Protein AF-A0A7V0JF19-F1 (afdb_monomer_lite)

pLDDT: mean 82.64, std 14.46, range [36.34, 97.88]

Foldseek 3Di:
DFALVLQVVLLVQFQDQQSCVQSQVCPGLNQQADNPDRHLVRFWDWDACVLLVNPDDPVQWFVGTKTWGDPSDPPQDQATEIETETADCCCVVVVPDPLVNVVSSLSSQADDPDDDDDDDHHDLQRYWYWYDYSRFWTKIWHWDDDDPRPAIAIFMEIDGPLWFCLCVSPFASNLSRDDPDSNPVVSNSVSNVRSRDLPVVLVLQLVLLLVLLVLQLVQLLPQPPCVVPSSVVSLLVLVLVVVVLVCLSVCQQQNHNCQLVVLLVVVCVVPQFFQCSQLPPVLQLLVVQADPPRHDVVRHGHHHDHQDSSPDPQDPDPVSVVSNSPRGDGSNSVVSCCVRHSSNFTEDADDDDPRYHYSGHYVVSVVVSVVVSVVCVVVVDDDD

Sequence (384 aa):
MISPHKIESAINSTHDQTSFIKKLLVETLQWPLNEDAEKIEDISYEWSGEELNFFELDKHILEGQVWQIQPMLSGQQVWGIFILEFMNPDVFIKGKGITGLLRKVLKGLVPGRRKSSNLPSWRSDNILFICTHNWEHYRFAHFRSVDNGQSSRMSTFGWGPGTSSRTACEFNLPELEWPDNPSDKESWIKKWSKAFDKEELTKQFYKAFADLYYQIAAEIGETPGFRTNAQEQAQLLLDRLLFLSFLQKKRWLNNETDFLYSRFQECYVKDPEGYSYYAYVLYPLFEALSSRGKRPEQVGIVPFLNGGLFNLELGTDQKSALTQVRLKVKNSTFKKLFDELLNKYNFTVMEDTPLNREVAVDPEMLGKVFETVVLVSDTGGDFQ

Secondary structure (DSSP, 8-state):
---HHHHHHHHTT--SHHHIIIIIIIIIT-----TT--SGGGGEEEE-TTTTT-TT--TTTEEEEEEEEP-SSTTT---EEEEEEES-THHHHS--SHHHHHHHHHHHHSPPTT--TTSPPPPGGGEEEEEEETTTEEEEEEEEEETTTTEEEEEEEEE-TTS--HHIIIIIGGGGSPPS-TT-HHHHHHHHHHTT--HHHHHHHHHHHHHHHHHHHHHHHTSTT-TTTHHHHHHHHHHHHHHHHHHHHTTTTTT-SSHHHHHHHHHHHH-TTS-HHIIIIIHHHHHHHHSTT---GGG-S----TTSTT-----SSHHHHHHHHT----HHHHHHHIIIIITTS-B-SSPPBTTEEESSB-HHHHHHHHHHHHHHHHHT----

Structure (mmCIF, N/CA/C/O backbone):
data_AF-A0A7V0JF19-F1
#
_entry.id   AF-A0A7V0JF19-F1
#
loop_
_atom_site.group_PDB
_atom_site.id
_atom_site.type_symbol
_atom_site.label_atom_id
_atom_site.label_alt_id
_atom_site.label_comp_id
_atom_site.label_asym_id
_atom_site.label_entity_id
_atom_site.label_seq_id
_atom_site.pdbx_PDB_ins_code
_atom_site.Cartn_x
_atom_site.Cartn_y
_atom_site.Cartn_z
_atom_site.occupancy
_atom_site.B_iso_or_equiv
_atom_site.auth_seq_id
_atom_site.auth_comp_id
_atom_site.auth_asym_id
_atom_site.auth_atom_id
_atom_site.pdbx_PDB_model_num
ATOM 1 N N . MET A 1 1 ? -2.753 -17.694 10.689 1.00 72.81 1 MET A N 1
ATOM 2 C CA . MET A 1 1 ? -2.362 -16.634 9.737 1.00 72.81 1 MET A CA 1
ATOM 3 C C . MET A 1 1 ? -3.211 -16.755 8.496 1.00 72.81 1 MET A C 1
ATOM 5 O O . MET A 1 1 ? -3.095 -17.719 7.743 1.00 72.81 1 MET A O 1
ATOM 9 N N . ILE A 1 2 ? -4.096 -15.781 8.338 1.00 88.00 2 ILE A N 1
ATOM 10 C CA . ILE A 1 2 ? -5.011 -15.641 7.208 1.00 88.00 2 ILE A CA 1
ATOM 11 C C . ILE A 1 2 ? -4.211 -15.429 5.918 1.00 88.00 2 ILE A C 1
ATOM 13 O O . ILE A 1 2 ? -3.206 -14.720 5.915 1.00 88.00 2 ILE A O 1
ATOM 17 N N . SER A 1 3 ? -4.653 -16.029 4.810 1.00 91.06 3 SER A N 1
ATOM 18 C CA . SER A 1 3 ? -4.017 -15.795 3.513 1.00 91.06 3 SER A CA 1
ATOM 19 C C . SER A 1 3 ? -4.336 -14.386 2.979 1.00 91.06 3 SER A C 1
ATOM 21 O O . SER A 1 3 ? -5.490 -13.952 3.072 1.00 91.06 3 SER A O 1
ATOM 23 N N . PRO A 1 4 ? -3.374 -13.690 2.341 1.00 90.69 4 PRO A N 1
ATOM 24 C CA . PRO A 1 4 ? -3.616 -12.368 1.755 1.00 90.69 4 PRO A CA 1
ATOM 25 C C . PRO A 1 4 ? -4.784 -12.341 0.760 1.00 90.69 4 PRO A C 1
ATOM 27 O O . PRO A 1 4 ? -5.571 -11.404 0.769 1.00 90.69 4 PRO A O 1
ATOM 30 N N . HIS A 1 5 ? -4.970 -13.409 -0.025 1.00 91.00 5 HIS A N 1
ATOM 31 C CA . HIS A 1 5 ? -6.089 -13.532 -0.968 1.00 91.00 5 HIS A CA 1
ATOM 32 C C . HIS A 1 5 ? -7.461 -13.551 -0.272 1.00 91.00 5 HIS A C 1
ATOM 34 O O . HIS A 1 5 ? -8.433 -13.005 -0.793 1.00 91.00 5 HIS A O 1
ATOM 40 N N . LYS A 1 6 ? -7.576 -14.173 0.914 1.00 94.12 6 LYS A N 1
ATOM 41 C CA . LYS A 1 6 ? -8.833 -14.142 1.680 1.00 94.12 6 LYS A CA 1
ATOM 42 C C . LYS A 1 6 ? -9.135 -12.715 2.151 1.00 94.12 6 LYS A C 1
ATOM 44 O O . LYS A 1 6 ? -10.282 -12.289 2.073 1.00 94.12 6 LYS A O 1
ATOM 49 N N . ILE A 1 7 ? -8.112 -11.975 2.579 1.00 95.50 7 ILE A N 1
ATOM 50 C CA . ILE A 1 7 ? -8.250 -10.575 3.003 1.00 95.50 7 ILE A CA 1
ATOM 51 C C . ILE A 1 7 ? -8.620 -9.677 1.823 1.00 95.50 7 ILE A C 1
ATOM 53 O O . ILE A 1 7 ? -9.536 -8.871 1.941 1.00 95.50 7 ILE A O 1
ATOM 57 N N . GLU A 1 8 ? -7.963 -9.844 0.678 1.00 93.69 8 GLU A N 1
ATOM 58 C CA . GLU A 1 8 ? -8.270 -9.088 -0.536 1.00 93.69 8 GLU A CA 1
ATOM 59 C C . GLU A 1 8 ? -9.722 -9.312 -0.979 1.00 93.69 8 GLU A C 1
ATOM 61 O O . GLU A 1 8 ? -10.445 -8.353 -1.245 1.00 93.69 8 GLU A O 1
ATOM 66 N N . SER A 1 9 ? -10.190 -10.565 -0.965 1.00 93.81 9 SER A N 1
ATOM 67 C CA . SER A 1 9 ? -11.595 -10.884 -1.232 1.00 93.81 9 SER A CA 1
ATOM 68 C C . SER A 1 9 ? -12.543 -10.221 -0.231 1.00 93.81 9 SER A C 1
ATOM 70 O O . SER A 1 9 ? -13.609 -9.762 -0.632 1.00 93.81 9 SER A O 1
ATOM 72 N N . ALA A 1 10 ? -12.176 -10.164 1.053 1.00 95.19 10 ALA A N 1
ATOM 73 C CA . ALA A 1 10 ? -12.986 -9.518 2.080 1.00 95.19 10 ALA A CA 1
ATOM 74 C C . ALA A 1 10 ? -13.074 -8.003 1.853 1.00 95.19 10 ALA A C 1
ATOM 76 O O . ALA A 1 10 ? -14.179 -7.459 1.847 1.00 95.19 10 ALA A O 1
ATOM 77 N N . ILE A 1 11 ? -11.942 -7.341 1.580 1.00 94.00 11 ILE A N 1
ATOM 78 C CA . ILE A 1 11 ? -11.881 -5.915 1.225 1.00 94.00 11 ILE A CA 1
ATOM 79 C C . ILE A 1 11 ? -12.774 -5.625 0.017 1.00 94.00 11 ILE A C 1
ATOM 81 O O . ILE A 1 11 ? -13.613 -4.732 0.080 1.00 94.00 11 ILE A O 1
ATOM 85 N N . ASN A 1 12 ? -12.652 -6.419 -1.049 1.00 91.75 12 ASN A N 1
ATOM 86 C CA . ASN A 1 12 ? -13.436 -6.244 -2.273 1.00 91.75 12 ASN A CA 1
ATOM 87 C C . ASN A 1 12 ? -14.937 -6.515 -2.089 1.00 91.75 12 ASN A C 1
ATOM 89 O O . ASN A 1 12 ? -15.710 -6.200 -2.983 1.00 91.75 12 ASN A O 1
ATOM 93 N N . SER A 1 13 ? -15.348 -7.104 -0.964 1.00 92.62 13 SER A N 1
ATOM 94 C CA . SER A 1 13 ? -16.754 -7.344 -0.609 1.00 92.62 13 SER A CA 1
ATOM 95 C C . SER A 1 13 ? -17.284 -6.411 0.485 1.00 92.62 13 SER A C 1
ATOM 97 O O . SER A 1 13 ? -18.432 -6.549 0.900 1.00 92.62 13 SER A O 1
ATOM 99 N N . THR A 1 14 ? -16.446 -5.499 0.987 1.00 93.38 14 THR A N 1
ATOM 100 C CA . THR A 1 14 ? -16.768 -4.599 2.097 1.00 93.38 14 THR A CA 1
ATOM 101 C C . THR A 1 14 ? -17.137 -3.223 1.558 1.00 93.38 14 THR A C 1
ATOM 103 O O . THR A 1 14 ? -16.261 -2.504 1.075 1.00 93.38 14 THR A O 1
ATOM 106 N N . HIS A 1 15 ? -18.424 -2.877 1.595 1.00 92.44 15 HIS A N 1
ATOM 107 C CA . HIS A 1 15 ? -18.978 -1.661 0.971 1.00 92.44 15 HIS A CA 1
ATOM 108 C C . HIS A 1 15 ? -19.958 -0.902 1.878 1.00 92.44 15 HIS A C 1
ATOM 110 O O . HIS A 1 15 ? -20.499 0.128 1.488 1.00 92.44 15 HIS A O 1
ATOM 116 N N . ASP A 1 16 ? -20.222 -1.423 3.073 1.00 94.75 16 ASP A N 1
ATOM 117 C CA . ASP A 1 16 ? -21.139 -0.855 4.058 1.00 94.75 16 ASP A CA 1
ATOM 118 C C . ASP A 1 16 ? -20.751 -1.318 5.476 1.00 94.75 16 ASP A C 1
ATOM 120 O O . ASP A 1 16 ? -19.803 -2.089 5.667 1.00 94.75 16 ASP A O 1
ATOM 124 N N . GLN A 1 17 ? -21.486 -0.847 6.488 1.00 95.06 17 GLN A N 1
ATOM 125 C CA . GLN A 1 17 ? -21.269 -1.233 7.887 1.00 95.06 17 GLN A CA 1
ATOM 126 C C . GLN A 1 17 ? -21.389 -2.744 8.101 1.00 95.06 17 GLN A C 1
ATOM 128 O O . GLN A 1 17 ? -20.543 -3.351 8.759 1.00 95.06 17 GLN A O 1
ATOM 133 N N . THR A 1 18 ? -22.421 -3.362 7.527 1.00 96.44 18 THR A N 1
ATOM 134 C CA . THR A 1 18 ? -22.734 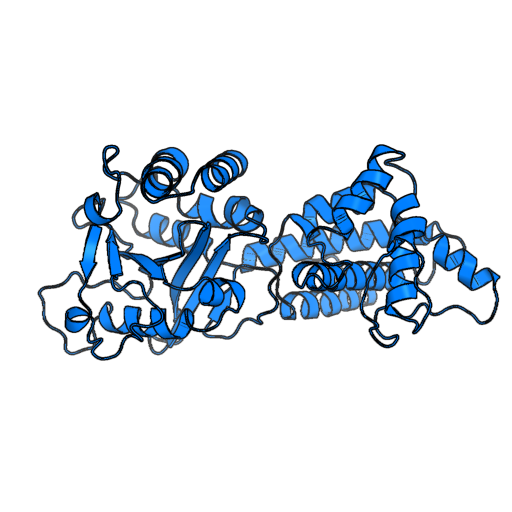-4.776 7.743 1.00 96.44 18 THR A CA 1
ATOM 135 C C . THR A 1 18 ? -21.640 -5.678 7.181 1.00 96.44 18 THR A C 1
ATOM 137 O O . THR A 1 18 ? -21.149 -6.571 7.869 1.00 96.44 18 THR A O 1
ATOM 140 N N . SER A 1 19 ? -21.217 -5.434 5.943 1.00 96.19 19 SER A N 1
ATOM 141 C CA . SER A 1 19 ? -20.126 -6.157 5.293 1.00 96.19 19 SER A CA 1
ATOM 142 C C . SER A 1 19 ? -18.789 -5.900 5.988 1.00 96.19 19 SER A C 1
ATOM 144 O O . SER A 1 19 ? -18.023 -6.844 6.177 1.00 96.19 19 SER A O 1
ATOM 146 N N . PHE A 1 20 ? -18.532 -4.684 6.476 1.00 96.25 20 PHE A N 1
ATOM 147 C CA . PHE A 1 20 ? -17.333 -4.394 7.264 1.00 96.25 20 PHE A CA 1
ATOM 148 C C . PHE A 1 20 ? -17.275 -5.227 8.550 1.00 96.25 20 PHE A C 1
ATOM 150 O O . PHE A 1 20 ? -16.257 -5.864 8.828 1.00 96.25 20 PHE A O 1
ATOM 157 N N . ILE A 1 21 ? -18.372 -5.290 9.307 1.00 96.44 21 ILE A N 1
ATOM 158 C CA . ILE A 1 21 ? -18.440 -6.102 10.527 1.00 96.44 21 ILE A CA 1
ATOM 159 C C . ILE A 1 21 ? -18.327 -7.589 10.175 1.00 96.44 21 ILE A C 1
ATOM 161 O O . ILE A 1 21 ? -17.418 -8.272 10.648 1.00 96.44 21 ILE A O 1
ATOM 165 N N . LYS A 1 22 ? -19.226 -8.099 9.328 1.00 96.12 22 LYS A N 1
ATOM 166 C CA . LYS A 1 22 ? -19.374 -9.542 9.101 1.00 96.12 22 LYS A CA 1
ATOM 167 C C . LYS A 1 22 ? -18.243 -10.114 8.251 1.00 96.12 22 LYS A C 1
ATOM 169 O O . LYS A 1 22 ? -17.634 -11.104 8.639 1.00 96.12 22 LYS A O 1
ATOM 174 N N . LYS A 1 23 ? -17.918 -9.497 7.110 1.00 95.94 23 LYS A N 1
ATOM 175 C CA . LYS A 1 23 ? -16.919 -10.032 6.167 1.00 95.94 23 LYS A CA 1
ATOM 176 C C . LYS A 1 23 ? -15.496 -9.764 6.615 1.00 95.94 23 LYS A C 1
ATOM 178 O O . LYS A 1 23 ? -14.671 -10.682 6.600 1.00 95.94 23 LYS A O 1
ATOM 183 N N . LEU A 1 24 ? -15.193 -8.528 7.006 1.00 96.38 24 LEU A N 1
ATOM 184 C CA . LEU A 1 24 ? -13.825 -8.154 7.349 1.00 96.38 24 LEU A CA 1
ATOM 185 C C . LEU A 1 24 ? -13.484 -8.501 8.802 1.00 96.38 24 LEU A C 1
ATOM 187 O O . LEU A 1 24 ? -12.546 -9.265 9.026 1.00 96.38 24 LEU A O 1
ATOM 191 N N . LEU A 1 25 ? -14.224 -7.981 9.786 1.00 96.69 25 LEU A N 1
ATOM 192 C CA . LEU A 1 25 ? -13.857 -8.171 11.195 1.00 96.69 25 LEU A CA 1
ATOM 193 C C . LEU A 1 25 ? -14.126 -9.602 11.689 1.00 96.69 25 LEU A C 1
ATOM 195 O O . LEU A 1 25 ? -13.227 -10.227 12.246 1.00 96.69 25 LEU A O 1
ATOM 199 N N . VAL A 1 26 ? -15.327 -10.138 11.458 1.00 96.56 26 VAL A N 1
ATOM 200 C CA . VAL A 1 26 ? -15.743 -11.453 11.979 1.00 96.56 26 VAL A CA 1
ATOM 201 C C . VAL A 1 26 ? -15.208 -12.606 11.121 1.00 96.56 26 VAL A C 1
ATOM 203 O O . VAL A 1 26 ? -14.366 -13.372 11.574 1.00 96.56 26 VAL A O 1
ATOM 206 N N . GLU A 1 27 ? -15.638 -12.744 9.864 1.00 96.00 27 GLU A N 1
ATOM 207 C CA . GLU A 1 27 ? -15.306 -13.918 9.033 1.00 96.00 27 GLU A CA 1
ATOM 208 C C . GLU A 1 27 ? -13.815 -14.001 8.661 1.00 96.00 27 GLU A C 1
ATOM 210 O O . GLU A 1 27 ? -13.249 -15.095 8.502 1.00 96.00 27 GLU A O 1
ATOM 215 N N . THR A 1 28 ? -13.178 -12.845 8.461 1.00 96.88 28 THR A N 1
ATOM 216 C CA . THR A 1 28 ? -11.796 -12.770 7.982 1.00 96.88 28 THR A CA 1
ATOM 217 C C . THR A 1 28 ? -10.821 -12.612 9.129 1.00 96.88 28 THR A C 1
ATOM 219 O O . THR A 1 28 ? -10.004 -13.510 9.308 1.00 96.88 28 THR A O 1
ATOM 222 N N . LEU A 1 29 ? -10.918 -11.530 9.909 1.00 96.94 29 LEU A N 1
ATOM 223 C CA . LEU A 1 29 ? -10.013 -11.260 11.031 1.00 96.94 29 LEU A CA 1
ATOM 224 C C . LEU A 1 29 ? -10.359 -12.041 12.308 1.00 96.94 29 LEU A C 1
ATOM 226 O O . LEU A 1 29 ? -9.572 -12.000 13.251 1.00 96.94 29 LEU A O 1
ATOM 230 N N . GLN A 1 30 ? -11.474 -12.779 12.334 1.00 96.75 30 GLN A N 1
ATOM 231 C CA . GLN A 1 30 ? -11.885 -13.642 13.450 1.00 96.75 30 GLN A CA 1
ATOM 232 C C . GLN A 1 30 ? -12.140 -12.892 14.761 1.00 96.75 30 GLN A C 1
ATOM 234 O O . GLN A 1 30 ? -11.995 -13.458 15.843 1.00 96.75 30 GLN A O 1
ATOM 239 N N . TRP A 1 31 ? -12.513 -11.612 14.691 1.00 96.25 31 TRP A N 1
ATOM 240 C CA . TRP A 1 31 ? -12.862 -10.846 15.885 1.00 96.25 31 TRP A CA 1
ATOM 241 C C . TRP A 1 31 ? -14.175 -11.388 16.470 1.00 96.25 31 TRP A C 1
ATOM 243 O O . TRP A 1 31 ? -15.156 -11.483 15.730 1.00 96.25 31 TRP A O 1
ATOM 253 N N . PRO A 1 32 ? -14.232 -11.727 17.774 1.00 95.12 32 PRO A N 1
ATOM 254 C CA . PRO A 1 32 ? -15.404 -12.323 18.415 1.00 95.12 32 PRO A CA 1
ATOM 255 C C . PRO A 1 32 ? -16.450 -11.245 18.736 1.00 95.12 32 PRO A C 1
ATOM 257 O O . PRO A 1 32 ? -16.739 -10.938 19.893 1.00 95.12 32 PRO A O 1
ATOM 260 N N . LEU A 1 33 ? -16.966 -10.618 17.682 1.00 93.88 33 LEU A N 1
ATOM 261 C CA . LEU A 1 33 ? -18.059 -9.656 17.723 1.00 93.88 33 LEU A CA 1
ATOM 262 C C . LEU A 1 33 ? -19.399 -10.378 17.540 1.00 93.88 33 LEU A C 1
ATOM 264 O O . LEU A 1 33 ? -19.445 -11.541 17.147 1.00 93.88 33 LEU A O 1
ATOM 268 N N . ASN A 1 34 ? -20.496 -9.674 17.815 1.00 89.88 34 ASN A N 1
ATOM 269 C CA . ASN A 1 34 ? -21.835 -10.192 17.561 1.00 89.88 34 ASN A CA 1
ATOM 270 C C . ASN A 1 34 ? -22.041 -10.439 16.051 1.00 89.88 34 ASN A C 1
ATOM 272 O O . ASN A 1 34 ? -22.007 -9.493 15.268 1.00 89.88 34 ASN A O 1
ATOM 276 N N . GLU A 1 35 ? -22.273 -11.691 15.648 1.00 84.38 35 GLU A N 1
ATOM 277 C CA . GLU A 1 35 ? -22.470 -12.079 14.239 1.00 84.38 35 GLU A CA 1
ATOM 278 C C . GLU A 1 35 ? -23.781 -11.532 13.646 1.00 84.38 35 GLU A C 1
ATOM 280 O O . GLU A 1 35 ? -23.896 -11.345 12.429 1.00 84.38 35 GLU A O 1
ATOM 285 N N . ASP A 1 36 ? -24.753 -11.222 14.506 1.00 90.00 36 ASP A N 1
ATOM 286 C CA . ASP A 1 36 ? -26.040 -10.653 14.108 1.00 90.00 36 ASP A CA 1
ATOM 287 C C . ASP A 1 36 ? -25.980 -9.132 13.913 1.00 90.00 36 ASP A C 1
ATOM 289 O O . ASP A 1 36 ? -26.912 -8.563 13.352 1.00 90.00 36 ASP A O 1
ATOM 293 N N . ALA A 1 37 ? -24.889 -8.471 14.316 1.00 92.50 37 ALA A N 1
ATOM 294 C CA . ALA A 1 37 ? -24.743 -7.024 14.188 1.00 92.50 37 ALA A CA 1
ATOM 295 C C . ALA A 1 37 ? -24.778 -6.570 12.723 1.00 92.50 37 ALA A C 1
ATOM 297 O O . ALA A 1 37 ? -24.055 -7.096 11.870 1.00 92.50 37 ALA A O 1
ATOM 298 N N . GLU A 1 38 ? -25.592 -5.559 12.435 1.00 92.94 38 GLU A N 1
ATOM 299 C CA . GLU A 1 38 ? -25.717 -4.978 11.096 1.00 92.94 38 GLU A CA 1
ATOM 300 C C . GLU A 1 38 ? -25.088 -3.589 11.022 1.00 92.94 38 GLU A C 1
ATOM 302 O O . GLU A 1 38 ? -24.658 -3.163 9.947 1.00 92.94 38 GLU A O 1
ATOM 307 N N . LYS A 1 39 ? -24.977 -2.908 12.163 1.00 93.56 39 LYS A N 1
ATOM 308 C CA . LYS A 1 39 ? -24.451 -1.554 12.277 1.00 93.56 39 LYS A CA 1
ATOM 309 C C . LYS A 1 39 ? -23.371 -1.450 13.342 1.00 93.56 39 LYS A C 1
ATOM 311 O O . LYS A 1 39 ? -23.285 -2.255 14.266 1.00 93.56 39 LYS A O 1
ATOM 316 N N . ILE A 1 40 ? -22.562 -0.397 13.247 1.00 92.88 40 ILE A N 1
ATOM 317 C CA . ILE A 1 40 ? -21.511 -0.115 14.232 1.00 92.88 40 ILE A CA 1
ATOM 318 C C . ILE A 1 40 ? -22.098 0.088 15.637 1.00 92.88 40 ILE A C 1
ATOM 320 O O . ILE A 1 40 ? -21.503 -0.379 16.610 1.00 92.88 40 ILE A O 1
ATOM 324 N N . GLU A 1 41 ? -23.271 0.718 15.751 1.00 91.56 41 GLU A N 1
ATOM 325 C CA . GLU A 1 41 ? -23.972 0.947 17.027 1.00 91.56 41 GLU A CA 1
ATOM 326 C C . GLU A 1 41 ? -24.291 -0.358 17.785 1.00 91.56 41 GLU A C 1
ATOM 328 O O . GLU A 1 41 ? -24.278 -0.367 19.014 1.00 91.56 41 GLU A O 1
ATOM 333 N N . ASP A 1 42 ? -24.462 -1.482 17.078 1.00 93.19 42 ASP A N 1
ATOM 334 C CA . ASP A 1 42 ? -24.783 -2.785 17.679 1.00 93.19 42 ASP A CA 1
ATOM 335 C C . ASP A 1 42 ? -23.604 -3.395 18.461 1.00 93.19 42 ASP A C 1
ATOM 337 O O . ASP A 1 42 ? -23.792 -4.265 19.313 1.00 93.19 42 ASP A O 1
ATOM 341 N N . ILE A 1 43 ? -22.373 -2.962 18.161 1.00 92.88 43 ILE A N 1
ATOM 342 C CA . ILE A 1 43 ? -21.125 -3.524 18.710 1.00 92.88 43 ILE A CA 1
ATOM 343 C C . ILE A 1 43 ? -20.259 -2.484 19.421 1.00 92.88 43 ILE A C 1
ATOM 345 O O . ILE A 1 43 ? -19.098 -2.763 19.738 1.00 92.88 43 ILE A O 1
ATOM 349 N N . SER A 1 44 ? -20.768 -1.273 19.647 1.00 90.81 44 SER A N 1
ATOM 350 C CA . SER A 1 44 ? -19.963 -0.165 20.161 1.00 90.81 44 SER A CA 1
ATOM 351 C C . SER A 1 44 ? -20.694 0.705 21.182 1.00 90.81 44 SER A C 1
ATOM 353 O O . SER A 1 44 ? -21.893 0.576 21.409 1.00 90.81 44 SER A O 1
ATOM 355 N N . TYR A 1 45 ? -19.924 1.555 21.859 1.00 87.12 45 TYR A N 1
ATOM 356 C CA . TYR A 1 45 ? -20.410 2.646 22.692 1.00 87.12 45 TYR A CA 1
ATOM 357 C C . TYR A 1 45 ? -20.101 3.971 21.998 1.00 87.12 45 TYR A C 1
ATOM 359 O O . TYR A 1 45 ? -18.981 4.174 21.517 1.00 87.12 45 TYR A O 1
ATOM 367 N N . GLU A 1 46 ? -21.075 4.874 21.967 1.00 82.62 46 GLU A N 1
ATOM 368 C CA . GLU A 1 46 ? -20.880 6.229 21.460 1.00 82.62 46 GLU A CA 1
ATOM 369 C C . GLU A 1 46 ? -20.100 7.065 22.476 1.00 82.62 46 GLU A C 1
ATOM 371 O O . GLU A 1 46 ? -20.386 7.019 23.672 1.00 82.62 46 GLU A O 1
ATOM 376 N N . TRP A 1 47 ? -19.139 7.853 21.998 1.00 76.38 47 TRP A N 1
ATOM 377 C CA . TRP A 1 47 ? -18.526 8.917 22.782 1.00 76.38 47 TRP A CA 1
ATOM 378 C C . TRP A 1 47 ? -18.992 10.278 22.283 1.00 76.38 47 TRP A C 1
ATOM 380 O O . TRP A 1 47 ? -18.777 10.644 21.122 1.00 76.38 47 TRP A O 1
ATOM 390 N N . SER A 1 48 ? -19.561 11.061 23.192 1.00 68.38 48 SER A N 1
ATOM 391 C CA . SER A 1 48 ? -19.978 12.427 22.901 1.00 68.38 48 SER A CA 1
ATOM 392 C C . SER A 1 48 ? -18.781 13.383 22.816 1.00 68.38 48 SER A C 1
ATOM 394 O O . SER A 1 48 ? -17.723 13.191 23.430 1.00 68.38 48 SER A O 1
ATOM 396 N N . GLY A 1 49 ? -18.959 14.487 22.082 1.00 64.25 49 GLY A N 1
ATOM 397 C CA . GLY A 1 49 ? -17.965 15.562 22.034 1.00 64.25 49 GLY A CA 1
ATOM 398 C C . GLY A 1 49 ? -17.661 16.157 23.417 1.00 64.25 49 GLY A C 1
ATOM 399 O O . GLY A 1 49 ? -16.526 16.540 23.688 1.00 64.25 49 GLY A O 1
ATOM 400 N N . GLU A 1 50 ? -18.631 16.186 24.330 1.00 63.78 50 GLU A N 1
ATOM 401 C CA . GLU A 1 50 ? -18.437 16.708 25.689 1.00 63.78 50 GLU A CA 1
ATOM 402 C C . GLU A 1 50 ? -17.512 15.811 26.527 1.00 63.78 50 GLU A C 1
ATOM 404 O O . GLU A 1 50 ? -16.568 16.307 27.150 1.00 63.78 50 GLU A O 1
ATOM 409 N N . GLU A 1 51 ? -17.702 14.488 26.481 1.00 64.44 51 GLU A N 1
ATOM 410 C CA . GLU A 1 51 ? -16.882 13.510 27.221 1.00 64.44 51 GLU A CA 1
ATOM 411 C C . GLU A 1 51 ? -15.412 13.546 26.802 1.00 64.44 51 GLU A C 1
ATOM 413 O O . GLU A 1 51 ? -14.490 13.458 27.625 1.00 64.44 51 GLU A O 1
ATOM 418 N N . LEU A 1 52 ? -15.180 13.751 25.511 1.00 65.19 52 LEU A N 1
ATOM 419 C CA . LEU A 1 52 ? -13.843 13.819 24.952 1.00 65.19 52 LEU A CA 1
ATOM 420 C C . LEU A 1 52 ? -13.209 15.226 25.053 1.00 65.19 52 LEU A C 1
ATOM 422 O O . LEU A 1 52 ? -12.054 15.410 24.660 1.00 65.19 52 LEU A O 1
ATOM 426 N N . ASN A 1 53 ? -13.897 16.195 25.678 1.00 60.03 53 ASN A N 1
ATOM 427 C CA . ASN A 1 53 ? -13.460 17.590 25.846 1.00 60.03 53 ASN A CA 1
ATOM 428 C C . ASN A 1 53 ? -13.320 18.346 24.502 1.00 60.03 53 ASN A C 1
ATOM 430 O O . ASN A 1 53 ? -12.390 19.132 24.296 1.00 60.03 53 ASN A O 1
ATOM 434 N N . PHE A 1 54 ? -14.249 18.082 23.582 1.00 61.06 54 PHE A N 1
ATOM 435 C CA . PHE A 1 54 ? -14.310 18.551 22.197 1.00 61.06 54 PHE A CA 1
ATOM 436 C C . PHE A 1 54 ? -15.410 19.583 21.943 1.00 61.06 54 PHE A C 1
ATOM 438 O O . PHE A 1 54 ? -16.276 19.388 21.092 1.00 61.06 54 PHE A O 1
ATOM 445 N N . PHE A 1 55 ? -15.347 20.738 22.602 1.00 49.69 55 PHE A N 1
ATOM 446 C CA . PHE A 1 55 ? -16.268 21.833 22.264 1.00 49.69 55 PHE A CA 1
ATOM 447 C C . PHE A 1 55 ? -16.122 22.325 20.803 1.00 49.69 55 PHE A C 1
ATOM 449 O O . PHE A 1 55 ? -17.066 22.885 20.256 1.00 49.69 55 PHE A O 1
ATOM 456 N N . GLU A 1 56 ? -14.991 22.044 20.140 1.00 51.97 56 GLU A N 1
ATOM 457 C CA . GLU A 1 56 ? -14.715 22.411 18.741 1.00 51.97 56 GLU A CA 1
ATOM 458 C C . GLU A 1 56 ? -14.002 21.277 17.970 1.00 51.97 56 GLU A C 1
ATOM 460 O O . GLU A 1 56 ? -12.880 21.422 17.467 1.00 51.97 56 GLU A O 1
ATOM 465 N N . LEU A 1 57 ? -14.614 20.093 17.880 1.00 53.94 57 LEU A N 1
ATOM 466 C CA . LEU A 1 57 ? -14.356 19.275 16.690 1.00 53.94 57 LEU A CA 1
ATOM 467 C C . LEU A 1 57 ? -14.976 20.023 15.511 1.00 53.94 57 LEU A C 1
ATOM 469 O O . LEU A 1 57 ? -16.125 20.449 15.606 1.00 53.94 57 LEU A O 1
ATOM 473 N N . ASP A 1 58 ? -14.221 20.211 14.428 1.00 55.88 58 ASP A N 1
ATOM 474 C CA . ASP A 1 58 ? -14.751 20.789 13.196 1.00 55.88 58 ASP A CA 1
ATOM 475 C C . ASP A 1 58 ? -15.943 19.933 12.749 1.00 55.88 58 ASP A C 1
ATOM 477 O O . ASP A 1 58 ? -15.765 18.893 12.114 1.00 55.88 58 ASP A O 1
ATOM 481 N N . LYS A 1 59 ? -17.167 20.371 13.074 1.00 54.12 59 LYS A N 1
ATOM 482 C CA . LYS A 1 59 ? -18.440 19.731 12.682 1.00 54.12 59 LYS A CA 1
ATOM 483 C C . LYS A 1 59 ? -18.595 19.600 11.159 1.00 54.12 59 LYS A C 1
ATOM 485 O O . LYS A 1 59 ? -19.561 19.032 10.680 1.00 54.12 59 LYS A O 1
ATOM 490 N N . HIS A 1 60 ? -17.648 20.158 10.410 1.00 56.09 60 HIS A N 1
ATOM 491 C CA . HIS A 1 60 ? -17.526 20.090 8.963 1.00 56.09 60 HIS A CA 1
ATOM 492 C C . HIS A 1 60 ? -16.659 18.915 8.465 1.00 56.09 60 HIS A C 1
ATOM 494 O O . HIS A 1 60 ? -16.555 18.731 7.255 1.00 56.09 60 HIS A O 1
ATOM 500 N N . ILE A 1 61 ? -15.991 18.159 9.351 1.00 57.03 61 ILE A N 1
ATOM 501 C CA . ILE A 1 61 ? -15.026 17.103 8.979 1.00 57.03 61 ILE A CA 1
ATOM 502 C C . ILE A 1 61 ? -15.488 15.699 9.405 1.00 57.03 61 ILE A C 1
ATOM 504 O O . ILE A 1 61 ? -15.305 14.747 8.646 1.00 57.03 61 ILE A O 1
ATOM 508 N N . LEU A 1 62 ? -16.085 15.554 10.590 1.00 61.78 62 LEU A N 1
ATOM 509 C CA . LEU A 1 62 ? -16.629 14.285 11.100 1.00 61.78 62 LEU A CA 1
ATOM 510 C C . LEU A 1 62 ? -18.149 14.253 10.955 1.00 61.78 62 LEU A C 1
ATOM 512 O O . LEU A 1 62 ? -18.791 15.256 11.256 1.00 61.78 62 LEU A O 1
ATOM 516 N N . GLU A 1 63 ? -18.719 13.092 10.614 1.00 56.41 63 GLU A N 1
ATOM 517 C CA . GLU A 1 63 ? -20.183 12.890 10.633 1.00 56.41 63 GLU A CA 1
ATOM 518 C C . GLU A 1 63 ? -20.775 12.874 12.052 1.00 56.41 63 GLU A C 1
ATOM 520 O O . GLU A 1 63 ? -21.988 12.873 12.224 1.00 56.41 63 GLU A O 1
ATOM 525 N N . GLY A 1 64 ? -19.927 12.992 13.078 1.00 58.56 64 GLY A N 1
ATOM 526 C CA . GLY A 1 64 ? -20.329 13.492 14.391 1.00 58.56 64 GLY A CA 1
ATOM 527 C C . GLY A 1 64 ? -20.035 12.569 15.565 1.00 58.56 64 GLY A C 1
ATOM 528 O O . GLY A 1 64 ? -20.126 13.038 16.694 1.00 58.56 64 GLY A O 1
ATOM 529 N N . GLN A 1 65 ? -19.638 11.311 15.345 1.00 71.31 65 GLN A N 1
ATOM 530 C CA . GLN A 1 65 ? -19.528 10.328 16.431 1.00 71.31 65 GLN A CA 1
ATOM 531 C C . GLN A 1 65 ? -18.207 9.550 16.401 1.00 71.31 65 GLN A C 1
ATOM 533 O O . GLN A 1 65 ? -17.693 9.178 15.344 1.00 71.31 65 GLN A O 1
ATOM 538 N N . VAL A 1 66 ? -17.646 9.331 17.592 1.00 82.19 66 VAL A N 1
ATOM 539 C CA . VAL A 1 66 ? -16.516 8.427 17.826 1.00 82.19 66 VA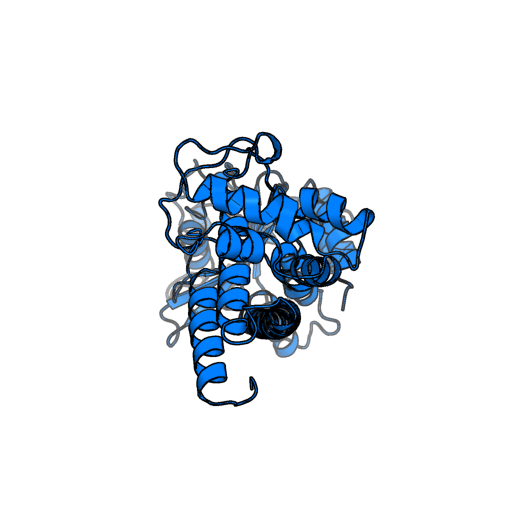L A CA 1
ATOM 540 C C . VAL A 1 66 ? -17.082 7.188 18.503 1.00 82.19 66 VAL A C 1
ATOM 542 O O . VAL A 1 66 ? -17.583 7.265 19.621 1.00 82.19 66 VAL A O 1
ATOM 545 N N . TRP A 1 67 ? -16.994 6.047 17.833 1.00 88.62 67 TRP A N 1
ATOM 546 C CA . TRP A 1 67 ? -17.543 4.789 18.325 1.00 88.62 67 TRP A CA 1
ATOM 547 C C . TRP A 1 67 ? -16.440 3.938 18.924 1.00 88.62 67 TRP A C 1
ATOM 549 O O . TRP A 1 67 ? -15.460 3.650 18.248 1.00 88.62 67 TRP A O 1
ATOM 559 N N . GLN A 1 68 ? -16.574 3.503 20.170 1.00 90.56 68 GLN A N 1
ATOM 560 C CA . GLN A 1 68 ? -15.650 2.544 20.766 1.00 90.56 68 GLN A CA 1
ATOM 561 C C . GLN A 1 68 ? -16.240 1.142 20.675 1.00 90.56 68 GLN A C 1
ATOM 563 O O . GLN A 1 68 ? -17.255 0.878 21.313 1.00 90.56 68 GLN A O 1
ATOM 568 N N . ILE A 1 69 ? -15.587 0.222 19.963 1.00 92.00 69 ILE A N 1
ATOM 569 C CA . ILE A 1 69 ? -16.013 -1.184 19.950 1.00 92.00 69 ILE A CA 1
ATOM 570 C C . ILE A 1 69 ? -15.990 -1.725 21.383 1.00 92.00 69 ILE A C 1
ATOM 572 O O . ILE A 1 69 ? -15.024 -1.520 22.132 1.00 92.00 69 ILE A O 1
ATOM 576 N N . GLN A 1 70 ? -17.068 -2.406 21.768 1.00 89.62 70 GLN A N 1
ATOM 577 C CA . GLN A 1 70 ? -17.206 -2.984 23.097 1.00 89.62 70 GLN A CA 1
ATOM 578 C C . GLN A 1 70 ? -16.065 -3.977 23.368 1.00 89.62 70 GLN A C 1
ATOM 580 O O . GLN A 1 70 ? -15.630 -4.685 22.455 1.00 89.62 70 GLN A O 1
ATOM 585 N N . PRO A 1 71 ? -15.552 -4.061 24.611 1.00 88.31 71 PRO A N 1
ATOM 586 C CA . PRO A 1 71 ? -14.523 -5.033 24.923 1.00 88.31 71 PRO A CA 1
ATOM 587 C C . PRO A 1 71 ? -14.995 -6.467 24.650 1.00 88.31 71 PRO A C 1
ATOM 589 O O . PRO A 1 71 ? -15.871 -6.984 25.335 1.00 88.31 71 PRO A O 1
ATOM 592 N N . MET A 1 72 ? -14.350 -7.112 23.686 1.00 90.25 72 MET A N 1
ATOM 593 C CA . MET A 1 72 ? -14.536 -8.506 23.286 1.00 90.25 72 MET A CA 1
ATOM 594 C C . MET A 1 72 ? -14.051 -9.492 24.358 1.00 90.25 72 MET A C 1
ATOM 596 O O . MET A 1 72 ? -14.451 -10.652 24.373 1.00 90.25 72 MET A O 1
ATOM 600 N N . LEU A 1 73 ? -13.182 -9.038 25.270 1.00 85.62 73 LEU A N 1
ATOM 601 C CA . LEU A 1 73 ? -12.715 -9.827 26.407 1.00 85.62 73 LEU A CA 1
ATOM 602 C C . LEU A 1 73 ? -12.766 -9.003 27.699 1.00 85.62 73 LEU A C 1
ATOM 604 O O . LEU A 1 73 ? -11.921 -8.132 27.946 1.00 85.62 73 LEU A O 1
ATOM 608 N N . SER A 1 74 ? -13.761 -9.284 28.542 1.00 79.56 74 SER A N 1
ATOM 609 C CA . SER A 1 74 ? -14.026 -8.525 29.768 1.00 79.56 74 SER A CA 1
ATOM 610 C C . SER A 1 74 ? -12.811 -8.492 30.704 1.00 79.56 74 SER A C 1
ATOM 612 O O . SER A 1 74 ? -12.297 -9.524 31.130 1.00 79.56 74 SER A O 1
ATOM 614 N N . GLY A 1 75 ? -12.329 -7.286 31.023 1.00 75.12 75 GLY A N 1
ATOM 615 C CA . GLY A 1 75 ? -11.220 -7.055 31.963 1.00 75.12 75 GLY A CA 1
ATOM 616 C C . GLY A 1 75 ? -9.828 -7.495 31.484 1.00 75.12 75 GLY A C 1
ATOM 617 O O . GLY A 1 75 ? -8.835 -7.252 32.175 1.00 75.12 75 GLY A O 1
ATOM 618 N N . GLN A 1 76 ? -9.720 -8.123 30.312 1.00 80.44 76 GLN A N 1
ATOM 619 C CA . GLN A 1 76 ? -8.450 -8.623 29.778 1.00 80.44 76 GLN A CA 1
ATOM 620 C C . GLN A 1 76 ? -8.045 -7.977 28.453 1.00 80.44 76 GLN A C 1
ATOM 622 O O . GLN A 1 76 ? -6.861 -8.033 28.122 1.00 80.44 76 GLN A O 1
ATOM 627 N N . GLN A 1 77 ? -8.971 -7.327 27.743 1.00 85.75 77 GLN A N 1
ATOM 628 C CA . GLN A 1 77 ? -8.664 -6.631 26.498 1.00 85.75 77 GLN A CA 1
ATOM 629 C C . GLN A 1 77 ? -7.567 -5.580 26.684 1.00 85.75 77 GLN A C 1
ATOM 631 O O . GLN A 1 77 ? -7.611 -4.748 27.590 1.00 85.75 77 GLN A O 1
ATOM 636 N N . VAL A 1 78 ? -6.574 -5.634 25.798 1.00 88.62 78 VAL A N 1
ATOM 637 C CA . VAL A 1 78 ? -5.397 -4.759 25.846 1.00 88.62 78 VAL A CA 1
ATOM 638 C C . VAL A 1 78 ? -5.466 -3.597 24.868 1.00 88.62 78 VAL A C 1
ATOM 640 O O . VAL A 1 78 ? -4.770 -2.612 25.100 1.00 88.62 78 VAL A O 1
ATOM 643 N N . TRP A 1 79 ? -6.311 -3.701 23.836 1.00 90.69 79 TRP A N 1
ATOM 644 C CA . TRP A 1 79 ? -6.487 -2.718 22.766 1.00 90.69 79 TRP A CA 1
ATOM 645 C C . TRP A 1 79 ? -7.810 -1.962 22.881 1.00 90.69 79 TRP A C 1
ATOM 647 O O . TRP A 1 79 ? -8.870 -2.583 22.925 1.00 90.69 79 TRP A O 1
ATOM 657 N N . GLY A 1 80 ? -7.763 -0.632 22.863 1.00 90.19 80 GLY A N 1
ATOM 658 C CA . GLY A 1 80 ? -8.946 0.205 22.673 1.00 90.19 80 GLY A CA 1
ATOM 659 C C . GLY A 1 80 ? -9.181 0.414 21.185 1.00 90.19 80 GLY A C 1
ATOM 660 O O . GLY A 1 80 ? -8.288 0.919 20.507 1.00 90.19 80 GLY A O 1
ATOM 661 N N . ILE A 1 81 ? -10.345 0.019 20.670 1.00 93.44 81 ILE A N 1
ATOM 662 C CA . ILE A 1 81 ? -10.645 0.083 19.235 1.00 93.44 81 ILE A CA 1
ATOM 663 C C . ILE A 1 81 ? -11.748 1.104 19.009 1.00 93.44 81 ILE A C 1
ATOM 665 O O . ILE A 1 81 ? -12.820 1.001 19.604 1.00 93.44 81 ILE A O 1
ATOM 669 N N . PHE A 1 82 ? -11.468 2.083 18.158 1.00 92.62 82 PHE A N 1
ATOM 670 C CA . PHE A 1 82 ? -12.347 3.213 17.903 1.00 92.62 82 PHE A CA 1
ATOM 671 C C . PHE A 1 82 ? -12.602 3.362 16.409 1.00 92.62 82 PHE A C 1
ATOM 673 O O . PHE A 1 82 ? -11.662 3.310 15.619 1.00 92.62 82 PHE A O 1
ATOM 680 N N . ILE A 1 83 ? -13.851 3.587 16.025 1.00 93.25 83 ILE A N 1
ATOM 681 C CA . ILE A 1 83 ? -14.283 3.819 14.651 1.00 93.25 83 ILE A CA 1
ATOM 682 C C . ILE A 1 83 ? -14.703 5.282 14.509 1.00 93.25 83 ILE A C 1
ATOM 684 O O . ILE A 1 83 ? -15.409 5.823 15.362 1.00 93.25 83 ILE A O 1
ATOM 688 N N . LEU A 1 84 ? -14.224 5.929 13.447 1.00 91.25 84 LEU A N 1
ATOM 689 C CA . LEU A 1 84 ? -14.541 7.314 13.112 1.00 91.25 84 LEU A CA 1
ATOM 690 C C . LEU A 1 84 ? -14.993 7.401 11.657 1.00 91.25 84 LEU A C 1
ATOM 692 O O . LEU A 1 84 ? -14.233 7.047 10.753 1.00 91.25 84 LEU A O 1
ATOM 696 N N . GLU A 1 85 ? -16.194 7.929 11.442 1.00 89.12 85 GLU A N 1
ATOM 697 C CA . GLU A 1 85 ? -16.752 8.177 10.112 1.00 89.12 85 GLU A CA 1
ATOM 698 C C . GLU A 1 85 ? -16.640 9.667 9.751 1.00 89.12 85 GLU A C 1
ATOM 700 O O . GLU A 1 85 ? -17.012 10.566 10.514 1.00 89.12 85 GLU A O 1
ATOM 705 N N . PHE A 1 86 ? -16.031 9.938 8.600 1.00 87.00 86 PHE A N 1
ATOM 706 C CA . PHE A 1 86 ? -15.722 11.283 8.118 1.00 87.00 86 PHE A CA 1
ATOM 707 C C . PHE A 1 86 ? -16.699 11.702 7.027 1.00 87.00 86 PHE A C 1
ATOM 709 O O . PHE A 1 86 ? -17.090 10.878 6.211 1.00 87.00 86 PHE A O 1
ATOM 716 N N . MET A 1 87 ? -17.008 12.999 6.937 1.00 82.94 87 MET A N 1
ATOM 717 C CA . MET A 1 87 ? -17.964 13.515 5.941 1.00 82.94 87 MET A CA 1
ATOM 718 C C . MET A 1 87 ? -17.373 13.648 4.532 1.00 82.94 87 MET A C 1
ATOM 720 O O . MET A 1 87 ? -18.108 13.777 3.557 1.00 82.94 87 MET A O 1
ATOM 724 N N . ASN A 1 88 ? -16.043 13.730 4.415 1.00 82.56 88 ASN A N 1
ATOM 725 C CA . ASN A 1 88 ? -15.374 14.111 3.171 1.00 82.56 88 ASN A CA 1
ATOM 726 C C . ASN A 1 88 ? -14.195 13.171 2.862 1.00 82.56 88 ASN A C 1
ATOM 728 O O . ASN A 1 88 ? -13.311 13.021 3.714 1.00 82.56 88 ASN A O 1
ATOM 732 N N . PRO A 1 89 ? -14.104 12.611 1.638 1.00 83.81 89 PRO A N 1
ATOM 733 C CA . PRO A 1 89 ? -13.012 11.718 1.246 1.00 83.81 89 PRO A CA 1
ATOM 734 C C . PRO A 1 89 ? -11.641 12.418 1.180 1.00 83.81 89 PRO A C 1
ATOM 736 O O . PRO A 1 89 ? -10.599 11.760 1.231 1.00 83.81 89 PRO A O 1
ATOM 739 N N . ASP A 1 90 ? -11.599 13.755 1.115 1.00 81.56 90 ASP A N 1
ATOM 740 C CA . ASP A 1 90 ? -10.369 14.551 1.035 1.00 81.56 90 ASP A CA 1
ATOM 741 C C . ASP A 1 90 ? -9.382 14.259 2.173 1.00 81.56 90 ASP A C 1
ATOM 743 O O . ASP A 1 90 ? -8.169 14.336 1.963 1.00 81.56 90 ASP A O 1
ATOM 747 N N . VAL A 1 91 ? -9.865 13.892 3.366 1.00 80.94 91 VAL A N 1
ATOM 748 C CA . VAL A 1 91 ? -8.994 13.541 4.505 1.00 80.94 91 VAL A CA 1
ATOM 749 C C . VAL A 1 91 ? -8.174 12.271 4.240 1.00 80.94 91 VAL A C 1
ATOM 751 O O . VAL A 1 91 ? -7.062 12.112 4.756 1.00 80.94 91 VAL A O 1
ATOM 754 N N . PHE A 1 92 ? -8.687 11.381 3.388 1.00 82.06 92 PHE A N 1
ATOM 755 C CA . PHE A 1 92 ? -8.015 10.161 2.953 1.00 82.06 92 PHE A CA 1
ATOM 756 C C . PHE A 1 92 ? -7.105 10.432 1.755 1.00 82.06 92 PHE A C 1
ATOM 758 O O . PHE A 1 92 ? -5.954 10.000 1.771 1.00 82.06 92 PHE A O 1
ATOM 765 N N . ILE A 1 93 ? -7.575 11.214 0.779 1.00 75.31 93 ILE A N 1
ATOM 766 C CA . ILE A 1 93 ? -6.871 11.465 -0.490 1.00 75.31 93 ILE A CA 1
ATOM 767 C C . ILE A 1 93 ? -5.718 12.466 -0.328 1.00 75.31 93 ILE A C 1
ATOM 769 O O . ILE A 1 93 ? -4.618 12.245 -0.827 1.00 75.31 93 ILE A O 1
ATOM 773 N N . LYS A 1 94 ? -5.956 13.588 0.361 1.00 68.94 94 LYS A N 1
ATOM 774 C CA . LYS A 1 94 ? -4.982 14.687 0.498 1.00 68.94 94 LYS A CA 1
ATOM 775 C C . LYS A 1 94 ? -4.085 14.535 1.728 1.00 68.94 94 LYS A C 1
ATOM 777 O O . LYS A 1 94 ? -3.185 15.350 1.913 1.00 68.94 94 LYS A O 1
ATOM 782 N N . GLY A 1 95 ? -4.367 13.559 2.598 1.00 63.09 95 GLY A N 1
ATOM 783 C CA . GLY A 1 95 ? -3.614 13.298 3.833 1.00 63.09 95 GLY A CA 1
ATOM 784 C C . GLY A 1 95 ? -3.691 14.414 4.886 1.00 63.09 95 GLY A C 1
ATOM 785 O O . GLY A 1 95 ? -2.985 14.369 5.892 1.00 63.09 95 GLY A O 1
ATOM 786 N N . LYS A 1 96 ? -4.540 15.430 4.682 1.00 65.56 96 LYS A N 1
ATOM 787 C CA . LYS A 1 96 ? -4.690 16.583 5.580 1.00 65.56 96 LYS A CA 1
ATOM 788 C C . LYS A 1 96 ? -5.909 16.403 6.484 1.00 65.56 96 LYS A C 1
ATOM 790 O O . LYS A 1 96 ? -6.956 15.950 6.042 1.00 65.56 96 LYS A O 1
ATOM 795 N N . GLY A 1 97 ? -5.772 16.781 7.755 1.00 71.31 97 GLY A N 1
ATOM 796 C CA . GLY A 1 97 ? -6.868 16.803 8.735 1.00 71.31 97 GLY A CA 1
ATOM 797 C C . GLY A 1 97 ? -6.911 15.595 9.673 1.00 71.31 97 GLY A C 1
ATOM 798 O O . GLY A 1 97 ? -7.066 15.788 10.879 1.00 71.31 97 GLY A O 1
ATOM 799 N N . ILE A 1 98 ? -6.668 14.375 9.173 1.00 82.25 98 ILE A N 1
ATOM 800 C CA . ILE A 1 98 ? -6.821 13.152 9.983 1.00 82.25 98 ILE A CA 1
ATOM 801 C C . ILE A 1 98 ? -5.883 13.122 11.200 1.00 82.25 98 ILE A C 1
ATOM 803 O O . ILE A 1 98 ? -6.316 12.847 12.314 1.00 82.25 98 ILE A O 1
ATOM 807 N N . THR A 1 99 ? -4.613 13.501 11.026 1.00 83.62 99 THR A N 1
ATOM 808 C CA . THR A 1 99 ? -3.607 13.466 12.099 1.00 83.62 99 THR A CA 1
ATOM 809 C C . THR A 1 99 ? -3.958 14.403 13.249 1.00 83.62 99 THR A C 1
ATOM 811 O O . THR A 1 99 ? -3.862 14.026 14.416 1.00 83.62 99 THR A O 1
ATOM 814 N N . GLY A 1 100 ? -4.351 15.641 12.934 1.00 82.31 100 GLY A N 1
ATOM 815 C CA . GLY A 1 100 ? -4.707 16.635 13.947 1.00 82.31 100 GLY A CA 1
ATOM 816 C C . GLY A 1 100 ? -5.939 16.203 14.736 1.00 82.31 100 GLY A C 1
ATOM 817 O O . GLY A 1 100 ? -5.956 16.306 15.961 1.00 82.31 100 GLY A O 1
ATOM 818 N N . LEU A 1 101 ? -6.926 15.653 14.032 1.00 82.12 101 LEU A N 1
ATOM 819 C CA . LEU A 1 101 ? -8.156 15.141 14.610 1.00 82.12 101 LEU A CA 1
ATOM 820 C C . LEU A 1 101 ? -7.912 13.938 15.526 1.00 82.12 101 LEU A C 1
ATOM 822 O O . LEU A 1 101 ? -8.283 13.980 16.694 1.00 82.12 101 LEU A O 1
ATOM 826 N N . LEU A 1 102 ? -7.218 12.905 15.045 1.00 87.12 102 LEU A N 1
ATOM 827 C CA . LEU A 1 102 ? -6.928 11.712 15.841 1.00 87.12 102 LEU A CA 1
ATOM 828 C C . LEU A 1 102 ? -6.088 12.033 17.078 1.00 87.12 102 LEU A C 1
ATOM 830 O O . LEU A 1 102 ? -6.308 11.460 18.138 1.00 87.12 102 LEU A O 1
ATOM 834 N N . ARG A 1 103 ? -5.171 13.006 16.995 1.00 85.69 103 ARG A N 1
ATOM 835 C CA . ARG A 1 103 ? -4.431 13.497 18.169 1.00 85.69 103 ARG A CA 1
ATOM 836 C C . ARG A 1 103 ? -5.321 14.223 19.171 1.00 85.69 103 ARG A C 1
ATOM 838 O O . ARG A 1 103 ? -5.068 14.116 20.369 1.00 85.69 103 ARG A O 1
ATOM 845 N N . LYS A 1 104 ? -6.329 14.972 18.710 1.00 81.00 104 LYS A N 1
ATOM 846 C CA . LYS A 1 104 ? -7.352 15.552 19.592 1.00 81.00 104 LYS A CA 1
ATOM 847 C C . LYS A 1 104 ? -8.121 14.419 20.284 1.00 81.00 104 LYS A C 1
ATOM 849 O O . LYS A 1 104 ? -8.122 14.396 21.510 1.00 81.00 104 LYS A O 1
ATOM 854 N N . VAL A 1 105 ? -8.641 13.446 19.522 1.00 81.62 105 VAL A N 1
ATOM 855 C CA . VAL A 1 105 ? -9.352 12.243 20.018 1.00 81.62 105 VAL A CA 1
ATOM 856 C C . VAL A 1 105 ? -8.530 11.493 21.067 1.00 81.62 105 VAL A C 1
ATOM 858 O O . VAL A 1 105 ? -8.986 11.295 22.191 1.00 81.62 105 VAL A O 1
ATOM 861 N N . LEU A 1 106 ? -7.266 11.201 20.765 1.00 82.38 106 LEU A N 1
ATOM 862 C CA . LEU A 1 106 ? -6.336 10.537 21.676 1.00 82.38 106 LEU A CA 1
ATOM 863 C C . LEU A 1 106 ? -6.167 11.279 23.014 1.00 82.38 106 LEU A C 1
ATOM 865 O O . LEU A 1 106 ? -6.149 10.641 24.062 1.00 82.38 106 LEU A O 1
ATOM 869 N N . LYS A 1 107 ? -6.071 12.617 23.008 1.00 78.69 107 LYS A N 1
ATOM 870 C CA . LYS A 1 107 ? -5.959 13.420 24.245 1.00 78.69 107 LYS A CA 1
ATOM 871 C C . LYS A 1 107 ? -7.213 13.348 25.121 1.00 78.69 107 LYS A C 1
ATOM 873 O O . LYS A 1 107 ? -7.105 13.546 26.329 1.00 78.69 107 LYS A O 1
ATOM 878 N N . GLY A 1 108 ? -8.383 13.119 24.524 1.00 74.19 108 GLY A N 1
ATOM 879 C CA . GLY A 1 108 ? -9.635 12.906 25.249 1.00 74.19 108 GLY A CA 1
ATOM 880 C C . GLY A 1 108 ? -9.692 11.532 25.922 1.00 74.19 108 GLY A C 1
ATOM 881 O O . GLY A 1 108 ? -10.147 11.436 27.060 1.00 74.19 108 GLY A O 1
ATOM 882 N N . LEU A 1 109 ? -9.178 10.504 25.235 1.00 73.62 109 LEU A N 1
ATOM 883 C CA . LEU A 1 109 ? -9.226 9.093 25.641 1.00 73.62 109 LEU A CA 1
ATOM 884 C C . LEU A 1 109 ? -8.127 8.678 26.631 1.00 73.62 109 LEU A C 1
ATOM 886 O O . LEU A 1 109 ? -8.330 7.785 27.453 1.00 73.62 109 LEU A O 1
ATOM 890 N N . VAL A 1 110 ? -6.949 9.298 26.553 1.00 65.31 110 VAL A N 1
ATOM 891 C CA . VAL A 1 110 ? -5.827 9.008 27.455 1.00 65.31 110 VAL A CA 1
ATOM 892 C C . VAL A 1 110 ? -5.938 9.907 28.691 1.00 65.31 110 VAL A C 1
ATOM 894 O O . VAL A 1 110 ? -6.034 11.129 28.541 1.00 65.31 110 VAL A O 1
ATOM 897 N N . PRO A 1 111 ? -5.895 9.367 29.924 1.00 56.62 111 PRO A N 1
ATOM 898 C CA . PRO A 1 111 ? -5.993 10.191 31.120 1.00 56.62 111 PRO A CA 1
ATOM 899 C C . PRO A 1 111 ? -4.879 11.241 31.159 1.00 56.62 111 PRO A C 1
ATOM 901 O O . PRO A 1 111 ? -3.691 10.919 31.212 1.00 56.62 111 PRO A O 1
ATOM 904 N N . GLY A 1 112 ? -5.250 12.520 31.218 1.00 52.59 112 GLY A N 1
ATOM 905 C CA . GLY A 1 112 ? -4.360 13.518 31.801 1.00 52.59 112 GLY A CA 1
ATOM 906 C C . GLY A 1 112 ? -4.150 13.191 33.283 1.00 52.59 112 GLY A C 1
ATOM 907 O O . GLY A 1 112 ? -5.023 12.590 33.906 1.00 52.59 112 GLY A O 1
ATOM 908 N N . ARG A 1 113 ? -3.046 13.649 33.894 1.00 43.19 113 ARG A N 1
ATOM 909 C CA . ARG A 1 113 ? -2.741 13.508 35.344 1.00 43.19 113 ARG A CA 1
ATOM 910 C C . ARG A 1 113 ? -3.868 13.970 36.310 1.00 43.19 113 ARG A C 1
ATOM 912 O O . ARG A 1 113 ? -3.671 13.925 37.518 1.00 43.19 113 ARG A O 1
ATOM 919 N N . ARG A 1 114 ? -5.013 14.457 35.809 1.00 39.78 114 ARG A N 1
ATOM 920 C CA . ARG A 1 114 ? -6.179 14.966 36.547 1.00 39.78 114 ARG A CA 1
ATOM 921 C C . ARG A 1 114 ? -7.513 14.721 35.800 1.00 39.78 114 ARG A C 1
ATOM 923 O O . ARG A 1 114 ? -8.198 15.687 35.476 1.00 39.78 114 ARG A O 1
ATOM 930 N N . LYS A 1 115 ? -7.901 13.478 35.490 1.00 44.62 115 LYS A N 1
ATOM 931 C CA . LYS A 1 115 ? -9.282 13.165 35.049 1.00 44.62 115 LYS A CA 1
ATOM 932 C C . LYS A 1 115 ? -9.877 11.981 35.827 1.00 44.62 115 LYS A C 1
ATOM 934 O O . LYS A 1 115 ? -9.142 11.119 36.296 1.00 44.62 115 LYS A O 1
ATOM 939 N N . SER A 1 116 ? -11.195 12.045 36.023 1.00 40.66 116 SER A N 1
ATOM 940 C CA . SER A 1 116 ? -12.046 11.244 36.917 1.00 40.66 116 SER A CA 1
ATOM 941 C C . SER A 1 116 ? -12.183 9.763 36.528 1.00 40.66 116 SER A C 1
ATOM 943 O O . SER A 1 116 ? -11.978 9.370 35.386 1.00 40.66 116 SER A O 1
ATOM 945 N N . SER A 1 117 ? -12.549 8.948 37.522 1.00 47.09 117 SER A N 1
ATOM 946 C CA . SER A 1 117 ? -12.399 7.487 37.626 1.00 47.09 117 SER A CA 1
ATOM 947 C C . SER A 1 117 ? -13.402 6.602 36.870 1.00 47.09 117 SER A C 1
ATOM 949 O O . SER A 1 117 ? -13.356 5.389 37.050 1.00 47.09 117 SER A O 1
ATOM 951 N N . ASN A 1 118 ? -14.325 7.158 36.079 1.00 47.22 118 ASN A N 1
ATOM 952 C CA . ASN A 1 118 ? -15.512 6.406 35.633 1.00 47.22 118 ASN A CA 1
ATOM 953 C C . ASN A 1 118 ? -15.480 5.931 34.168 1.00 47.22 118 ASN A C 1
ATOM 955 O O . ASN A 1 118 ? -16.421 5.272 33.741 1.00 47.22 118 ASN A O 1
ATOM 959 N N . LEU A 1 119 ? -14.417 6.222 33.410 1.00 48.72 119 LEU A N 1
ATOM 960 C CA . LEU A 1 119 ? -14.241 5.740 32.033 1.00 48.72 119 LEU A CA 1
ATOM 961 C C . LEU A 1 119 ? -13.063 4.752 31.947 1.00 48.72 119 LEU A C 1
ATOM 963 O O . LEU A 1 119 ? -12.067 4.942 32.656 1.00 48.72 119 LEU A O 1
ATOM 967 N N . PRO A 1 120 ? -13.128 3.715 31.085 1.00 50.84 120 PRO A N 1
ATOM 968 C CA . PRO A 1 120 ? -11.995 2.831 30.833 1.00 50.84 120 PRO A CA 1
ATOM 969 C C . PRO A 1 120 ? -10.791 3.649 30.356 1.00 50.84 120 PRO A C 1
ATOM 971 O O . PRO A 1 120 ? -10.861 4.348 29.348 1.00 50.84 120 PRO A O 1
ATOM 974 N N . SER A 1 121 ? -9.681 3.579 31.088 1.00 54.97 121 SER A N 1
ATOM 975 C CA . SER A 1 121 ? -8.448 4.264 30.705 1.00 54.97 121 SER A CA 1
ATOM 976 C C . SER A 1 121 ? -7.610 3.362 29.807 1.00 54.97 121 SER A C 1
ATOM 978 O O . SER A 1 121 ? -7.185 2.278 30.208 1.00 54.97 121 SER A O 1
ATOM 980 N N . TRP A 1 122 ? -7.357 3.815 28.582 1.00 66.38 122 TRP A N 1
ATOM 981 C CA . TRP A 1 122 ? -6.475 3.122 27.649 1.00 66.38 122 TRP A CA 1
ATOM 982 C C . TRP A 1 122 ? -5.061 3.693 27.737 1.00 66.38 122 TRP A C 1
ATOM 984 O O . TRP A 1 122 ? -4.859 4.897 27.919 1.00 66.38 122 TRP A O 1
ATOM 994 N N . ARG A 1 123 ? -4.054 2.830 27.582 1.00 65.19 123 ARG A N 1
ATOM 995 C CA . ARG A 1 123 ? -2.688 3.294 27.318 1.00 65.19 123 ARG A CA 1
ATOM 996 C C . ARG A 1 123 ? -2.651 3.830 25.890 1.00 65.19 123 ARG A C 1
ATOM 998 O O . ARG A 1 123 ? -3.167 3.166 24.996 1.00 65.19 123 ARG A O 1
ATOM 1005 N N . SER A 1 124 ? -2.015 4.985 25.675 1.00 65.25 124 SER A N 1
ATOM 1006 C CA . SER A 1 124 ? -1.831 5.575 24.335 1.00 65.25 124 SER A CA 1
ATOM 1007 C C . SER A 1 124 ? -1.298 4.570 23.318 1.00 65.25 124 SER A C 1
ATOM 1009 O O . SER A 1 124 ? -1.666 4.621 22.152 1.00 65.25 124 SER A O 1
ATOM 1011 N N . ASP A 1 125 ? -0.467 3.654 23.811 1.00 75.88 125 ASP A N 1
ATOM 1012 C CA . ASP A 1 125 ? 0.311 2.687 23.046 1.00 75.88 125 ASP A CA 1
ATOM 1013 C C . ASP A 1 125 ? -0.483 1.455 22.629 1.00 75.88 125 ASP A C 1
ATOM 1015 O O . ASP A 1 125 ? 0.076 0.588 21.975 1.00 75.88 125 ASP A O 1
ATOM 1019 N N . ASN A 1 126 ? -1.762 1.364 23.004 1.00 85.56 126 ASN A N 1
ATOM 1020 C CA . ASN A 1 126 ? -2.639 0.257 22.639 1.00 85.56 126 ASN A CA 1
ATOM 1021 C C . ASN A 1 126 ? -4.006 0.777 22.163 1.00 85.56 126 ASN A C 1
ATOM 1023 O O . ASN A 1 126 ? -5.055 0.256 22.547 1.00 85.56 126 ASN A O 1
ATOM 1027 N N . ILE A 1 127 ? -4.015 1.849 21.375 1.00 89.06 127 ILE A N 1
ATOM 1028 C CA . ILE A 1 127 ? -5.234 2.362 20.745 1.00 89.06 127 ILE A CA 1
ATOM 1029 C C . ILE A 1 127 ? -5.148 2.131 19.240 1.00 89.06 127 ILE A C 1
ATOM 1031 O O . ILE A 1 127 ? -4.133 2.447 18.610 1.00 89.06 127 ILE A O 1
ATOM 1035 N N . LEU A 1 128 ? -6.225 1.581 18.690 1.00 94.19 128 LEU A N 1
ATOM 1036 C CA . LEU A 1 128 ? -6.447 1.379 17.271 1.00 94.19 128 LEU A CA 1
ATOM 1037 C C . LEU A 1 128 ? -7.618 2.254 16.825 1.00 94.19 128 LEU A C 1
ATOM 1039 O O . LEU A 1 128 ? -8.744 2.075 17.281 1.00 94.19 128 LEU A O 1
ATOM 1043 N N . PHE A 1 129 ? -7.356 3.179 15.912 1.00 95.00 129 PHE A N 1
ATOM 1044 C CA . PHE A 1 129 ? -8.392 3.933 15.220 1.00 95.00 129 PHE A CA 1
ATOM 1045 C C . PHE A 1 129 ? -8.644 3.324 13.846 1.00 95.00 129 PHE A C 1
ATOM 1047 O O . PHE A 1 129 ? -7.698 3.069 13.103 1.00 95.00 129 PHE A O 1
ATOM 1054 N N . ILE A 1 130 ? -9.911 3.155 13.492 1.00 95.75 130 ILE A N 1
ATOM 1055 C CA . ILE A 1 130 ? -10.380 2.765 12.169 1.00 95.75 130 ILE A CA 1
ATOM 1056 C C . ILE A 1 130 ? -11.182 3.943 11.627 1.00 95.75 130 ILE A C 1
ATOM 1058 O O . ILE A 1 130 ? -12.268 4.257 12.100 1.00 95.75 130 ILE A O 1
ATOM 1062 N N . CYS A 1 131 ? -10.608 4.641 10.663 1.00 94.19 131 CYS A N 1
ATOM 1063 C CA . CYS A 1 131 ? -11.222 5.797 10.031 1.00 94.19 131 CYS A CA 1
ATOM 1064 C C . CYS A 1 131 ? -11.833 5.373 8.703 1.00 94.19 131 CYS A C 1
ATOM 1066 O O . CYS A 1 131 ? -11.155 4.704 7.920 1.00 94.19 131 CYS A O 1
ATOM 1068 N N . THR A 1 132 ? -13.060 5.806 8.436 1.00 93.31 132 THR A N 1
ATOM 1069 C CA . THR A 1 132 ? -13.762 5.504 7.188 1.00 93.31 132 THR A CA 1
ATOM 1070 C C . THR A 1 132 ? -14.520 6.707 6.632 1.00 93.31 132 THR A C 1
ATOM 1072 O O . THR A 1 132 ? -14.793 7.669 7.351 1.00 93.31 132 THR A O 1
ATOM 1075 N N . HIS A 1 133 ? -14.817 6.670 5.336 1.00 91.31 133 HIS A N 1
ATOM 1076 C CA . HIS A 1 133 ? -15.792 7.537 4.677 1.00 91.31 133 HIS A CA 1
ATOM 1077 C C . HIS A 1 133 ? -16.579 6.699 3.675 1.00 91.31 133 HIS A C 1
ATOM 1079 O O . HIS A 1 133 ? -15.964 6.054 2.817 1.00 91.31 133 HIS A O 1
ATOM 1085 N N . ASN A 1 134 ? -17.910 6.705 3.802 1.00 90.62 134 ASN A N 1
ATOM 1086 C CA . ASN A 1 134 ? -18.845 5.945 2.967 1.00 90.62 134 ASN A CA 1
ATOM 1087 C C . ASN A 1 134 ? -18.503 4.453 2.817 1.00 90.62 134 ASN A C 1
ATOM 1089 O O . ASN A 1 134 ? -18.975 3.822 1.880 1.00 90.62 134 ASN A O 1
ATOM 1093 N N . TRP A 1 135 ? -17.681 3.882 3.706 1.00 92.12 135 TRP A N 1
ATOM 1094 C CA . TRP A 1 135 ? -17.241 2.481 3.621 1.00 92.12 135 TRP A CA 1
ATOM 1095 C C . TRP A 1 135 ? -16.482 2.151 2.323 1.00 92.12 135 TRP A C 1
ATOM 1097 O O . TRP A 1 135 ? -16.381 0.998 1.917 1.00 92.12 135 TRP A O 1
ATOM 1107 N N . GLU A 1 136 ? -15.887 3.172 1.699 1.00 90.56 136 GLU A N 1
ATOM 1108 C CA . GLU A 1 136 ? -15.025 3.038 0.520 1.00 90.56 136 GLU A CA 1
ATOM 1109 C C . GLU A 1 136 ? -13.560 3.321 0.863 1.00 90.56 136 GLU A C 1
ATOM 1111 O O . GLU A 1 136 ? -12.646 2.675 0.351 1.00 90.56 136 GLU A O 1
ATOM 1116 N N . HIS A 1 137 ? -13.321 4.290 1.748 1.00 91.94 137 HIS A N 1
ATOM 1117 C CA . HIS A 1 137 ? -11.990 4.634 2.229 1.00 91.94 137 HIS A CA 1
ATOM 1118 C C . HIS A 1 137 ? -11.766 4.070 3.622 1.00 91.94 137 HIS A C 1
ATOM 1120 O O . HIS A 1 137 ? -12.598 4.260 4.497 1.00 91.94 137 HIS A O 1
ATOM 1126 N N . TYR A 1 138 ? -10.599 3.477 3.855 1.00 93.94 138 TYR A N 1
ATOM 1127 C CA . TYR A 1 138 ? -10.206 2.956 5.157 1.00 93.94 138 TYR A CA 1
ATOM 1128 C C . TYR A 1 138 ? -8.818 3.448 5.526 1.00 93.94 138 TYR A C 1
ATOM 1130 O O . TYR A 1 138 ? -7.877 3.358 4.736 1.00 93.94 138 TYR A O 1
ATOM 1138 N N . ARG A 1 139 ? -8.665 3.931 6.758 1.00 93.88 139 ARG A N 1
ATOM 1139 C CA . ARG A 1 139 ? -7.355 4.202 7.348 1.00 93.88 139 ARG A CA 1
ATOM 1140 C C . ARG A 1 139 ? -7.310 3.717 8.783 1.00 93.88 139 ARG A C 1
ATOM 1142 O O . ARG A 1 139 ? -8.044 4.198 9.640 1.00 93.88 139 ARG A O 1
ATOM 1149 N N . PHE A 1 140 ? -6.400 2.795 9.032 1.00 95.94 140 PHE A N 1
ATOM 1150 C CA . PHE A 1 140 ? -6.080 2.290 10.350 1.00 95.94 140 PHE A CA 1
ATOM 1151 C C . PHE A 1 140 ? -4.950 3.145 10.907 1.00 95.94 140 PHE A C 1
ATOM 1153 O O . PHE A 1 140 ? -3.974 3.430 10.207 1.00 95.94 140 PHE A O 1
ATOM 1160 N N . ALA A 1 141 ? -5.081 3.585 12.153 1.00 94.62 141 ALA A N 1
ATOM 1161 C CA . ALA A 1 141 ? -4.091 4.419 12.808 1.00 94.62 141 ALA A CA 1
ATOM 1162 C C . ALA A 1 141 ? -3.806 3.924 14.219 1.00 94.62 141 ALA A C 1
ATOM 1164 O O . ALA A 1 141 ? -4.711 3.635 15.001 1.00 94.62 141 ALA A O 1
ATOM 1165 N N . HIS A 1 142 ? -2.523 3.882 14.543 1.00 93.44 142 HIS A N 1
ATOM 1166 C CA . HIS A 1 142 ? -2.025 3.442 15.826 1.00 93.44 142 HIS A CA 1
ATOM 1167 C C . HIS A 1 142 ? -1.046 4.466 16.388 1.00 93.44 142 HIS A C 1
ATOM 1169 O O . HIS A 1 142 ? -0.182 4.975 15.671 1.00 93.44 142 HIS A O 1
ATOM 1175 N N . PHE A 1 143 ? -1.177 4.770 17.677 1.00 87.44 143 PHE A N 1
ATOM 1176 C CA . PHE A 1 143 ? -0.256 5.649 18.380 1.00 87.44 143 PHE A CA 1
ATOM 1177 C C . PHE A 1 143 ? 0.683 4.838 19.253 1.00 87.44 143 PHE A C 1
ATOM 1179 O O . PHE A 1 143 ? 0.251 3.954 19.978 1.00 87.44 143 PHE A O 1
ATOM 1186 N N . ARG A 1 144 ? 1.963 5.200 19.229 1.00 83.38 144 ARG A N 1
ATOM 1187 C CA . ARG A 1 144 ? 2.975 4.662 20.133 1.00 83.38 144 ARG A CA 1
ATOM 1188 C C . ARG A 1 144 ? 3.762 5.802 20.748 1.00 83.38 144 ARG A C 1
ATOM 1190 O O . ARG A 1 144 ? 4.168 6.729 20.042 1.00 83.38 144 ARG A O 1
ATOM 1197 N N . SER A 1 145 ? 3.965 5.760 22.056 1.00 76.38 145 SER A N 1
ATOM 1198 C CA . SER A 1 145 ? 4.766 6.749 22.754 1.00 76.38 145 SER A CA 1
ATOM 1199 C C . SER A 1 145 ? 6.215 6.743 22.263 1.00 76.38 145 SER A C 1
ATOM 1201 O O . SER A 1 145 ? 6.802 5.698 21.981 1.00 76.38 145 SER A O 1
ATOM 1203 N N . VAL A 1 146 ? 6.774 7.943 22.149 1.00 67.25 146 VAL A N 1
ATOM 1204 C CA . VAL A 1 146 ? 8.170 8.224 21.824 1.00 67.25 146 VAL A CA 1
ATOM 1205 C C . VAL A 1 146 ? 8.703 9.172 22.905 1.00 67.25 146 VAL A C 1
ATOM 1207 O O . VAL A 1 146 ? 7.946 9.980 23.451 1.00 67.25 146 VAL A O 1
ATOM 1210 N N . ASP A 1 147 ? 9.987 9.047 23.245 1.00 58.34 147 ASP A N 1
ATOM 1211 C CA . ASP A 1 147 ? 10.707 9.912 24.192 1.00 58.34 147 ASP A CA 1
ATOM 1212 C C . ASP A 1 147 ? 10.073 10.008 25.593 1.00 58.34 147 ASP A C 1
ATOM 1214 O O . ASP A 1 147 ? 9.490 11.023 25.982 1.00 58.34 147 ASP A O 1
ATOM 1218 N N . ASN A 1 148 ? 10.200 8.939 26.389 1.00 56.28 148 ASN A N 1
ATOM 1219 C CA . ASN A 1 148 ? 9.789 8.898 27.803 1.00 56.28 148 ASN A CA 1
ATOM 1220 C C . ASN A 1 148 ? 8.331 9.339 28.079 1.00 56.28 148 ASN A C 1
ATOM 1222 O O . ASN A 1 148 ? 8.032 9.820 29.174 1.00 56.28 148 ASN A O 1
ATOM 1226 N N . GLY A 1 149 ? 7.410 9.193 27.117 1.00 59.91 149 GLY A N 1
ATOM 1227 C CA . GLY A 1 149 ? 5.999 9.546 27.314 1.00 59.91 149 GLY A CA 1
ATOM 1228 C C . GLY A 1 149 ? 5.583 10.934 26.824 1.00 59.91 149 GLY A C 1
ATOM 1229 O O . GLY A 1 149 ? 4.403 11.263 26.932 1.00 59.91 149 GLY A O 1
ATOM 1230 N N . GLN A 1 150 ? 6.503 11.771 26.326 1.00 57.72 150 GLN A N 1
ATOM 1231 C CA . GLN A 1 150 ? 6.184 13.174 26.015 1.00 57.72 150 GLN A CA 1
ATOM 1232 C C . GLN A 1 150 ? 5.507 13.371 24.658 1.00 57.72 150 GLN A C 1
ATOM 1234 O O . GLN A 1 150 ? 4.702 14.290 24.502 1.00 57.72 150 GLN A O 1
ATOM 1239 N N . SER A 1 151 ? 5.812 12.511 23.687 1.00 68.62 151 SER A N 1
ATOM 1240 C CA . SER A 1 151 ? 5.221 12.553 22.352 1.00 68.62 151 SER A CA 1
ATOM 1241 C C . SER A 1 151 ? 4.684 11.183 21.950 1.00 68.62 151 SER A C 1
ATOM 1243 O O . SER A 1 151 ? 5.065 10.154 22.502 1.00 68.62 151 SER A O 1
ATOM 1245 N N . SER A 1 152 ? 3.780 11.157 20.971 1.00 80.94 152 SER A N 1
ATOM 1246 C CA . SER A 1 152 ? 3.285 9.908 20.383 1.00 80.94 152 SER A CA 1
ATOM 1247 C C . SER A 1 152 ? 3.444 9.958 18.873 1.00 80.94 152 SER A C 1
ATOM 1249 O O . SER A 1 152 ? 2.936 10.882 18.220 1.00 80.94 152 SER A O 1
ATOM 1251 N N . ARG A 1 153 ? 4.125 8.957 18.319 1.00 88.12 153 ARG A N 1
ATOM 1252 C CA . ARG A 1 153 ? 4.189 8.719 16.881 1.00 88.12 153 ARG A CA 1
ATOM 1253 C C . ARG A 1 153 ? 2.914 8.020 16.449 1.00 88.12 153 ARG A C 1
ATOM 1255 O O . ARG A 1 153 ? 2.497 7.051 17.073 1.00 88.12 153 ARG A O 1
ATOM 1262 N N . MET A 1 154 ? 2.298 8.550 15.406 1.00 90.50 154 MET A N 1
ATOM 1263 C CA . MET A 1 154 ? 1.161 7.946 14.735 1.00 90.50 154 MET A CA 1
ATOM 1264 C C . MET A 1 154 ? 1.694 7.161 13.544 1.00 90.50 154 MET A C 1
ATOM 1266 O O . MET A 1 154 ? 2.372 7.741 12.702 1.00 90.50 154 MET A O 1
ATOM 1270 N N . SER A 1 155 ? 1.399 5.871 13.488 1.00 92.12 155 SER A N 1
ATOM 1271 C CA . SER A 1 155 ? 1.633 5.034 12.317 1.00 92.12 155 SER A CA 1
ATOM 1272 C C . SER A 1 155 ? 0.292 4.701 11.679 1.00 92.12 155 SER A C 1
ATOM 1274 O O . SER A 1 155 ? -0.666 4.395 12.391 1.00 92.12 155 SER A O 1
ATOM 1276 N N . THR A 1 156 ? 0.210 4.757 10.354 1.00 93.44 156 THR A N 1
ATOM 1277 C CA . THR A 1 156 ? -1.039 4.505 9.626 1.00 93.44 156 THR A CA 1
ATOM 1278 C C . THR A 1 156 ? -0.843 3.585 8.435 1.00 93.44 156 THR A C 1
ATOM 1280 O O . THR A 1 156 ? 0.233 3.547 7.849 1.00 93.44 156 THR A O 1
ATOM 1283 N N . PHE A 1 157 ? -1.893 2.862 8.068 1.00 93.75 157 PHE A N 1
ATOM 1284 C CA . PHE A 1 157 ? -2.019 2.181 6.781 1.00 93.75 157 PHE A CA 1
ATOM 1285 C C . PHE A 1 157 ? -3.479 2.255 6.334 1.00 93.75 157 PHE A C 1
ATOM 1287 O O . PHE A 1 157 ? -4.363 2.577 7.131 1.00 93.75 157 PHE A O 1
ATOM 1294 N N . GLY A 1 158 ? -3.764 1.985 5.066 1.00 92.00 158 GLY A N 1
ATOM 1295 C CA . GLY A 1 158 ? -5.127 2.086 4.565 1.00 92.00 158 GLY A CA 1
ATOM 1296 C C . GLY A 1 158 ? -5.263 1.747 3.093 1.00 92.00 158 GLY A C 1
ATOM 1297 O O . GLY A 1 158 ? -4.276 1.468 2.415 1.00 92.00 158 GLY A O 1
ATOM 1298 N N . TRP A 1 159 ? -6.501 1.790 2.617 1.00 91.69 159 TRP A N 1
ATOM 1299 C CA . TRP A 1 159 ? -6.869 1.561 1.224 1.00 91.69 159 TRP A CA 1
ATOM 1300 C C . TRP A 1 159 ? -8.119 2.372 0.865 1.00 91.69 159 TRP A C 1
ATOM 1302 O O . TRP A 1 159 ? -8.775 2.960 1.726 1.00 91.69 159 TRP A O 1
ATOM 1312 N N . GLY A 1 160 ? -8.430 2.438 -0.423 1.00 88.75 160 GLY A N 1
ATOM 1313 C CA . GLY A 1 160 ? -9.653 3.031 -0.945 1.00 88.75 160 GLY A CA 1
ATOM 1314 C C . GLY A 1 160 ? -9.620 3.132 -2.469 1.00 88.75 160 GLY A C 1
ATOM 1315 O O . GLY A 1 160 ? -8.687 2.625 -3.098 1.00 88.75 160 GLY A O 1
ATOM 1316 N N . PRO A 1 161 ? -10.606 3.804 -3.083 1.00 82.88 161 PRO A N 1
ATOM 1317 C CA . PRO A 1 161 ? -10.657 3.983 -4.526 1.00 82.88 161 PRO A CA 1
ATOM 1318 C C . PRO A 1 161 ? -9.342 4.531 -5.102 1.00 82.88 161 PRO A C 1
ATOM 1320 O O . PRO A 1 161 ? -8.868 5.603 -4.721 1.00 82.88 161 PRO A O 1
ATOM 1323 N N . GLY A 1 162 ? -8.744 3.786 -6.036 1.00 73.50 162 GLY A N 1
ATOM 1324 C CA . GLY A 1 162 ? -7.510 4.177 -6.725 1.00 73.50 162 GLY A CA 1
ATOM 1325 C C . GLY A 1 162 ? -6.207 3.953 -5.946 1.00 73.50 162 GLY A C 1
ATOM 1326 O O . GLY A 1 162 ? -5.147 4.356 -6.431 1.00 73.50 162 GLY A O 1
ATOM 1327 N N . THR A 1 163 ? -6.241 3.313 -4.772 1.00 76.00 163 THR A N 1
ATOM 1328 C CA . THR A 1 163 ? -5.036 2.875 -4.047 1.00 76.00 163 THR A CA 1
ATOM 1329 C C . THR A 1 163 ? -4.965 1.351 -3.965 1.00 76.00 163 THR A C 1
ATOM 1331 O O . THR A 1 163 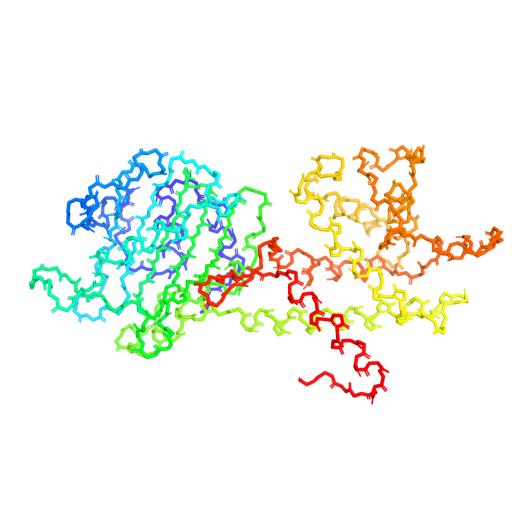? -5.983 0.665 -3.941 1.00 76.00 163 THR A O 1
ATOM 1334 N N . SER A 1 164 ? -3.747 0.802 -3.959 1.00 81.06 164 SER A N 1
ATOM 1335 C CA . SER A 1 164 ? -3.552 -0.646 -3.829 1.00 81.06 164 SER A CA 1
ATOM 1336 C C . SER A 1 164 ? -3.845 -1.083 -2.394 1.00 81.06 164 SER A C 1
ATOM 1338 O O . SER A 1 164 ? -3.254 -0.552 -1.453 1.00 81.06 164 SER A O 1
ATOM 1340 N N . SER A 1 165 ? -4.713 -2.081 -2.229 1.00 87.69 165 SER A N 1
ATOM 1341 C CA . SER A 1 165 ? -4.972 -2.747 -0.947 1.00 87.69 165 SER A CA 1
ATOM 1342 C C . SER A 1 165 ? -3.942 -3.838 -0.632 1.00 87.69 165 SER A C 1
ATOM 1344 O O . SER A 1 165 ? -3.946 -4.388 0.469 1.00 87.69 165 SER A O 1
ATOM 1346 N N . ARG A 1 166 ? -3.030 -4.155 -1.562 1.00 88.25 166 ARG A N 1
ATOM 1347 C CA . ARG A 1 166 ? -2.123 -5.308 -1.460 1.00 88.25 166 ARG A CA 1
ATOM 1348 C C . ARG A 1 166 ? -1.178 -5.221 -0.267 1.00 88.25 166 ARG A C 1
ATOM 1350 O O . ARG A 1 166 ? -0.996 -6.207 0.437 1.00 88.25 166 ARG A O 1
ATOM 1357 N N . THR A 1 167 ? -0.660 -4.028 0.030 1.00 89.12 167 THR A N 1
ATOM 1358 C CA . THR A 1 167 ? 0.141 -3.800 1.243 1.00 89.12 167 THR A CA 1
ATOM 1359 C C . THR A 1 167 ? -0.659 -4.110 2.510 1.00 89.12 167 THR A C 1
ATOM 1361 O O . THR A 1 167 ? -0.177 -4.844 3.370 1.00 89.12 167 THR A O 1
ATOM 1364 N N . ALA A 1 168 ? -1.915 -3.652 2.576 1.00 92.44 168 ALA A N 1
ATOM 1365 C CA . ALA A 1 168 ? -2.803 -3.957 3.693 1.00 92.44 168 ALA A CA 1
ATOM 1366 C C . ALA A 1 168 ? -3.076 -5.464 3.818 1.00 92.44 168 ALA A C 1
ATOM 1368 O O . ALA A 1 168 ? -3.053 -5.990 4.928 1.00 92.44 168 ALA A O 1
ATOM 1369 N N . CYS A 1 169 ? -3.279 -6.161 2.697 1.00 93.31 169 CYS A N 1
ATOM 1370 C CA . CYS A 1 169 ? -3.562 -7.598 2.667 1.00 93.31 169 CYS A CA 1
ATOM 1371 C C . CYS A 1 169 ? -2.358 -8.468 3.045 1.00 93.31 169 CYS A C 1
ATOM 1373 O O . CYS A 1 169 ? -2.535 -9.490 3.700 1.00 93.31 169 CYS A O 1
ATOM 1375 N N . GLU A 1 170 ? -1.152 -8.098 2.613 1.00 90.31 170 GLU A N 1
ATOM 1376 C CA . GLU A 1 170 ? 0.055 -8.908 2.817 1.00 90.31 170 GLU A CA 1
ATOM 1377 C C . GLU A 1 170 ? 0.762 -8.604 4.145 1.00 90.31 170 GLU A C 1
ATOM 1379 O O . GLU A 1 170 ? 1.295 -9.524 4.762 1.00 90.31 170 GLU A O 1
ATOM 1384 N N . PHE A 1 171 ? 0.757 -7.345 4.602 1.00 90.62 171 PHE A N 1
ATOM 1385 C CA . PHE A 1 171 ? 1.597 -6.902 5.725 1.00 90.62 171 PHE A CA 1
ATOM 1386 C C . PHE A 1 171 ? 0.813 -6.451 6.956 1.00 90.62 171 PHE A C 1
ATOM 1388 O O . PHE A 1 171 ? 1.273 -6.655 8.077 1.00 90.62 171 PHE A O 1
ATOM 1395 N N . ASN A 1 172 ? -0.342 -5.802 6.776 1.00 94.88 172 ASN A N 1
ATOM 1396 C CA . ASN A 1 172 ? -0.991 -5.097 7.881 1.00 94.88 172 ASN A CA 1
ATOM 1397 C C . ASN A 1 172 ? -2.133 -5.903 8.517 1.00 94.88 172 ASN A C 1
ATOM 1399 O O . ASN A 1 172 ? -2.088 -6.239 9.696 1.00 94.88 172 ASN A O 1
ATOM 1403 N N . LEU A 1 173 ? -3.167 -6.230 7.742 1.00 96.44 173 LEU A N 1
ATOM 1404 C CA . LEU A 1 173 ? -4.379 -6.886 8.233 1.00 96.44 173 LEU A CA 1
ATOM 1405 C C . LEU A 1 173 ? -4.164 -8.311 8.776 1.00 96.44 173 LEU A C 1
ATOM 1407 O O . LEU A 1 173 ? -4.814 -8.623 9.772 1.00 96.44 173 LEU A O 1
ATOM 1411 N N . PRO A 1 174 ? -3.257 -9.161 8.240 1.00 95.81 174 PRO A N 1
ATOM 1412 C CA . PRO A 1 174 ? -2.984 -10.467 8.850 1.00 95.81 174 PRO A CA 1
ATOM 1413 C C . PRO A 1 174 ? -2.545 -10.366 10.317 1.00 95.81 174 PRO A C 1
ATOM 1415 O O . PRO A 1 174 ? -2.872 -11.224 11.136 1.00 95.81 174 PRO A O 1
ATOM 1418 N N . GLU A 1 175 ? -1.826 -9.299 10.666 1.00 96.06 175 GLU A N 1
ATOM 1419 C CA . GLU A 1 175 ? -1.351 -9.059 12.028 1.00 96.06 175 GLU A CA 1
ATOM 1420 C C . GLU A 1 175 ? -2.479 -8.603 12.967 1.00 96.06 175 GLU A C 1
ATOM 1422 O O . GLU A 1 175 ? -2.349 -8.753 14.179 1.00 96.06 175 GLU A O 1
ATOM 1427 N N . LEU A 1 176 ? -3.602 -8.110 12.428 1.00 96.69 176 LEU A N 1
ATOM 1428 C CA . LEU A 1 176 ? -4.810 -7.750 13.182 1.00 96.69 176 LEU A CA 1
ATOM 1429 C C . LEU A 1 176 ? -5.810 -8.911 13.335 1.00 96.69 176 LEU A C 1
ATOM 1431 O O . LEU A 1 176 ? -6.888 -8.712 13.892 1.00 96.69 176 LEU A O 1
ATOM 1435 N N . GLU A 1 177 ? -5.468 -10.123 12.885 1.00 97.00 177 GLU A N 1
ATOM 1436 C CA . GLU A 1 177 ? -6.208 -11.352 13.207 1.00 97.00 177 GLU A CA 1
ATOM 1437 C C . GLU A 1 177 ? -6.330 -11.507 14.730 1.00 97.00 177 GLU A C 1
ATOM 1439 O O . GLU A 1 177 ? -5.365 -11.263 15.475 1.00 97.00 177 GLU A O 1
ATOM 1444 N N . TRP A 1 178 ? -7.511 -11.915 15.193 1.00 95.75 178 TRP A N 1
ATOM 1445 C CA . TRP A 1 178 ? -7.751 -12.190 16.602 1.00 95.75 178 TRP A CA 1
ATOM 1446 C C . TRP A 1 178 ? -6.738 -13.222 17.125 1.00 95.75 178 TRP A C 1
ATOM 1448 O O . TRP A 1 178 ? -6.426 -14.190 16.429 1.00 95.75 178 TRP A O 1
ATOM 1458 N N . PRO A 1 179 ? -6.136 -13.014 18.308 1.00 93.94 179 PRO A N 1
ATOM 1459 C CA . PRO A 1 179 ? -5.111 -13.922 18.808 1.00 93.94 179 PRO A CA 1
ATOM 1460 C C . PRO A 1 179 ? -5.703 -15.275 19.225 1.00 93.94 179 PRO A C 1
ATOM 1462 O O . PRO A 1 179 ? -6.722 -15.328 19.911 1.00 93.94 179 PRO A O 1
ATOM 1465 N N . ASP A 1 180 ? -4.985 -16.361 18.922 1.00 91.38 180 ASP A N 1
ATOM 1466 C CA . ASP A 1 180 ? -5.346 -17.722 19.355 1.00 91.38 180 ASP A CA 1
ATOM 1467 C C . ASP A 1 180 ? -5.409 -17.848 20.890 1.00 91.38 180 ASP A C 1
ATOM 1469 O O . ASP A 1 180 ? -6.224 -18.584 21.441 1.00 91.38 180 ASP A O 1
ATOM 1473 N N . ASN A 1 181 ? -4.543 -17.107 21.593 1.00 92.25 181 ASN A N 1
ATOM 1474 C CA . ASN A 1 181 ? -4.520 -17.010 23.050 1.00 92.25 181 ASN A CA 1
ATOM 1475 C C . ASN A 1 181 ? -4.623 -15.537 23.491 1.00 92.25 181 ASN A C 1
ATOM 1477 O O . ASN A 1 181 ? -3.596 -14.890 23.714 1.00 92.25 181 ASN A O 1
ATOM 1481 N N . PRO A 1 182 ? -5.839 -14.984 23.647 1.00 90.38 182 PRO A N 1
ATOM 1482 C CA . PRO A 1 182 ? -6.028 -13.580 24.013 1.00 90.38 182 PRO A CA 1
ATOM 1483 C C . PRO A 1 182 ? -5.641 -13.271 25.472 1.00 90.38 182 PRO A C 1
ATOM 1485 O O . PRO A 1 182 ? -5.562 -12.102 25.854 1.00 90.38 182 PRO A O 1
ATOM 1488 N N . SER A 1 183 ? -5.371 -14.291 26.298 1.00 89.50 183 SER A N 1
ATOM 1489 C CA . SER A 1 183 ? -4.829 -14.103 27.648 1.00 89.50 183 SER A CA 1
ATOM 1490 C C . SER A 1 183 ? -3.333 -13.759 27.642 1.00 89.50 183 SER A C 1
ATOM 1492 O O . SER A 1 183 ? -2.854 -13.144 28.599 1.00 89.50 183 SER A O 1
ATOM 1494 N N . ASP A 1 184 ? -2.598 -14.089 26.571 1.00 93.12 184 ASP A N 1
ATOM 1495 C CA . ASP A 1 184 ? -1.218 -13.638 26.365 1.00 93.12 184 ASP A CA 1
ATOM 1496 C C . ASP A 1 184 ? -1.195 -12.209 25.802 1.00 93.12 184 ASP A C 1
ATOM 1498 O O . ASP A 1 184 ? -1.120 -11.944 24.598 1.00 93.12 184 ASP A O 1
ATOM 1502 N N . LYS A 1 185 ? -1.274 -11.262 26.735 1.00 90.75 185 LYS A N 1
ATOM 1503 C CA . LYS A 1 185 ? -1.325 -9.824 26.465 1.00 90.75 185 LYS A CA 1
ATOM 1504 C C . LYS A 1 185 ? -0.101 -9.310 25.709 1.00 90.75 185 LYS A C 1
ATOM 1506 O O . LYS A 1 185 ? -0.242 -8.434 24.860 1.00 90.75 185 LYS A O 1
ATOM 1511 N N . GLU A 1 186 ? 1.089 -9.810 26.031 1.00 91.19 186 GLU A N 1
ATOM 1512 C CA . GLU A 1 186 ? 2.334 -9.333 25.427 1.00 91.19 186 GLU A CA 1
ATOM 1513 C C . GLU A 1 186 ? 2.430 -9.779 23.969 1.00 91.19 186 GLU A C 1
ATOM 1515 O O . GLU A 1 186 ? 2.700 -8.957 23.089 1.00 91.19 186 GLU A O 1
ATOM 1520 N N . SER A 1 187 ? 2.125 -11.052 23.702 1.00 93.75 187 SER A N 1
ATOM 1521 C CA . SER A 1 187 ? 2.075 -11.583 22.341 1.00 93.75 187 SER A CA 1
ATOM 1522 C C . SER A 1 187 ? 1.023 -10.864 21.494 1.00 93.75 187 SER A C 1
ATOM 1524 O O . SER A 1 187 ? 1.317 -10.457 20.368 1.00 93.75 187 SER A O 1
ATOM 1526 N N . TRP A 1 188 ? -0.167 -10.603 22.049 1.00 93.94 188 TRP A N 1
ATOM 1527 C CA . TRP A 1 188 ? -1.223 -9.868 21.346 1.00 93.94 188 TRP A CA 1
ATOM 1528 C C . TRP A 1 188 ? -0.807 -8.431 20.999 1.00 93.94 188 TRP A C 1
ATOM 1530 O O . TRP A 1 188 ? -0.916 -8.023 19.841 1.00 93.94 188 TRP A O 1
ATOM 1540 N N . ILE A 1 189 ? -0.275 -7.668 21.964 1.00 91.94 189 ILE A N 1
ATOM 1541 C CA . ILE A 1 189 ? 0.227 -6.306 21.708 1.00 91.94 189 ILE A CA 1
ATOM 1542 C C . ILE A 1 189 ? 1.315 -6.342 20.633 1.00 91.94 189 ILE A C 1
ATOM 1544 O O . ILE A 1 189 ? 1.277 -5.547 19.693 1.00 91.94 189 ILE A O 1
ATOM 1548 N N . LYS A 1 190 ? 2.262 -7.282 20.733 1.00 92.38 190 LYS A N 1
ATOM 1549 C CA . LYS A 1 190 ? 3.360 -7.424 19.774 1.00 92.38 190 LYS A CA 1
ATOM 1550 C C . LYS A 1 190 ? 2.858 -7.747 18.368 1.00 92.38 190 LYS A C 1
ATOM 1552 O O . LYS A 1 190 ? 3.346 -7.126 17.429 1.00 92.38 190 LYS A O 1
ATOM 1557 N N . LYS A 1 191 ? 1.908 -8.678 18.220 1.00 94.38 191 LYS A N 1
ATOM 1558 C CA . LYS A 1 191 ? 1.318 -9.064 16.927 1.00 94.38 191 LYS A CA 1
ATOM 1559 C C . LYS A 1 191 ? 0.640 -7.859 16.275 1.00 94.38 191 LYS A C 1
ATOM 1561 O O . LYS A 1 191 ? 1.098 -7.387 15.246 1.00 94.38 191 LYS A O 1
ATOM 1566 N N . TRP A 1 192 ? -0.342 -7.255 16.941 1.00 95.19 192 TRP A N 1
ATOM 1567 C CA . TRP A 1 192 ? -1.094 -6.133 16.363 1.00 95.19 192 TRP A CA 1
ATOM 1568 C C . TRP A 1 192 ? -0.229 -4.889 16.110 1.00 95.19 192 TRP A C 1
ATOM 1570 O O . TRP A 1 192 ? -0.452 -4.174 15.136 1.00 95.19 192 TRP A O 1
ATOM 1580 N N . SER A 1 193 ? 0.809 -4.649 16.920 1.00 92.75 193 SER A N 1
ATOM 1581 C CA . SER A 1 193 ? 1.761 -3.553 16.675 1.00 92.75 193 SER A CA 1
ATOM 1582 C C . SER A 1 193 ? 2.545 -3.723 15.369 1.00 92.75 193 SER A C 1
ATOM 1584 O O . SER A 1 193 ? 2.891 -2.720 14.742 1.00 92.75 193 SER A O 1
ATOM 1586 N N . LYS A 1 194 ? 2.817 -4.964 14.931 1.00 93.06 194 LYS A N 1
ATOM 1587 C CA . LYS A 1 194 ? 3.509 -5.229 13.657 1.00 93.06 194 LYS A CA 1
ATOM 1588 C C . LYS A 1 194 ? 2.709 -4.763 12.449 1.00 93.06 194 LYS A C 1
ATOM 1590 O O . LYS A 1 194 ? 3.319 -4.355 11.469 1.00 93.06 194 LYS A O 1
ATOM 1595 N N . ALA A 1 195 ? 1.378 -4.712 12.547 1.00 94.25 195 ALA A N 1
ATOM 1596 C CA . ALA A 1 195 ? 0.529 -4.146 11.499 1.00 94.25 195 ALA A CA 1
ATOM 1597 C C . ALA A 1 195 ? 0.887 -2.685 11.169 1.00 94.25 195 ALA A C 1
ATOM 1599 O O . ALA A 1 195 ? 0.492 -2.170 10.131 1.00 94.25 195 ALA A O 1
ATOM 1600 N N . PHE A 1 196 ? 1.617 -1.997 12.048 1.00 93.31 196 PHE A N 1
ATOM 1601 C CA . PHE A 1 196 ? 2.012 -0.597 11.908 1.00 93.31 196 PHE A CA 1
ATOM 1602 C C . PHE A 1 196 ? 3.528 -0.408 11.791 1.00 93.31 196 PHE A C 1
ATOM 1604 O O . PHE A 1 196 ? 4.020 0.729 11.827 1.00 93.31 196 PHE A O 1
ATOM 1611 N N . ASP A 1 197 ? 4.270 -1.510 11.682 1.00 89.38 197 ASP A N 1
ATOM 1612 C CA . ASP A 1 197 ? 5.709 -1.499 11.506 1.00 89.38 197 ASP A CA 1
ATOM 1613 C C . ASP A 1 197 ? 6.064 -1.488 10.018 1.00 89.38 197 ASP A C 1
ATOM 1615 O O . ASP A 1 197 ? 5.780 -2.415 9.264 1.00 89.38 197 ASP A O 1
ATOM 1619 N N . LYS A 1 198 ? 6.703 -0.403 9.591 1.00 88.44 198 LYS A N 1
ATOM 1620 C CA . LYS A 1 198 ? 7.147 -0.221 8.209 1.00 88.44 198 LYS A CA 1
ATOM 1621 C C . LYS A 1 198 ? 8.550 -0.773 7.968 1.00 88.44 198 LYS A C 1
ATOM 1623 O O . LYS A 1 198 ? 8.926 -0.928 6.816 1.00 88.44 198 LYS A O 1
ATOM 1628 N N . GLU A 1 199 ? 9.323 -1.100 9.005 1.00 86.38 199 GLU A N 1
ATOM 1629 C CA . GLU A 1 199 ? 10.704 -1.571 8.830 1.00 86.38 199 GLU A CA 1
ATOM 1630 C C . GLU A 1 199 ? 10.790 -2.851 7.994 1.00 86.38 199 GLU A C 1
ATOM 1632 O O . GLU A 1 199 ? 11.633 -2.949 7.104 1.00 86.38 199 GLU A O 1
ATOM 1637 N N . GLU A 1 200 ? 9.896 -3.810 8.233 1.00 83.56 200 GLU A N 1
ATOM 1638 C CA . GLU A 1 200 ? 9.869 -5.061 7.472 1.00 83.56 200 GLU A CA 1
ATOM 1639 C C . GLU A 1 200 ? 9.469 -4.828 6.008 1.00 83.56 200 GLU A C 1
ATOM 1641 O O . GLU A 1 200 ? 10.113 -5.340 5.091 1.00 83.56 200 GLU A O 1
ATOM 1646 N N . LEU A 1 201 ? 8.468 -3.972 5.777 1.00 87.62 201 LEU A N 1
ATOM 1647 C CA . LEU A 1 201 ? 8.072 -3.546 4.435 1.00 87.62 201 LEU A CA 1
ATOM 1648 C C . LEU A 1 201 ? 9.248 -2.897 3.696 1.00 87.62 201 LEU A C 1
ATOM 1650 O O . LEU A 1 201 ? 9.503 -3.225 2.538 1.00 87.62 201 LEU A O 1
ATOM 1654 N N . THR A 1 202 ? 9.987 -2.016 4.373 1.00 86.94 202 THR A N 1
ATOM 1655 C CA . THR A 1 202 ? 11.176 -1.350 3.837 1.00 86.94 202 THR A CA 1
ATOM 1656 C C . THR A 1 202 ? 12.258 -2.344 3.433 1.00 86.94 202 THR A C 1
ATOM 1658 O O . THR A 1 202 ? 12.755 -2.269 2.311 1.00 86.94 202 THR A O 1
ATOM 1661 N N . LYS A 1 203 ? 12.597 -3.303 4.299 1.00 86.56 203 LYS A N 1
ATOM 1662 C CA . LYS A 1 203 ? 13.616 -4.320 3.997 1.00 86.56 203 LYS A CA 1
ATOM 1663 C C . LYS A 1 203 ? 13.233 -5.167 2.789 1.00 86.56 203 LYS A C 1
ATOM 1665 O O . LYS A 1 203 ? 14.055 -5.377 1.900 1.00 86.56 203 LYS A O 1
ATOM 1670 N N . GLN A 1 204 ? 11.981 -5.621 2.729 1.00 87.56 204 GLN A N 1
ATOM 1671 C CA . GLN A 1 204 ? 11.506 -6.420 1.600 1.00 87.56 204 GLN A CA 1
ATOM 1672 C C . GLN A 1 204 ? 11.484 -5.619 0.297 1.00 87.56 204 GLN A C 1
ATOM 1674 O O . GLN A 1 204 ? 11.870 -6.152 -0.741 1.00 87.56 204 GLN A O 1
ATOM 1679 N N . PHE A 1 205 ? 11.089 -4.344 0.357 1.00 88.69 205 PHE A N 1
ATOM 1680 C CA . PHE A 1 205 ? 11.130 -3.450 -0.796 1.00 88.69 205 PHE A CA 1
ATOM 1681 C C . PHE A 1 205 ? 12.560 -3.278 -1.322 1.00 88.69 205 PHE A C 1
ATOM 1683 O O . PHE A 1 205 ? 12.787 -3.435 -2.518 1.00 88.69 205 PHE A O 1
ATOM 1690 N N . TYR A 1 206 ? 13.535 -3.019 -0.444 1.00 86.69 206 TYR A N 1
ATOM 1691 C CA . TYR A 1 206 ? 14.940 -2.862 -0.841 1.00 86.69 206 TYR A CA 1
ATOM 1692 C C . TYR A 1 206 ? 15.517 -4.124 -1.459 1.00 86.69 206 TYR A C 1
ATOM 1694 O O . TYR A 1 206 ? 16.191 -4.044 -2.482 1.00 86.69 206 TYR A O 1
ATOM 1702 N N . LYS A 1 207 ? 15.208 -5.288 -0.885 1.00 89.06 207 LYS A N 1
ATOM 1703 C CA . LYS A 1 207 ? 15.636 -6.563 -1.451 1.00 89.06 207 LYS A CA 1
ATOM 1704 C C . LYS A 1 207 ? 15.065 -6.778 -2.855 1.00 89.06 207 LYS A C 1
ATOM 1706 O O . LYS A 1 207 ? 15.826 -7.028 -3.782 1.00 89.06 207 LYS A O 1
ATOM 1711 N N . ALA A 1 208 ? 13.751 -6.610 -3.024 1.00 90.50 208 ALA A N 1
ATOM 1712 C CA . ALA A 1 208 ? 13.104 -6.747 -4.329 1.00 90.50 208 ALA A CA 1
ATOM 1713 C C . ALA A 1 208 ? 13.661 -5.743 -5.353 1.00 90.50 208 ALA A C 1
ATOM 1715 O O . ALA A 1 208 ? 13.890 -6.094 -6.510 1.00 90.50 208 ALA A O 1
ATOM 1716 N N . PHE A 1 209 ? 13.923 -4.504 -4.927 1.00 91.06 209 PHE A N 1
ATOM 1717 C CA . PHE A 1 209 ? 14.549 -3.492 -5.771 1.00 91.06 209 PHE A CA 1
ATOM 1718 C C . PHE A 1 209 ? 15.954 -3.913 -6.216 1.00 91.06 209 PHE A C 1
ATOM 1720 O O . PHE A 1 209 ? 16.252 -3.838 -7.404 1.00 91.06 209 PHE A O 1
ATOM 1727 N N . ALA A 1 210 ? 16.804 -4.367 -5.290 1.00 90.19 210 ALA A N 1
ATOM 1728 C CA . ALA A 1 210 ? 18.173 -4.787 -5.583 1.00 90.19 210 ALA A CA 1
ATOM 1729 C C . ALA A 1 210 ? 18.215 -5.993 -6.537 1.00 90.19 210 ALA A C 1
ATOM 1731 O O . ALA A 1 210 ? 18.963 -5.982 -7.516 1.00 90.19 210 ALA A O 1
ATOM 1732 N N . ASP A 1 211 ? 17.367 -6.996 -6.301 1.00 92.56 211 ASP A N 1
ATOM 1733 C CA . ASP A 1 211 ? 17.260 -8.178 -7.162 1.00 92.56 211 ASP A CA 1
ATOM 1734 C C . ASP A 1 211 ? 16.859 -7.779 -8.598 1.00 92.56 211 ASP A C 1
ATOM 1736 O O . ASP A 1 211 ? 17.482 -8.209 -9.575 1.00 92.56 211 ASP A O 1
ATOM 1740 N N . LEU A 1 212 ? 15.866 -6.890 -8.739 1.00 94.88 212 LEU A N 1
ATOM 1741 C CA . LEU A 1 212 ? 15.439 -6.353 -10.037 1.00 94.88 212 LEU A CA 1
ATOM 1742 C C . LEU A 1 212 ? 16.513 -5.484 -10.692 1.00 94.88 212 LEU A C 1
ATOM 1744 O O . LEU A 1 212 ? 16.713 -5.578 -11.901 1.00 94.88 212 LEU A O 1
ATOM 1748 N N . TYR A 1 213 ? 17.214 -4.662 -9.914 1.00 93.69 213 TYR A N 1
ATOM 1749 C CA . TYR A 1 213 ? 18.312 -3.824 -10.386 1.00 93.69 213 TYR A CA 1
ATOM 1750 C C . TYR A 1 213 ? 19.405 -4.663 -11.049 1.00 93.69 213 TYR A C 1
ATOM 1752 O O . TYR A 1 213 ? 19.755 -4.411 -12.204 1.00 93.69 213 TYR A O 1
ATOM 1760 N N . TYR A 1 214 ? 19.889 -5.707 -10.371 1.00 94.06 214 TYR A N 1
ATOM 1761 C CA . TYR A 1 214 ? 20.922 -6.574 -10.933 1.00 94.06 214 TYR A CA 1
ATOM 1762 C C . TYR A 1 214 ? 20.424 -7.370 -12.137 1.00 94.06 214 TYR A C 1
ATOM 1764 O O . TYR A 1 214 ? 21.164 -7.517 -13.112 1.00 94.06 214 TYR A O 1
ATOM 1772 N N . GLN A 1 215 ? 19.173 -7.843 -12.110 1.00 96.31 215 GLN A N 1
ATOM 1773 C CA . GLN A 1 215 ? 18.592 -8.548 -13.250 1.00 96.31 215 GLN A CA 1
ATOM 1774 C C . GLN A 1 215 ? 18.500 -7.633 -14.486 1.00 96.31 215 GLN A C 1
ATOM 1776 O O . GLN A 1 215 ? 18.922 -8.023 -15.574 1.00 96.31 215 GLN A O 1
ATOM 1781 N N . ILE A 1 216 ? 18.004 -6.403 -14.323 1.00 96.31 216 ILE A N 1
ATOM 1782 C CA . ILE A 1 216 ? 17.897 -5.420 -15.409 1.00 96.31 216 ILE A CA 1
ATOM 1783 C C . ILE A 1 216 ? 19.288 -5.022 -15.917 1.00 96.31 216 ILE A C 1
ATOM 1785 O O . ILE A 1 216 ? 19.495 -4.965 -17.128 1.00 96.31 216 ILE A O 1
ATOM 1789 N N . ALA A 1 217 ? 20.258 -4.788 -15.027 1.00 94.81 217 ALA A N 1
ATOM 1790 C CA . ALA A 1 217 ? 21.627 -4.453 -15.416 1.00 94.81 217 ALA A CA 1
ATOM 1791 C C . ALA A 1 217 ? 22.281 -5.578 -16.234 1.00 94.81 217 ALA A C 1
ATOM 1793 O O . ALA A 1 217 ? 22.938 -5.308 -17.241 1.00 94.81 217 ALA A O 1
ATOM 1794 N N . ALA A 1 218 ? 22.072 -6.839 -15.849 1.00 95.75 218 ALA A N 1
ATOM 1795 C CA . ALA A 1 218 ? 22.569 -7.980 -16.611 1.00 95.75 218 ALA A CA 1
ATOM 1796 C C . ALA A 1 218 ? 21.984 -8.011 -18.035 1.00 95.75 218 ALA A C 1
ATOM 1798 O O . ALA A 1 218 ? 22.743 -8.115 -18.999 1.00 95.75 218 ALA A O 1
ATOM 1799 N N . GLU A 1 219 ? 20.664 -7.844 -18.179 1.00 96.12 219 GLU A N 1
ATOM 1800 C CA . GLU A 1 219 ? 19.982 -7.846 -19.483 1.00 96.12 219 GLU A CA 1
ATOM 1801 C C . GLU A 1 219 ? 20.391 -6.655 -20.363 1.00 96.12 219 GLU A C 1
ATOM 1803 O O . GLU A 1 219 ? 20.710 -6.825 -21.545 1.00 96.12 219 GLU A O 1
ATOM 1808 N N . ILE A 1 220 ? 20.481 -5.452 -19.784 1.00 94.31 220 ILE A N 1
ATOM 1809 C CA . ILE A 1 220 ? 20.960 -4.262 -20.497 1.00 94.31 220 ILE A CA 1
ATOM 1810 C C . ILE A 1 220 ? 22.389 -4.481 -21.005 1.00 94.31 220 ILE A C 1
ATOM 1812 O O . ILE A 1 220 ? 22.695 -4.104 -22.140 1.00 94.31 220 ILE A O 1
ATOM 1816 N N . GLY A 1 221 ? 23.246 -5.141 -20.219 1.00 92.81 221 GLY A N 1
ATOM 1817 C CA . GLY A 1 221 ? 24.625 -5.458 -20.592 1.00 92.81 221 GLY A CA 1
ATOM 1818 C C . GLY A 1 221 ? 24.765 -6.358 -21.828 1.00 92.81 221 GLY A C 1
ATOM 1819 O O . GLY A 1 221 ? 25.818 -6.346 -22.472 1.00 92.81 221 GLY A O 1
ATOM 1820 N N . GLU A 1 222 ? 23.711 -7.085 -22.214 1.00 92.31 222 GLU A N 1
ATOM 1821 C CA . GLU A 1 222 ? 23.640 -7.861 -23.463 1.00 92.31 222 GLU A CA 1
ATOM 1822 C C . GLU A 1 222 ? 23.337 -6.998 -24.702 1.00 92.31 222 GLU A C 1
ATOM 1824 O O . GLU A 1 222 ? 23.350 -7.485 -25.845 1.00 92.31 222 GLU A O 1
ATOM 1829 N N . THR A 1 223 ? 23.026 -5.716 -24.500 1.00 88.88 223 THR A N 1
ATOM 1830 C CA . THR A 1 223 ? 22.822 -4.743 -25.574 1.00 88.88 223 THR A CA 1
ATOM 1831 C C . THR A 1 223 ? 24.183 -4.191 -26.014 1.00 88.88 223 THR A C 1
ATOM 1833 O O . THR A 1 223 ? 24.918 -3.630 -25.194 1.00 88.88 223 THR A O 1
ATOM 1836 N N . PRO A 1 224 ? 24.562 -4.314 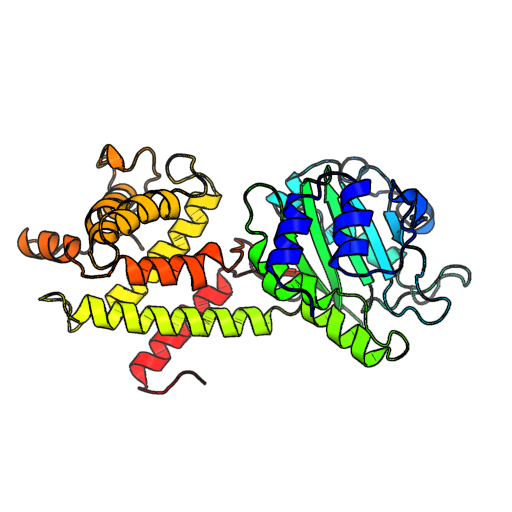-27.302 1.00 85.81 224 PRO A N 1
ATOM 1837 C CA . PRO A 1 224 ? 25.822 -3.766 -27.794 1.00 85.81 224 PRO A CA 1
ATOM 1838 C C . PRO A 1 224 ? 25.953 -2.272 -27.472 1.00 85.81 224 PRO A C 1
ATOM 1840 O O . PRO A 1 224 ? 25.055 -1.497 -27.782 1.00 85.81 224 PRO A O 1
ATOM 1843 N N . GLY A 1 225 ? 27.075 -1.876 -26.868 1.00 84.12 225 GLY A N 1
ATOM 1844 C CA . GLY A 1 225 ? 27.337 -0.487 -26.471 1.00 84.12 225 GLY A CA 1
ATOM 1845 C C . GLY A 1 225 ? 26.925 -0.122 -25.041 1.00 84.12 225 GLY A C 1
ATOM 1846 O O . GLY A 1 225 ? 27.318 0.946 -24.592 1.00 84.12 225 GLY A O 1
ATOM 1847 N N . PHE A 1 226 ? 26.224 -1.003 -24.313 1.00 86.38 226 PHE A N 1
ATOM 1848 C CA . PHE A 1 226 ? 25.754 -0.716 -22.948 1.00 86.38 226 PHE A CA 1
ATOM 1849 C C . PHE A 1 226 ? 26.447 -1.505 -21.837 1.00 86.38 226 PHE A C 1
ATOM 1851 O O . PHE A 1 226 ? 26.191 -1.286 -20.660 1.00 86.38 226 PHE A O 1
ATOM 1858 N N . ARG A 1 227 ? 27.360 -2.421 -22.173 1.00 86.94 227 ARG A N 1
ATOM 1859 C CA . ARG A 1 227 ? 28.009 -3.291 -21.179 1.00 86.94 227 ARG A CA 1
ATOM 1860 C C . ARG A 1 227 ? 28.698 -2.521 -20.045 1.00 86.94 227 ARG A C 1
ATOM 1862 O O . ARG A 1 227 ? 28.684 -2.984 -18.914 1.00 86.94 227 ARG A O 1
ATOM 1869 N N . THR A 1 228 ? 29.313 -1.379 -20.347 1.00 86.56 228 THR A N 1
ATOM 1870 C CA . THR A 1 228 ? 30.085 -0.582 -19.379 1.00 86.56 228 THR A CA 1
ATOM 1871 C C . THR A 1 228 ? 29.234 0.367 -18.539 1.00 86.56 228 THR A C 1
ATOM 1873 O O . THR A 1 228 ? 29.706 0.797 -17.499 1.00 86.56 228 THR A O 1
ATOM 1876 N N . ASN A 1 229 ? 28.008 0.689 -18.962 1.00 87.12 229 ASN A N 1
ATOM 1877 C CA . ASN A 1 229 ? 27.091 1.586 -18.246 1.00 87.12 229 ASN A CA 1
ATOM 1878 C C . ASN A 1 229 ? 25.749 0.907 -17.905 1.00 87.12 229 ASN A C 1
ATOM 1880 O O . ASN A 1 229 ? 24.768 1.579 -17.596 1.00 87.12 229 ASN A O 1
ATOM 1884 N N . ALA A 1 230 ? 25.682 -0.426 -17.962 1.00 90.44 230 ALA A N 1
ATOM 1885 C CA . ALA A 1 230 ? 24.436 -1.169 -17.787 1.00 90.44 230 ALA A CA 1
ATOM 1886 C C . ALA A 1 230 ? 23.798 -0.937 -16.411 1.00 90.44 230 ALA A C 1
ATOM 1888 O O . ALA A 1 230 ? 22.582 -0.812 -16.305 1.00 90.44 230 ALA A O 1
ATOM 1889 N N . GLN A 1 231 ? 24.631 -0.832 -15.377 1.00 88.94 231 GLN A N 1
ATOM 1890 C CA . GLN A 1 231 ? 24.225 -0.513 -14.010 1.00 88.94 231 GLN A CA 1
ATOM 1891 C C . GLN A 1 231 ? 23.603 0.886 -13.897 1.00 88.94 231 GLN A C 1
ATOM 1893 O O . GLN A 1 231 ? 22.522 1.032 -13.330 1.00 88.94 231 GLN A O 1
ATOM 1898 N N . GLU A 1 232 ? 24.227 1.901 -14.498 1.00 87.69 232 GLU A N 1
ATOM 1899 C CA . GLU A 1 232 ? 23.691 3.270 -14.535 1.00 87.69 232 GLU A CA 1
ATOM 1900 C C . GLU A 1 232 ? 22.350 3.323 -15.282 1.00 87.69 232 GLU A C 1
ATOM 1902 O O . GLU A 1 232 ? 21.403 3.965 -14.831 1.00 87.69 232 GLU A O 1
ATOM 1907 N N . GLN A 1 233 ? 22.234 2.605 -16.406 1.00 88.31 233 GLN A N 1
ATOM 1908 C CA . GLN A 1 233 ? 20.984 2.527 -17.167 1.00 88.31 233 GLN A CA 1
ATOM 1909 C C . GLN A 1 233 ? 19.883 1.765 -16.418 1.00 88.31 233 GLN A C 1
ATOM 1911 O O . GLN A 1 233 ? 18.716 2.148 -16.507 1.00 88.31 233 GLN A O 1
ATOM 1916 N N . ALA A 1 234 ? 20.232 0.710 -15.677 1.00 92.12 234 ALA A N 1
ATOM 1917 C CA . ALA A 1 234 ? 19.289 -0.033 -14.847 1.00 92.12 234 ALA A CA 1
ATOM 1918 C C . ALA A 1 234 ? 18.739 0.837 -13.714 1.00 92.12 234 ALA A C 1
ATOM 1920 O O . ALA A 1 234 ? 17.521 0.881 -13.530 1.00 92.12 234 ALA A O 1
ATOM 1921 N N . GLN A 1 235 ? 19.619 1.575 -13.024 1.00 87.81 235 GLN A N 1
ATOM 1922 C CA . GLN A 1 235 ? 19.229 2.557 -12.012 1.00 87.81 235 GLN A CA 1
ATOM 1923 C C . GLN A 1 235 ? 18.256 3.567 -12.625 1.00 87.81 235 GLN A C 1
ATOM 1925 O O . GLN A 1 235 ? 17.096 3.638 -12.231 1.00 87.81 235 GLN A O 1
ATOM 1930 N N . LEU A 1 236 ? 18.681 4.244 -13.693 1.00 88.12 236 LEU A N 1
ATOM 1931 C CA . LEU A 1 236 ? 17.891 5.276 -14.353 1.00 88.12 236 LEU A CA 1
ATOM 1932 C C . LEU A 1 236 ? 16.521 4.765 -14.833 1.00 88.12 236 LEU A C 1
ATOM 1934 O O . LEU A 1 236 ? 15.524 5.485 -14.755 1.00 88.12 236 LEU A O 1
ATOM 1938 N N . LEU A 1 237 ? 16.445 3.528 -15.333 1.00 92.06 237 LEU A N 1
ATOM 1939 C CA . LEU A 1 237 ? 15.185 2.902 -15.731 1.00 92.06 237 LEU A CA 1
ATOM 1940 C C . LEU A 1 237 ? 14.258 2.666 -14.531 1.00 92.06 237 LEU A C 1
ATOM 1942 O O . LEU A 1 237 ? 13.073 3.002 -14.612 1.00 92.06 237 LEU A O 1
ATOM 1946 N N . LEU A 1 238 ? 14.773 2.112 -13.434 1.00 91.31 238 LEU A N 1
ATOM 1947 C CA . LEU A 1 238 ? 13.996 1.887 -12.214 1.00 91.31 238 LEU A CA 1
ATOM 1948 C C . LEU A 1 238 ? 13.481 3.203 -11.634 1.00 91.31 238 LEU A C 1
ATOM 1950 O O . LEU A 1 238 ? 12.298 3.317 -11.317 1.00 91.31 238 LEU A O 1
ATOM 1954 N N . ASP A 1 239 ? 14.326 4.224 -11.603 1.00 86.12 239 ASP A N 1
ATOM 1955 C CA . ASP A 1 239 ? 13.999 5.555 -11.098 1.00 86.12 239 ASP A CA 1
ATOM 1956 C C . ASP A 1 239 ? 12.878 6.203 -11.904 1.00 86.12 239 ASP A C 1
ATOM 1958 O O . ASP A 1 239 ? 11.914 6.740 -11.352 1.00 86.12 239 ASP A O 1
ATOM 1962 N N . ARG A 1 240 ? 12.972 6.109 -13.237 1.00 90.38 240 ARG A N 1
ATOM 1963 C CA . ARG A 1 240 ? 11.924 6.559 -14.156 1.00 90.38 240 ARG A CA 1
ATOM 1964 C C . ARG A 1 240 ? 10.617 5.836 -13.881 1.00 90.38 240 ARG A C 1
ATOM 1966 O O . ARG A 1 240 ? 9.585 6.492 -13.798 1.00 90.38 240 ARG A O 1
ATOM 1973 N N . LEU A 1 241 ? 10.637 4.513 -13.738 1.00 92.62 241 LEU A N 1
ATOM 1974 C CA . LEU A 1 241 ? 9.430 3.718 -13.503 1.00 92.62 241 LEU A CA 1
ATOM 1975 C C . LEU A 1 241 ? 8.789 4.029 -12.149 1.00 92.62 241 LEU A C 1
ATOM 1977 O O . LEU A 1 241 ? 7.573 4.217 -12.082 1.00 92.62 241 LEU A O 1
ATOM 1981 N N . LEU A 1 242 ? 9.597 4.172 -11.098 1.00 88.19 242 LEU A N 1
ATOM 1982 C CA . LEU A 1 242 ? 9.138 4.632 -9.790 1.00 88.19 242 LEU A CA 1
ATOM 1983 C C . LEU A 1 242 ? 8.509 6.021 -9.894 1.00 88.19 242 LEU A C 1
ATOM 1985 O O . LEU A 1 242 ? 7.376 6.214 -9.457 1.00 88.19 242 LEU A O 1
ATOM 1989 N N . PHE A 1 243 ? 9.180 6.977 -10.538 1.00 86.00 243 PHE A N 1
ATOM 1990 C CA . PHE A 1 243 ? 8.647 8.325 -10.723 1.00 86.00 243 PHE A CA 1
ATOM 1991 C C . PHE A 1 243 ? 7.330 8.329 -11.512 1.00 86.00 243 PHE A C 1
ATOM 1993 O O . PHE A 1 243 ? 6.359 8.981 -11.121 1.00 86.00 243 PHE A O 1
ATOM 2000 N N . LEU A 1 244 ? 7.261 7.565 -12.604 1.00 89.19 244 LEU A N 1
ATOM 2001 C CA . LEU A 1 244 ? 6.055 7.424 -13.418 1.00 89.19 244 LEU A CA 1
ATOM 2002 C C . LEU A 1 244 ? 4.892 6.805 -12.637 1.00 89.19 244 LEU A C 1
ATOM 2004 O O . LEU A 1 244 ? 3.752 7.227 -12.837 1.00 89.19 244 LEU A O 1
ATOM 2008 N N . SER A 1 245 ? 5.168 5.881 -11.711 1.00 87.06 245 SER A N 1
ATOM 2009 C CA . SER A 1 245 ? 4.142 5.313 -10.829 1.00 87.06 245 SER A CA 1
ATOM 2010 C C . SER A 1 245 ? 3.458 6.395 -9.971 1.00 87.06 245 SER A C 1
ATOM 2012 O O . SER A 1 245 ? 2.238 6.373 -9.791 1.00 87.06 245 SER A O 1
ATOM 2014 N N . PHE A 1 246 ? 4.193 7.428 -9.534 1.00 82.88 246 PHE A N 1
ATOM 2015 C CA . PHE A 1 246 ? 3.599 8.586 -8.855 1.00 82.88 246 PHE A CA 1
ATOM 2016 C C . PHE A 1 246 ? 2.802 9.484 -9.810 1.00 82.88 246 PHE A C 1
ATOM 2018 O O . PHE A 1 246 ? 1.762 10.024 -9.423 1.00 82.88 246 PHE A O 1
ATOM 2025 N N . LEU A 1 247 ? 3.256 9.650 -11.058 1.00 86.38 247 LEU A N 1
ATOM 2026 C CA . LEU A 1 247 ? 2.552 10.469 -12.051 1.00 86.38 247 LEU A CA 1
ATOM 2027 C C . LEU A 1 247 ? 1.203 9.870 -12.461 1.00 86.38 247 LEU A C 1
ATOM 2029 O O . LEU A 1 247 ? 0.213 10.603 -12.526 1.0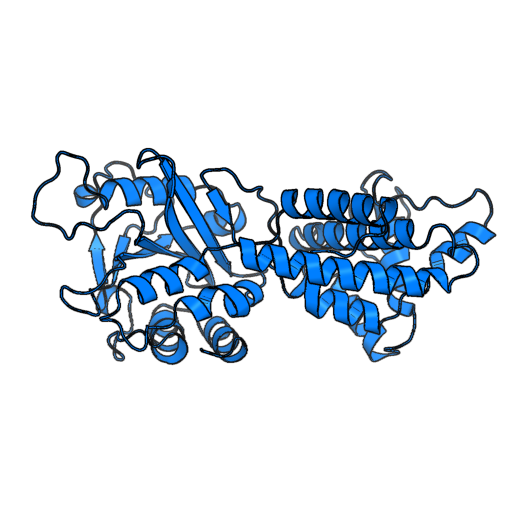0 86.38 247 LEU A O 1
ATOM 2033 N N . GLN A 1 248 ? 1.132 8.558 -12.715 1.00 87.19 248 GLN A N 1
ATOM 2034 C CA . GLN A 1 248 ? -0.136 7.904 -13.071 1.00 87.19 248 GLN A CA 1
ATOM 2035 C C . GLN A 1 248 ? -1.148 7.966 -11.921 1.00 87.19 248 GLN A C 1
ATOM 2037 O O . GLN A 1 248 ? -2.326 8.211 -12.164 1.00 87.19 248 GLN A O 1
ATOM 2042 N N . LYS A 1 249 ? -0.704 7.876 -10.655 1.00 80.31 249 LYS A N 1
ATOM 2043 C CA . LYS A 1 249 ? -1.591 8.077 -9.492 1.00 80.31 249 LYS A CA 1
ATOM 2044 C C . LYS A 1 249 ? -2.228 9.468 -9.484 1.00 80.31 249 LYS A C 1
ATOM 2046 O O . LYS A 1 249 ? -3.381 9.619 -9.094 1.00 80.31 249 LYS A O 1
ATOM 2051 N N . LYS A 1 250 ? -1.510 10.486 -9.969 1.00 82.00 250 LYS A N 1
ATOM 2052 C CA . LYS A 1 250 ? -2.040 11.847 -10.158 1.00 82.00 250 LYS A CA 1
ATOM 2053 C C . LYS A 1 250 ? -2.856 12.018 -11.444 1.00 82.00 250 LYS A C 1
ATOM 2055 O O . LYS A 1 250 ? -3.282 13.135 -11.725 1.00 82.00 250 LYS A O 1
ATOM 2060 N N . ARG A 1 251 ? -3.075 10.946 -12.218 1.00 87.25 251 ARG A N 1
ATOM 2061 C CA . ARG A 1 251 ? -3.736 10.949 -13.535 1.00 87.25 251 ARG A CA 1
ATOM 2062 C C . ARG A 1 251 ? -3.024 11.821 -14.572 1.00 87.25 251 ARG A C 1
ATOM 2064 O O . ARG A 1 251 ? -3.635 12.338 -15.501 1.00 87.25 251 ARG A O 1
ATOM 2071 N N . TRP A 1 252 ? -1.712 11.997 -14.427 1.00 89.88 252 TRP A N 1
ATOM 2072 C CA . TRP A 1 252 ? -0.922 12.798 -15.366 1.00 89.88 252 TRP A CA 1
ATOM 2073 C C . TRP A 1 252 ? -0.516 12.013 -16.616 1.00 89.88 252 TRP A C 1
ATOM 2075 O O . TRP A 1 252 ? -0.091 12.617 -17.595 1.00 89.88 252 TRP A O 1
ATOM 2085 N N . LEU A 1 253 ? -0.656 10.686 -16.610 1.00 91.31 253 LEU A N 1
ATOM 2086 C CA . LEU A 1 253 ? -0.406 9.849 -17.780 1.00 91.31 253 LEU A CA 1
ATOM 2087 C C . LEU A 1 253 ? -1.738 9.519 -18.456 1.00 91.31 253 LEU A C 1
ATOM 2089 O O . LEU A 1 253 ? -2.420 8.582 -18.063 1.00 91.31 253 LEU A O 1
ATOM 2093 N N . ASN A 1 254 ? -2.144 10.343 -19.422 1.00 91.69 254 ASN A N 1
ATOM 2094 C CA . ASN A 1 254 ? -3.378 10.190 -20.200 1.00 91.69 254 ASN A CA 1
ATOM 2095 C C . ASN A 1 254 ? -4.671 10.061 -19.368 1.00 91.69 254 ASN A C 1
ATOM 2097 O O . ASN A 1 254 ? -5.631 9.435 -19.799 1.00 91.69 254 ASN A O 1
ATOM 2101 N N . ASN A 1 255 ? -4.710 10.658 -18.172 1.00 89.56 255 ASN A N 1
ATOM 2102 C CA . ASN A 1 255 ? -5.816 10.521 -17.217 1.00 89.56 255 ASN A CA 1
ATOM 2103 C C . ASN A 1 255 ? -6.080 9.075 -16.729 1.00 89.56 255 ASN A C 1
ATOM 2105 O O . ASN A 1 255 ? -7.145 8.787 -16.185 1.00 89.56 255 ASN A O 1
ATOM 2109 N N . GLU A 1 256 ? -5.103 8.179 -16.876 1.00 89.50 256 GLU A N 1
ATOM 2110 C CA . GLU A 1 256 ? -5.181 6.768 -16.491 1.00 89.50 256 GLU A CA 1
ATOM 2111 C C . GLU A 1 256 ? -4.368 6.510 -15.212 1.00 89.50 256 GLU A C 1
ATOM 2113 O O . GLU A 1 256 ? -3.256 7.018 -15.045 1.00 89.50 256 GLU A O 1
ATOM 2118 N N . THR A 1 257 ? -4.915 5.708 -14.294 1.00 85.25 257 THR A N 1
ATOM 2119 C CA . THR A 1 257 ? -4.253 5.345 -13.025 1.00 85.25 257 THR A CA 1
ATOM 2120 C C . THR A 1 257 ? -3.394 4.088 -13.123 1.00 85.25 257 THR A C 1
ATOM 2122 O O . THR A 1 257 ? -2.608 3.823 -12.217 1.00 85.25 257 THR A O 1
ATOM 2125 N N . ASP A 1 258 ? -3.518 3.335 -14.214 1.00 88.69 258 ASP A N 1
ATOM 2126 C CA . ASP A 1 258 ? -2.847 2.066 -14.512 1.00 88.69 258 ASP A CA 1
ATOM 2127 C C . ASP A 1 258 ? -2.086 2.096 -15.855 1.00 88.69 258 ASP A C 1
ATOM 2129 O O . ASP A 1 258 ? -1.683 1.047 -16.356 1.00 88.69 258 ASP A O 1
ATOM 2133 N N . PHE A 1 259 ? -1.836 3.298 -16.400 1.00 93.44 259 PHE A N 1
ATOM 2134 C CA . PHE A 1 259 ? -1.236 3.565 -17.719 1.00 93.44 259 PHE A CA 1
ATOM 2135 C C . PHE A 1 259 ? -0.071 2.635 -18.095 1.00 93.44 259 PHE A C 1
ATOM 2137 O O . PHE A 1 259 ? 0.007 2.153 -19.228 1.00 93.44 259 PHE A O 1
ATOM 2144 N N . LEU A 1 260 ? 0.867 2.430 -17.161 1.00 94.44 260 LEU A N 1
ATOM 2145 C CA . LEU A 1 260 ? 2.050 1.600 -17.379 1.00 94.44 260 LEU A CA 1
ATOM 2146 C C . LEU A 1 260 ? 1.700 0.111 -17.444 1.00 94.44 260 LEU A C 1
ATOM 2148 O O . LEU A 1 260 ? 2.155 -0.592 -18.343 1.00 94.44 260 LEU A O 1
ATOM 2152 N N . TYR A 1 261 ? 0.894 -0.367 -16.496 1.00 93.56 261 TYR A N 1
ATOM 2153 C CA . TYR A 1 261 ? 0.598 -1.789 -16.356 1.00 93.56 261 TYR A CA 1
ATOM 2154 C C . TYR A 1 261 ? -0.294 -2.298 -17.490 1.00 93.56 261 TYR A C 1
ATOM 2156 O O . TYR A 1 261 ? -0.007 -3.353 -18.051 1.00 93.56 261 TYR A O 1
ATOM 2164 N N . SER A 1 262 ? -1.315 -1.533 -17.888 1.00 93.12 262 SER A N 1
ATOM 2165 C CA . SER A 1 262 ? -2.213 -1.908 -18.988 1.00 93.12 262 SER A CA 1
ATOM 2166 C C . SER A 1 262 ? -1.450 -2.105 -20.306 1.00 93.12 262 SER A C 1
ATOM 2168 O O . SER A 1 262 ? -1.551 -3.153 -20.944 1.00 93.12 262 SER A O 1
ATOM 2170 N N . ARG A 1 263 ? -0.571 -1.159 -20.662 1.00 94.62 263 ARG A N 1
ATOM 2171 C CA . ARG A 1 263 ? 0.292 -1.250 -21.858 1.00 94.62 263 ARG A CA 1
ATOM 2172 C C . ARG A 1 263 ? 1.362 -2.336 -21.743 1.00 94.62 263 ARG A C 1
ATOM 2174 O O . ARG A 1 263 ? 1.724 -2.963 -22.741 1.00 94.62 263 ARG A O 1
ATOM 2181 N N . PHE A 1 264 ? 1.871 -2.578 -20.536 1.00 96.31 264 PHE A N 1
ATOM 2182 C CA . PHE A 1 264 ? 2.766 -3.701 -20.266 1.00 96.31 264 PHE A CA 1
ATOM 2183 C C . PHE A 1 264 ? 2.087 -5.042 -20.558 1.00 96.31 264 PHE A C 1
ATOM 2185 O O . PHE A 1 264 ? 2.675 -5.878 -21.248 1.00 96.31 264 PHE A O 1
ATOM 2192 N N . GLN A 1 265 ? 0.853 -5.237 -20.088 1.00 95.81 265 GLN A N 1
ATOM 2193 C CA . GLN A 1 265 ? 0.119 -6.485 -20.290 1.00 95.81 265 GLN A CA 1
ATOM 2194 C C . GLN A 1 265 ? -0.055 -6.810 -21.779 1.00 95.81 265 GLN A C 1
ATOM 2196 O O . GLN A 1 265 ? 0.168 -7.953 -22.179 1.00 95.81 265 GLN A O 1
ATOM 2201 N N . GLU A 1 266 ? -0.359 -5.815 -22.619 1.00 94.31 266 GLU A N 1
ATOM 2202 C CA . GLU A 1 266 ? -0.458 -6.001 -24.074 1.00 94.31 266 GLU A CA 1
ATOM 2203 C C . GLU A 1 266 ? 0.848 -6.505 -24.710 1.00 94.31 266 GLU A C 1
ATOM 2205 O O . GLU A 1 266 ? 0.819 -7.319 -25.638 1.00 94.31 266 GLU A O 1
ATOM 2210 N N . CYS A 1 267 ? 1.997 -6.027 -24.223 1.00 95.06 267 CYS A N 1
ATOM 2211 C CA . CYS A 1 267 ? 3.316 -6.462 -24.685 1.00 95.06 267 CYS A CA 1
ATOM 2212 C C . CYS A 1 267 ? 3.641 -7.876 -24.186 1.00 95.06 267 CYS A C 1
ATOM 2214 O O . CYS A 1 267 ? 4.085 -8.722 -24.965 1.00 95.06 267 CYS A O 1
ATOM 2216 N N . TYR A 1 268 ? 3.381 -8.140 -22.902 1.00 96.44 268 TYR A N 1
ATOM 2217 C CA . TYR A 1 268 ? 3.685 -9.411 -22.249 1.00 96.44 268 TYR A CA 1
ATOM 2218 C C . TYR A 1 268 ? 2.887 -10.580 -22.834 1.00 96.44 268 TYR A C 1
ATOM 2220 O O . TYR A 1 268 ? 3.458 -11.634 -23.087 1.00 96.44 268 TYR A O 1
ATOM 2228 N N . VAL A 1 269 ? 1.589 -10.398 -23.107 1.00 96.44 269 VAL A N 1
ATOM 2229 C CA . VAL A 1 269 ? 0.738 -11.456 -23.685 1.00 96.44 269 VAL A CA 1
ATOM 2230 C C . VAL A 1 269 ? 1.211 -11.876 -25.080 1.00 96.44 269 VAL A C 1
ATOM 2232 O O . VAL A 1 269 ? 1.092 -13.045 -25.440 1.00 96.44 269 VAL A O 1
ATOM 2235 N N . LYS A 1 270 ? 1.748 -10.939 -25.871 1.00 96.25 270 LYS A N 1
ATOM 2236 C CA . LYS A 1 270 ? 2.237 -11.221 -27.229 1.00 96.25 270 LYS A CA 1
ATOM 2237 C C . LYS A 1 270 ? 3.568 -11.961 -27.220 1.00 96.25 270 LYS A C 1
ATOM 2239 O O . LYS A 1 270 ? 3.751 -12.883 -28.008 1.00 96.25 270 LYS A O 1
ATOM 2244 N N . ASP A 1 271 ? 4.493 -11.525 -26.370 1.00 96.62 271 ASP A N 1
ATOM 2245 C CA . ASP A 1 271 ? 5.824 -12.114 -26.267 1.00 96.62 271 ASP A CA 1
ATOM 2246 C C . ASP A 1 271 ? 6.406 -11.894 -24.858 1.00 96.62 271 ASP A C 1
ATOM 2248 O O . ASP A 1 271 ? 6.970 -10.828 -24.583 1.00 96.62 271 ASP A O 1
ATOM 2252 N N . PRO A 1 272 ? 6.275 -12.879 -23.951 1.00 96.25 272 PRO A N 1
ATOM 2253 C CA . PRO A 1 272 ? 6.807 -12.793 -22.593 1.00 96.25 272 PRO A CA 1
ATOM 2254 C C . PRO A 1 272 ? 8.329 -12.629 -22.515 1.00 96.25 272 PRO A C 1
ATOM 2256 O O . PRO A 1 272 ? 8.817 -12.004 -21.579 1.00 96.25 272 PRO A O 1
ATOM 2259 N N . GLU A 1 273 ? 9.084 -13.169 -23.472 1.00 97.00 273 GLU A N 1
ATOM 2260 C CA . GLU A 1 273 ? 10.556 -13.136 -23.458 1.00 97.00 273 GLU A CA 1
ATOM 2261 C C . GLU A 1 273 ? 11.138 -12.065 -24.393 1.00 97.00 273 GLU A C 1
ATOM 2263 O O . GLU A 1 273 ? 12.354 -11.868 -24.439 1.00 97.00 273 GLU A O 1
ATOM 2268 N N . GLY A 1 274 ? 10.274 -11.348 -25.110 1.00 95.06 274 GLY A N 1
ATOM 2269 C CA . GLY A 1 274 ? 10.639 -10.229 -25.968 1.00 95.06 274 GLY A CA 1
ATOM 2270 C C . GLY A 1 274 ? 10.973 -8.945 -25.212 1.00 95.06 274 GLY A C 1
ATOM 2271 O O . GLY A 1 274 ? 10.874 -8.856 -23.991 1.00 95.06 274 GLY A O 1
ATOM 2272 N N . TYR A 1 275 ? 11.324 -7.908 -25.975 1.00 95.19 275 TYR A N 1
ATOM 2273 C CA . TYR A 1 275 ? 11.802 -6.605 -25.473 1.00 95.19 275 TYR A CA 1
ATOM 2274 C C . TYR A 1 275 ? 10.863 -5.442 -25.842 1.00 95.19 275 TYR A C 1
ATOM 2276 O O . TYR A 1 275 ? 11.261 -4.278 -25.908 1.00 95.19 275 TYR A O 1
ATOM 2284 N N . SER A 1 276 ? 9.614 -5.764 -26.180 1.00 94.44 276 SER A N 1
ATOM 2285 C CA . SER A 1 276 ? 8.673 -4.830 -26.806 1.00 94.44 276 SER A CA 1
ATOM 2286 C C . SER A 1 276 ? 8.216 -3.715 -25.868 1.00 94.44 276 SER A C 1
ATOM 2288 O O . SER A 1 276 ? 8.022 -2.591 -26.331 1.00 94.44 276 SER A O 1
ATOM 2290 N N . TYR A 1 277 ? 8.089 -3.983 -24.564 1.00 96.31 277 TYR A N 1
ATOM 2291 C CA . TYR A 1 277 ? 7.580 -2.986 -23.623 1.00 96.31 277 TYR A CA 1
ATOM 2292 C C . TYR A 1 277 ? 8.499 -1.765 -23.510 1.00 96.31 277 TYR A C 1
ATOM 2294 O O . TYR A 1 277 ? 8.035 -0.627 -23.602 1.00 96.31 277 TYR A O 1
ATOM 2302 N N . TYR A 1 278 ? 9.814 -1.974 -23.394 1.00 94.81 278 TYR A N 1
ATOM 2303 C CA . TYR A 1 278 ? 10.754 -0.855 -23.355 1.00 94.81 278 TYR A CA 1
ATOM 2304 C C . TYR A 1 278 ? 10.700 -0.042 -24.657 1.00 94.81 278 TYR A C 1
ATOM 2306 O O . TYR A 1 278 ? 10.468 1.168 -24.628 1.00 94.81 278 TYR A O 1
ATOM 2314 N N . ALA A 1 279 ? 10.867 -0.712 -25.801 1.00 91.44 279 ALA A N 1
ATOM 2315 C CA . ALA A 1 279 ? 11.035 -0.054 -27.094 1.00 91.44 279 ALA A CA 1
ATOM 2316 C C . ALA A 1 279 ? 9.771 0.672 -27.583 1.00 91.44 279 ALA A C 1
ATOM 2318 O O . ALA A 1 279 ? 9.871 1.749 -28.170 1.00 91.44 279 ALA A O 1
ATOM 2319 N N . TYR A 1 280 ? 8.587 0.094 -27.360 1.00 91.50 280 TYR A N 1
ATOM 2320 C CA . TYR A 1 280 ? 7.335 0.614 -27.918 1.00 91.50 280 TYR A CA 1
ATOM 2321 C C . TYR A 1 280 ? 6.481 1.398 -26.922 1.00 91.50 280 TYR A C 1
ATOM 2323 O O . TYR A 1 280 ? 5.634 2.177 -27.356 1.00 91.50 280 TYR A O 1
ATOM 2331 N N . VAL A 1 281 ? 6.705 1.238 -25.613 1.00 93.81 281 VAL A N 1
ATOM 2332 C CA . VAL A 1 281 ? 5.929 1.942 -24.581 1.00 93.81 281 VAL A CA 1
ATOM 2333 C C . VAL A 1 281 ? 6.796 2.937 -23.820 1.00 93.81 281 VAL A C 1
ATOM 2335 O O . VAL A 1 281 ? 6.528 4.138 -23.866 1.00 93.81 281 VAL A O 1
ATOM 2338 N N . LEU A 1 282 ? 7.845 2.464 -23.142 1.00 94.12 282 LEU A N 1
ATOM 2339 C CA . LEU A 1 282 ? 8.623 3.312 -22.233 1.00 94.12 282 LEU A CA 1
ATOM 2340 C C . LEU A 1 282 ? 9.450 4.362 -22.971 1.00 94.12 282 LEU A C 1
ATOM 2342 O O . LEU A 1 282 ? 9.407 5.533 -22.606 1.00 94.12 282 LEU A O 1
ATOM 2346 N N . TYR A 1 283 ? 10.167 3.974 -24.024 1.00 90.88 283 TYR A N 1
ATOM 2347 C CA . TYR A 1 283 ? 11.009 4.906 -24.767 1.00 90.88 283 TYR A CA 1
ATOM 2348 C C . TYR A 1 283 ? 10.195 6.059 -25.398 1.00 90.88 283 TYR A C 1
ATOM 2350 O O . TYR A 1 283 ? 10.531 7.221 -25.144 1.00 90.88 283 TYR A O 1
ATOM 2358 N N . PRO A 1 284 ? 9.079 5.811 -26.124 1.00 90.19 284 PRO A N 1
ATOM 2359 C CA . PRO A 1 284 ? 8.227 6.888 -26.637 1.00 90.19 284 PRO A CA 1
ATOM 2360 C C . PRO A 1 284 ? 7.637 7.775 -25.535 1.00 90.19 284 PRO A C 1
ATOM 2362 O O . PRO A 1 284 ? 7.510 8.987 -25.720 1.00 90.19 284 PRO A O 1
ATOM 2365 N N . LEU A 1 285 ? 7.298 7.192 -24.380 1.00 91.81 285 LEU A N 1
ATOM 2366 C CA . LEU A 1 285 ? 6.843 7.947 -23.215 1.00 91.81 285 LEU A CA 1
ATOM 2367 C C . LEU A 1 285 ? 7.950 8.873 -22.687 1.00 91.81 285 LEU A C 1
ATOM 2369 O O . LEU A 1 285 ? 7.691 10.050 -22.441 1.00 91.81 285 LEU A O 1
ATOM 2373 N N . PHE A 1 286 ? 9.186 8.387 -22.557 1.00 90.50 286 PHE A N 1
ATOM 2374 C CA . PHE A 1 286 ? 10.323 9.200 -22.117 1.00 90.50 286 PHE A CA 1
ATOM 2375 C C . PHE A 1 286 ? 10.616 10.355 -23.088 1.00 90.50 286 PHE A C 1
ATOM 2377 O O . PHE A 1 286 ? 10.848 11.482 -22.644 1.00 90.50 286 PHE A O 1
ATOM 2384 N N . GLU A 1 287 ? 10.529 10.129 -24.405 1.00 86.94 287 GLU A N 1
ATOM 2385 C CA . GLU A 1 287 ? 10.625 11.210 -25.401 1.00 86.94 287 GLU A CA 1
ATOM 2386 C C . GLU A 1 287 ? 9.525 12.266 -25.209 1.00 86.94 287 GLU A C 1
ATOM 2388 O O . GLU A 1 287 ? 9.809 13.467 -25.207 1.00 86.94 287 GLU A O 1
ATOM 2393 N N . ALA A 1 288 ? 8.276 11.838 -25.006 1.00 88.56 288 ALA A N 1
ATOM 2394 C CA . ALA A 1 288 ? 7.145 12.748 -24.835 1.00 88.56 288 ALA A CA 1
ATOM 2395 C C . ALA A 1 288 ? 7.243 13.594 -23.552 1.00 88.56 288 ALA A C 1
ATOM 2397 O O . ALA A 1 288 ? 6.877 14.770 -23.547 1.00 88.56 288 ALA A O 1
ATOM 2398 N N . LEU A 1 289 ? 7.775 13.018 -22.469 1.00 88.50 289 LEU A N 1
ATOM 2399 C CA . LEU A 1 289 ? 7.978 13.716 -21.195 1.00 88.50 289 LEU A CA 1
ATOM 2400 C C . LEU A 1 289 ? 9.167 14.690 -21.234 1.00 88.50 289 LEU A C 1
ATOM 2402 O O . LEU A 1 289 ? 9.178 15.680 -20.497 1.00 88.50 289 LEU A O 1
ATOM 2406 N N . SER A 1 290 ? 10.166 14.429 -22.080 1.00 85.38 290 SER A N 1
ATOM 2407 C CA . SER A 1 290 ? 11.414 15.201 -22.153 1.00 85.38 290 SER A CA 1
ATOM 2408 C C . SER A 1 290 ? 11.426 16.303 -23.214 1.00 85.38 290 SER A C 1
ATOM 2410 O O . SER A 1 290 ? 12.254 17.205 -23.108 1.00 85.38 290 SER A O 1
ATOM 2412 N N . SER A 1 291 ? 10.519 16.287 -24.200 1.00 79.12 291 SER A N 1
ATOM 2413 C CA . SER A 1 291 ? 10.519 17.232 -25.332 1.00 79.12 291 SER A CA 1
ATOM 2414 C C . SER A 1 291 ? 9.184 17.962 -25.521 1.00 79.12 291 SER A C 1
ATOM 2416 O O . SER A 1 291 ? 8.130 17.346 -25.666 1.00 79.12 291 SER A O 1
ATOM 2418 N N . ARG A 1 292 ? 9.208 19.303 -25.621 1.00 69.19 292 ARG A N 1
ATOM 2419 C CA . ARG A 1 292 ? 8.010 20.082 -25.994 1.00 69.19 292 ARG A CA 1
ATOM 2420 C C . ARG A 1 292 ? 7.633 19.802 -27.452 1.00 69.19 292 ARG A C 1
ATOM 2422 O O . ARG A 1 292 ? 8.419 20.068 -28.353 1.00 69.19 292 ARG A O 1
ATOM 2429 N N . GLY A 1 293 ? 6.414 19.314 -27.683 1.00 64.25 293 GLY A N 1
ATOM 2430 C CA . GLY A 1 293 ? 5.818 19.192 -29.021 1.00 64.25 293 GLY A CA 1
ATOM 2431 C C . GLY A 1 293 ? 5.986 17.834 -29.711 1.00 64.25 293 GLY A C 1
ATOM 2432 O O . GLY A 1 293 ? 5.283 17.581 -30.685 1.00 64.25 293 GLY A O 1
ATOM 2433 N N . LYS A 1 294 ? 6.825 16.928 -29.193 1.00 65.38 294 LYS A N 1
ATOM 2434 C CA . LYS A 1 294 ? 6.834 15.522 -29.622 1.00 65.38 294 LYS A CA 1
ATOM 2435 C C . LYS A 1 294 ? 5.832 14.740 -28.777 1.00 65.38 294 LYS A C 1
ATOM 2437 O O . LYS A 1 294 ? 6.059 14.525 -27.593 1.00 65.38 294 LYS A O 1
ATOM 2442 N N . ARG A 1 295 ? 4.714 14.331 -29.372 1.00 68.56 295 ARG A N 1
ATOM 2443 C CA . ARG A 1 295 ? 3.738 13.438 -28.734 1.00 68.56 295 ARG A CA 1
ATOM 2444 C C . ARG A 1 295 ? 3.387 12.333 -29.719 1.00 68.56 295 ARG A C 1
ATOM 2446 O O . ARG A 1 295 ? 2.550 12.566 -30.589 1.00 68.56 295 ARG A O 1
ATOM 2453 N N . PRO A 1 296 ? 4.053 11.170 -29.638 1.00 73.38 296 PRO A N 1
ATOM 2454 C CA . PRO A 1 296 ? 3.620 10.003 -30.388 1.00 73.38 296 PRO A CA 1
ATOM 2455 C C . PRO A 1 296 ? 2.152 9.725 -30.053 1.00 73.38 296 PRO A C 1
ATOM 2457 O O . PRO A 1 296 ? 1.785 9.730 -28.878 1.00 73.38 296 PRO A O 1
ATOM 2460 N N . GLU A 1 297 ? 1.319 9.501 -31.067 1.00 76.69 297 GLU A N 1
ATOM 2461 C CA . GLU A 1 297 ? -0.134 9.328 -30.900 1.00 76.69 297 GLU A CA 1
ATOM 2462 C C . GLU A 1 297 ? -0.463 8.226 -29.875 1.00 76.69 297 GLU A C 1
ATOM 2464 O O . GLU A 1 297 ? -1.324 8.397 -29.017 1.00 76.69 297 GLU A O 1
ATOM 2469 N N . GLN A 1 298 ? 0.341 7.159 -29.870 1.00 81.06 298 GLN A N 1
ATOM 2470 C CA . GLN A 1 298 ? 0.263 6.024 -28.944 1.00 81.06 298 GLN A CA 1
ATOM 2471 C C . GLN A 1 298 ? 0.492 6.353 -27.451 1.00 81.06 298 GLN A C 1
ATOM 2473 O O . GLN A 1 298 ? 0.136 5.547 -26.592 1.00 81.06 298 GLN A O 1
ATOM 2478 N N . VAL A 1 299 ? 1.092 7.504 -27.114 1.00 85.19 299 VAL A N 1
ATOM 2479 C CA . VAL A 1 299 ? 1.371 7.908 -25.718 1.00 85.19 299 VAL A CA 1
ATOM 2480 C C . VAL A 1 299 ? 0.194 8.676 -25.101 1.00 85.19 299 VAL A C 1
ATOM 2482 O O . VAL A 1 299 ? 0.001 8.631 -23.887 1.00 85.19 299 VAL A O 1
ATOM 2485 N N . GLY A 1 300 ? -0.612 9.362 -25.915 1.00 87.38 300 GLY A N 1
ATOM 2486 C CA . GLY A 1 300 ? -1.716 10.196 -25.437 1.00 87.38 300 GLY A CA 1
ATOM 2487 C C . GLY A 1 300 ? -1.267 11.513 -24.784 1.00 87.38 300 GLY A C 1
ATOM 2488 O O . GLY A 1 300 ? -0.253 12.114 -25.157 1.00 87.38 300 GLY A O 1
ATOM 2489 N N . ILE A 1 301 ? -2.061 12.011 -23.829 1.00 88.19 301 ILE A N 1
ATOM 2490 C CA . ILE A 1 301 ? -1.832 13.311 -23.177 1.00 88.19 301 ILE A CA 1
ATOM 2491 C C . ILE A 1 301 ? -0.940 13.137 -21.944 1.00 88.19 301 ILE A C 1
ATOM 2493 O O . ILE A 1 301 ? -1.378 12.619 -20.921 1.00 88.19 301 ILE A O 1
ATOM 2497 N N . VAL A 1 302 ? 0.296 13.638 -22.016 1.00 89.62 302 VAL A N 1
ATOM 2498 C CA . VAL A 1 302 ? 1.264 13.612 -20.906 1.00 89.62 302 VAL A CA 1
ATOM 2499 C C . VAL A 1 302 ? 1.886 14.997 -20.664 1.00 89.62 302 VAL A C 1
ATOM 2501 O O . VAL A 1 302 ? 1.981 15.799 -21.606 1.00 89.62 302 VAL A O 1
ATOM 2504 N N . PRO A 1 303 ? 2.289 15.327 -19.420 1.00 87.75 303 PRO A N 1
ATOM 2505 C CA . PRO A 1 303 ? 2.946 16.589 -19.107 1.00 87.75 303 PRO A CA 1
ATOM 2506 C C . PRO A 1 303 ? 4.369 16.623 -19.661 1.00 87.75 303 PRO A C 1
ATOM 2508 O O . PRO A 1 303 ? 4.998 15.603 -19.906 1.00 87.75 303 PRO A O 1
ATOM 2511 N N . PHE A 1 304 ? 4.911 17.826 -19.786 1.00 84.81 304 PHE A N 1
ATOM 2512 C CA . PHE A 1 304 ? 6.319 18.022 -20.098 1.00 84.81 304 PHE A CA 1
ATOM 2513 C C . PHE A 1 304 ? 7.105 18.308 -18.813 1.00 84.81 304 PHE A C 1
ATOM 2515 O O . PHE A 1 304 ? 6.716 19.185 -18.041 1.00 84.81 304 PHE A O 1
ATOM 2522 N N . LEU A 1 305 ? 8.213 17.590 -18.603 1.00 82.06 305 LEU A N 1
ATOM 2523 C CA . LEU A 1 305 ? 8.996 17.596 -17.360 1.00 82.06 305 LEU A CA 1
ATOM 2524 C C . LEU A 1 305 ? 10.448 18.086 -17.529 1.00 82.06 305 LEU A C 1
ATOM 2526 O O . LEU A 1 305 ? 11.278 17.839 -16.660 1.00 82.06 305 LEU A O 1
ATOM 2530 N N . ASN A 1 306 ? 10.757 18.827 -18.603 1.00 62.06 306 ASN A N 1
ATOM 2531 C CA . ASN A 1 306 ? 12.019 19.578 -18.749 1.00 62.06 306 ASN A CA 1
ATOM 2532 C C . ASN A 1 306 ? 13.322 18.748 -18.609 1.00 62.06 306 ASN A C 1
ATOM 2534 O O . ASN A 1 306 ? 14.278 19.207 -17.995 1.00 62.06 306 ASN A O 1
ATOM 2538 N N . GLY A 1 307 ? 13.399 17.556 -19.215 1.00 60.44 307 GLY A N 1
ATOM 2539 C CA . GLY A 1 307 ? 14.692 16.930 -19.553 1.00 60.44 307 GLY A CA 1
ATOM 2540 C C . GLY A 1 307 ? 15.659 16.657 -18.389 1.00 60.44 307 GLY A C 1
ATOM 2541 O O . GLY A 1 307 ? 16.864 16.725 -18.588 1.00 60.44 307 GLY A O 1
ATOM 2542 N N . GLY A 1 308 ? 15.155 16.374 -17.184 1.00 73.94 308 GLY A N 1
ATOM 2543 C CA . GLY A 1 308 ? 15.953 15.837 -16.074 1.00 73.94 308 GLY A CA 1
ATOM 2544 C C . GLY A 1 308 ? 16.024 14.310 -16.140 1.00 73.94 308 GLY A C 1
ATOM 2545 O O . GLY A 1 308 ? 16.604 13.745 -17.060 1.00 73.94 308 GLY A O 1
ATOM 2546 N N . LEU A 1 309 ? 15.335 13.635 -15.215 1.00 78.56 309 LEU A N 1
ATOM 2547 C CA . LEU A 1 309 ? 15.251 12.169 -15.134 1.00 78.56 309 LEU A CA 1
ATOM 2548 C C . LEU A 1 309 ? 14.901 11.488 -16.472 1.00 78.56 309 LEU A C 1
ATOM 2550 O O . LEU A 1 309 ? 15.402 10.411 -16.778 1.00 78.56 309 LEU A O 1
ATOM 2554 N N . PHE A 1 310 ? 14.059 12.116 -17.295 1.00 83.06 310 PHE A N 1
ATOM 2555 C CA . PHE A 1 310 ? 13.618 11.583 -18.590 1.00 83.06 310 PHE A CA 1
ATOM 2556 C C . PHE A 1 310 ? 14.491 12.003 -19.772 1.00 83.06 310 PHE A C 1
ATOM 2558 O O . PHE A 1 310 ? 14.136 11.700 -20.909 1.00 83.06 310 PHE A O 1
ATOM 2565 N N . ASN A 1 311 ? 15.605 12.703 -19.537 1.00 78.50 311 ASN A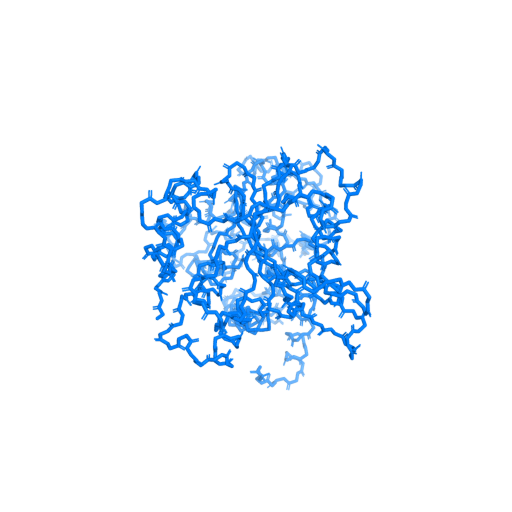 N 1
ATOM 2566 C CA . ASN A 1 311 ? 16.499 13.060 -20.624 1.00 78.50 311 ASN A CA 1
ATOM 2567 C C . ASN A 1 311 ? 17.064 11.797 -21.252 1.00 78.50 311 ASN A C 1
ATOM 2569 O O . ASN A 1 311 ? 17.666 10.951 -20.587 1.00 78.50 311 ASN A O 1
ATOM 2573 N N . LEU A 1 312 ? 16.862 11.672 -22.549 1.00 72.44 312 LEU A N 1
ATOM 2574 C CA . LEU A 1 312 ? 17.539 10.661 -23.322 1.00 72.44 312 LEU A CA 1
ATOM 2575 C C . LEU A 1 312 ? 18.842 11.332 -23.742 1.00 72.44 312 LEU A C 1
ATOM 2577 O O . LEU A 1 312 ? 18.821 12.236 -24.575 1.00 72.44 312 LEU A O 1
ATOM 2581 N N . GLU A 1 313 ? 19.960 10.956 -23.116 1.00 60.72 313 GLU A N 1
ATOM 2582 C CA . GLU A 1 313 ? 21.297 11.346 -23.574 1.00 60.72 313 GLU A CA 1
ATOM 2583 C C . GLU A 1 313 ? 21.558 10.666 -24.920 1.00 60.72 313 GLU A C 1
ATOM 2585 O O . GLU A 1 313 ? 22.211 9.629 -25.044 1.00 60.72 313 GLU A O 1
ATOM 2590 N N . LEU A 1 314 ? 20.926 11.210 -25.953 1.00 55.62 314 LEU A N 1
ATOM 2591 C CA . LEU A 1 314 ? 21.106 10.790 -27.321 1.00 55.62 314 LEU A CA 1
ATOM 2592 C C . LEU A 1 314 ? 22.458 11.361 -27.741 1.00 55.62 314 LEU A C 1
ATOM 2594 O O . LEU A 1 314 ? 22.630 12.580 -27.808 1.00 55.62 314 LEU A O 1
ATOM 2598 N N . GLY A 1 315 ? 23.423 10.479 -28.011 1.00 52.75 315 GLY A N 1
ATOM 2599 C CA . GLY A 1 315 ? 24.626 10.868 -28.739 1.00 52.75 315 GLY A CA 1
ATOM 2600 C C . GLY A 1 315 ? 24.242 11.659 -29.994 1.00 52.75 315 GLY A C 1
ATOM 2601 O O . GLY A 1 315 ? 23.154 11.488 -30.548 1.00 52.75 315 GLY A O 1
ATOM 2602 N N . THR A 1 316 ? 25.120 12.549 -30.450 1.00 49.28 316 THR A N 1
ATOM 2603 C CA . THR A 1 316 ? 24.846 13.431 -31.597 1.00 49.28 316 THR A CA 1
ATOM 2604 C C . THR A 1 316 ? 24.635 12.679 -32.920 1.00 49.28 316 THR A C 1
ATOM 2606 O O . THR A 1 316 ? 24.257 13.295 -33.917 1.00 49.28 316 THR A O 1
ATOM 2609 N N . ASP A 1 317 ? 24.829 11.356 -32.949 1.00 59.66 317 ASP A N 1
ATOM 2610 C CA . ASP A 1 317 ? 24.618 10.488 -34.099 1.00 59.66 317 ASP A CA 1
ATOM 2611 C C . ASP A 1 317 ? 23.365 9.590 -33.976 1.00 59.66 317 ASP A C 1
ATOM 2613 O O . ASP A 1 317 ? 23.019 9.042 -32.928 1.00 59.66 317 ASP A O 1
ATOM 2617 N N . GLN A 1 318 ? 22.681 9.373 -35.107 1.00 59.41 318 GLN A N 1
ATOM 2618 C CA . GLN A 1 318 ? 21.454 8.557 -35.189 1.00 59.41 318 GLN A CA 1
ATOM 2619 C C . GLN A 1 318 ? 21.647 7.109 -34.702 1.00 59.41 318 GLN A C 1
ATOM 2621 O O . GLN A 1 318 ? 20.687 6.451 -34.297 1.00 59.41 318 GLN A O 1
ATOM 2626 N N . LYS A 1 319 ? 22.884 6.600 -34.725 1.00 61.22 319 LYS A N 1
ATOM 2627 C CA . LYS A 1 319 ? 23.222 5.241 -34.297 1.00 61.22 319 LYS A CA 1
ATOM 2628 C C . LYS A 1 319 ? 23.111 5.082 -32.778 1.00 61.22 319 LYS A C 1
ATOM 2630 O O . LYS A 1 319 ? 22.573 4.072 -32.325 1.00 61.22 319 LYS A O 1
ATOM 2635 N N . SER A 1 320 ? 23.527 6.083 -32.002 1.00 61.47 320 SER A N 1
ATOM 2636 C CA . SER A 1 320 ? 23.380 6.083 -30.540 1.00 61.47 320 SER A CA 1
ATOM 2637 C C . SER A 1 320 ? 21.908 6.134 -30.120 1.00 61.47 320 SER A C 1
ATOM 2639 O O . SER A 1 320 ? 21.487 5.367 -29.256 1.00 61.47 320 SER A O 1
ATOM 2641 N N . ALA A 1 321 ? 21.090 6.937 -30.811 1.00 62.62 321 ALA A N 1
ATOM 2642 C CA . ALA A 1 321 ? 19.644 7.000 -30.584 1.00 62.62 321 ALA A CA 1
ATOM 2643 C C . ALA A 1 321 ? 18.935 5.658 -30.849 1.00 62.62 321 ALA A C 1
ATOM 2645 O O . ALA A 1 321 ? 18.148 5.188 -30.031 1.00 62.62 321 ALA A O 1
ATOM 2646 N N . LEU A 1 322 ? 19.259 4.988 -31.961 1.00 64.94 322 LEU A N 1
ATOM 2647 C CA . LEU A 1 322 ? 18.704 3.667 -32.287 1.00 64.94 322 LEU A CA 1
ATOM 2648 C C . LEU A 1 322 ? 19.145 2.568 -31.313 1.00 64.94 322 LEU A C 1
ATOM 2650 O O . LEU A 1 322 ? 18.432 1.579 -31.145 1.00 64.94 322 LEU A O 1
ATOM 2654 N N . THR A 1 323 ? 20.315 2.720 -30.694 1.00 65.12 323 THR A N 1
ATOM 2655 C CA . THR A 1 323 ? 20.832 1.753 -29.718 1.00 65.12 323 THR A CA 1
ATOM 2656 C C . THR A 1 323 ? 20.100 1.906 -28.380 1.00 65.12 323 THR A C 1
ATOM 2658 O O . THR A 1 323 ? 19.710 0.897 -27.802 1.00 65.12 323 THR A O 1
ATOM 2661 N N . GLN A 1 324 ? 19.793 3.141 -27.956 1.00 70.31 324 GLN A N 1
ATOM 2662 C CA . GLN A 1 324 ? 18.953 3.427 -26.780 1.00 70.31 324 GLN A CA 1
ATOM 2663 C C . GLN A 1 324 ? 17.531 2.855 -26.914 1.00 70.31 324 GLN A C 1
ATOM 2665 O O . GLN A 1 324 ? 17.042 2.218 -25.991 1.00 70.31 324 GLN A O 1
ATOM 2670 N N . VAL A 1 325 ? 16.883 2.975 -28.082 1.00 76.12 325 VAL A N 1
ATOM 2671 C CA . VAL A 1 325 ? 15.554 2.360 -28.339 1.00 76.12 325 VAL A CA 1
ATOM 2672 C C . VAL A 1 325 ? 15.568 0.837 -28.142 1.00 76.12 325 VAL A C 1
ATOM 2674 O O . VAL A 1 325 ? 14.543 0.232 -27.835 1.00 76.12 325 VAL A O 1
ATOM 2677 N N . ARG A 1 326 ? 16.728 0.205 -28.345 1.00 78.44 326 ARG A N 1
ATOM 2678 C CA . ARG A 1 326 ? 16.907 -1.250 -28.358 1.00 78.44 326 ARG A CA 1
ATOM 2679 C C . ARG A 1 326 ? 17.502 -1.797 -27.062 1.00 78.44 326 ARG A C 1
ATOM 2681 O O . ARG A 1 326 ? 18.053 -2.899 -27.103 1.00 78.44 326 ARG A O 1
ATOM 2688 N N . LEU A 1 327 ? 17.399 -1.070 -25.942 1.00 86.00 327 LEU A N 1
ATOM 2689 C CA . LEU A 1 327 ? 17.747 -1.640 -24.641 1.00 86.00 327 LEU A CA 1
ATOM 2690 C C . LEU A 1 327 ? 16.986 -2.949 -24.439 1.00 86.00 327 LEU A C 1
ATOM 2692 O O . LEU A 1 327 ? 15.754 -3.002 -24.482 1.00 86.00 327 LEU A O 1
ATOM 2696 N N . LYS A 1 328 ? 17.748 -4.020 -24.246 1.00 90.06 328 LYS A N 1
ATOM 2697 C CA . LYS A 1 328 ? 17.202 -5.339 -23.975 1.00 90.06 328 LYS A CA 1
ATOM 2698 C C . LYS A 1 328 ? 16.831 -5.416 -22.505 1.00 90.06 328 LYS A C 1
ATOM 2700 O O . LYS A 1 328 ? 17.687 -5.620 -21.657 1.00 90.06 328 LYS A O 1
ATOM 2705 N N . VAL A 1 329 ? 15.545 -5.253 -22.229 1.00 95.88 329 VAL A N 1
ATOM 2706 C CA . VAL A 1 329 ? 14.938 -5.633 -20.952 1.00 95.88 329 VAL A CA 1
ATOM 2707 C C . VAL A 1 329 ? 13.717 -6.472 -21.275 1.00 95.88 329 VAL A C 1
ATOM 2709 O O . VAL A 1 329 ? 12.841 -6.033 -22.027 1.00 95.88 329 VAL A O 1
ATOM 2712 N N . LYS A 1 330 ? 13.699 -7.709 -20.787 1.00 97.44 330 LYS A N 1
ATOM 2713 C CA . LYS A 1 330 ? 12.662 -8.677 -21.126 1.00 97.44 330 LYS A CA 1
ATOM 2714 C C . LYS A 1 330 ? 11.318 -8.269 -20.541 1.00 97.44 330 LYS A C 1
ATOM 2716 O O . LYS A 1 330 ? 11.223 -7.767 -19.419 1.00 97.44 330 LYS A O 1
ATOM 2721 N N . ASN A 1 331 ? 10.250 -8.586 -21.259 1.00 97.56 331 ASN A N 1
ATOM 2722 C CA . ASN A 1 331 ? 8.886 -8.432 -20.770 1.00 97.56 331 ASN A CA 1
ATOM 2723 C C . ASN A 1 331 ? 8.647 -9.259 -19.487 1.00 97.56 331 ASN A C 1
ATOM 2725 O O . ASN A 1 331 ? 7.951 -8.798 -18.586 1.00 97.56 331 ASN A O 1
ATOM 2729 N N . SER A 1 332 ? 9.269 -10.431 -19.331 1.00 97.50 332 SER A N 1
ATOM 2730 C CA . SER A 1 332 ? 9.214 -11.229 -18.099 1.00 97.50 332 SER A CA 1
ATOM 2731 C C . SER A 1 332 ? 9.914 -10.565 -16.911 1.00 97.50 332 SER A C 1
ATOM 2733 O O . SER A 1 332 ? 9.468 -10.720 -15.774 1.00 97.50 332 SER A O 1
ATOM 2735 N N . THR A 1 333 ? 10.932 -9.744 -17.153 1.00 97.88 333 THR A N 1
ATOM 2736 C CA . THR A 1 333 ? 11.584 -8.921 -16.123 1.00 97.88 333 THR A CA 1
ATOM 2737 C C . THR A 1 333 ? 10.690 -7.763 -15.701 1.00 97.88 333 THR A C 1
ATOM 2739 O O . THR A 1 333 ? 10.507 -7.533 -14.506 1.00 97.88 333 THR A O 1
ATOM 2742 N N . PHE A 1 334 ? 10.018 -7.107 -16.652 1.00 97.75 334 PHE A N 1
ATOM 2743 C CA . PHE A 1 334 ? 8.983 -6.124 -16.321 1.00 97.75 334 PHE A CA 1
ATOM 2744 C C . PHE A 1 334 ? 7.803 -6.743 -15.567 1.00 97.75 334 PHE A C 1
ATOM 2746 O O . PHE A 1 334 ? 7.280 -6.107 -14.655 1.00 97.75 334 PHE A O 1
ATOM 2753 N N . LYS A 1 335 ? 7.423 -7.993 -15.870 1.00 96.81 335 LYS A N 1
ATOM 2754 C CA . LYS A 1 335 ? 6.406 -8.713 -15.092 1.00 96.81 335 LYS A CA 1
ATOM 2755 C C . LYS A 1 335 ? 6.786 -8.792 -13.618 1.00 96.81 335 LYS A C 1
ATOM 2757 O O . LYS A 1 335 ? 5.986 -8.396 -12.777 1.00 96.81 335 LYS A O 1
ATOM 2762 N N . LYS A 1 336 ? 8.003 -9.257 -13.315 1.00 96.25 336 LYS A N 1
ATOM 2763 C CA . LYS A 1 336 ? 8.510 -9.302 -11.936 1.00 96.25 336 LYS A CA 1
ATOM 2764 C C . LYS A 1 336 ? 8.528 -7.912 -11.308 1.00 96.25 336 LYS A C 1
ATOM 2766 O O . LYS A 1 336 ? 8.063 -7.746 -10.191 1.00 96.25 336 LYS A O 1
ATOM 2771 N N . LEU A 1 337 ? 8.978 -6.895 -12.045 1.00 95.50 337 LEU A N 1
ATOM 2772 C CA . LEU A 1 337 ? 8.992 -5.511 -11.570 1.00 95.50 337 LEU A CA 1
ATOM 2773 C C . LEU A 1 337 ? 7.598 -5.014 -11.165 1.00 95.50 337 LEU A C 1
ATOM 2775 O O . LEU A 1 337 ? 7.445 -4.392 -10.114 1.00 95.50 337 LEU A O 1
ATOM 2779 N N . PHE A 1 338 ? 6.562 -5.295 -11.955 1.00 93.38 338 PHE A N 1
ATOM 2780 C CA . PHE A 1 338 ? 5.196 -4.946 -11.568 1.00 93.38 338 PHE A CA 1
ATOM 2781 C C . PHE A 1 338 ? 4.699 -5.787 -10.392 1.00 93.38 338 PHE A C 1
ATOM 2783 O O . PHE A 1 338 ? 4.163 -5.232 -9.434 1.00 93.38 338 PHE A O 1
ATOM 2790 N N . ASP A 1 339 ? 4.890 -7.103 -10.437 1.00 91.12 339 ASP A N 1
ATOM 2791 C CA . ASP A 1 339 ? 4.317 -8.028 -9.460 1.00 91.12 339 ASP A CA 1
ATOM 2792 C C . ASP A 1 339 ? 4.977 -7.941 -8.081 1.00 91.12 339 ASP A C 1
ATOM 2794 O O . ASP A 1 339 ? 4.290 -8.124 -7.073 1.00 91.12 339 ASP A O 1
ATOM 2798 N N . GLU A 1 340 ? 6.282 -7.673 -8.039 1.00 90.56 340 GLU A N 1
ATOM 2799 C CA . GLU A 1 340 ? 7.115 -7.721 -6.836 1.00 90.56 340 GLU A CA 1
ATOM 2800 C C . GLU A 1 340 ? 7.470 -6.332 -6.297 1.00 90.56 340 GLU A C 1
ATOM 2802 O O . GLU A 1 340 ? 7.809 -6.230 -5.121 1.00 90.56 340 GLU A O 1
ATOM 2807 N N . LEU A 1 341 ? 7.345 -5.267 -7.103 1.00 89.81 341 LEU A N 1
ATOM 2808 C CA . LEU A 1 341 ? 7.706 -3.902 -6.706 1.00 89.81 341 LEU A CA 1
ATOM 2809 C C . LEU A 1 341 ? 6.548 -2.907 -6.907 1.00 89.81 341 LEU A C 1
ATOM 2811 O O . LEU A 1 341 ? 5.963 -2.435 -5.935 1.00 89.81 341 LEU A O 1
ATOM 2815 N N . LEU A 1 342 ? 6.169 -2.584 -8.146 1.00 88.56 342 LEU A N 1
ATOM 2816 C CA . LEU A 1 342 ? 5.267 -1.445 -8.389 1.00 88.56 342 LEU A CA 1
ATOM 2817 C C . LEU A 1 342 ? 3.819 -1.673 -7.922 1.00 88.56 342 LEU A C 1
ATOM 2819 O O . LEU A 1 342 ? 3.210 -0.758 -7.375 1.00 88.56 342 LEU A O 1
ATOM 2823 N N . ASN A 1 343 ? 3.264 -2.873 -8.113 1.00 86.19 343 ASN A N 1
ATOM 2824 C CA . ASN A 1 343 ? 1.879 -3.177 -7.724 1.00 86.19 343 ASN A CA 1
ATOM 2825 C C . ASN A 1 343 ? 1.785 -3.822 -6.334 1.00 86.19 343 ASN A C 1
ATOM 2827 O O . ASN A 1 343 ? 0.703 -3.861 -5.743 1.00 86.19 343 ASN A O 1
ATOM 2831 N N . LYS A 1 344 ? 2.902 -4.345 -5.809 1.00 85.75 344 LYS A N 1
ATOM 2832 C CA . LYS A 1 344 ? 2.963 -4.983 -4.486 1.00 85.75 344 LYS A CA 1
ATOM 2833 C C . LYS A 1 344 ? 2.865 -3.968 -3.350 1.00 85.75 344 LYS A C 1
ATOM 2835 O O . LYS A 1 344 ? 2.191 -4.213 -2.347 1.00 85.75 344 LYS A O 1
ATOM 2840 N N . TYR A 1 345 ? 3.516 -2.823 -3.519 1.00 85.12 345 TYR A N 1
ATOM 2841 C CA . TYR A 1 345 ? 3.624 -1.811 -2.479 1.00 85.12 345 TYR A CA 1
ATOM 2842 C C . TYR A 1 345 ? 2.732 -0.603 -2.754 1.00 85.12 345 TYR A C 1
ATOM 2844 O O . TYR A 1 345 ? 2.591 -0.137 -3.885 1.00 85.12 345 TYR A O 1
ATOM 2852 N N . ASN A 1 346 ? 2.143 -0.046 -1.698 1.00 82.25 346 ASN A N 1
ATOM 2853 C CA . ASN A 1 346 ? 1.477 1.238 -1.791 1.00 82.25 346 ASN A CA 1
ATOM 2854 C C . ASN A 1 346 ? 2.517 2.364 -1.748 1.00 82.25 346 ASN A C 1
ATOM 2856 O O . ASN A 1 346 ? 3.207 2.536 -0.751 1.00 82.25 346 ASN A O 1
ATOM 2860 N N . PHE A 1 347 ? 2.608 3.141 -2.824 1.00 81.12 347 PHE A N 1
ATOM 2861 C CA . PHE A 1 347 ? 3.441 4.344 -2.892 1.00 81.12 347 PHE A CA 1
ATOM 2862 C C . PHE A 1 347 ? 2.717 5.573 -2.331 1.00 81.12 347 PHE A C 1
ATOM 2864 O O . PHE A 1 347 ? 1.609 5.881 -2.783 1.00 81.12 347 PHE A O 1
ATOM 2871 N N . THR A 1 348 ? 3.352 6.301 -1.415 1.00 78.38 348 THR A N 1
ATOM 2872 C CA . THR A 1 348 ? 2.861 7.566 -0.852 1.00 78.38 348 THR A CA 1
ATOM 2873 C C . THR A 1 348 ? 3.750 8.732 -1.282 1.00 78.38 348 THR A C 1
ATOM 2875 O O . THR A 1 348 ? 4.952 8.583 -1.472 1.00 78.38 348 THR A O 1
ATOM 2878 N N . VAL A 1 349 ? 3.146 9.906 -1.477 1.00 74.31 349 VAL A N 1
ATOM 2879 C CA . VAL A 1 349 ? 3.877 11.159 -1.757 1.00 74.31 349 VAL A CA 1
ATOM 2880 C C . VAL A 1 349 ? 4.183 11.945 -0.482 1.00 74.31 349 VAL A C 1
ATOM 2882 O O . VAL A 1 349 ? 4.797 13.006 -0.561 1.00 74.31 349 VAL A O 1
ATOM 2885 N N . MET A 1 350 ? 3.695 11.477 0.671 1.00 74.50 350 MET A N 1
ATOM 2886 C CA . MET A 1 350 ? 3.976 12.094 1.961 1.00 74.50 350 MET A CA 1
ATOM 2887 C C . MET A 1 350 ? 5.238 11.481 2.553 1.00 74.50 350 MET A C 1
ATOM 2889 O O . MET A 1 350 ? 5.363 10.263 2.616 1.00 74.50 350 MET A O 1
ATOM 2893 N N . GLU A 1 351 ? 6.155 12.333 2.992 1.00 78.00 351 GLU A N 1
ATOM 2894 C CA . GLU A 1 351 ? 7.339 11.903 3.730 1.00 78.00 351 GLU A CA 1
ATOM 2895 C C . GLU A 1 351 ? 6.978 11.586 5.183 1.00 78.00 351 GLU A C 1
ATOM 2897 O O . GLU A 1 351 ? 6.115 12.238 5.792 1.00 78.00 351 GLU A O 1
ATOM 2902 N N . ASP A 1 352 ? 7.660 10.586 5.739 1.00 82.62 352 ASP A N 1
ATOM 2903 C CA . ASP A 1 352 ? 7.575 10.286 7.157 1.00 82.62 352 ASP A CA 1
ATOM 2904 C C . ASP A 1 352 ? 8.109 11.476 7.977 1.00 82.62 352 ASP A C 1
ATOM 2906 O O . ASP A 1 352 ? 9.075 12.157 7.641 1.00 82.62 352 ASP A O 1
ATOM 2910 N N . THR A 1 353 ? 7.481 11.716 9.121 1.00 83.88 353 THR A N 1
ATOM 2911 C CA . THR A 1 353 ? 7.985 12.627 10.152 1.00 83.88 353 THR A CA 1
ATOM 2912 C C . THR A 1 353 ? 8.167 11.836 11.446 1.00 83.88 353 THR A C 1
ATOM 2914 O O . THR A 1 353 ? 7.492 10.818 11.636 1.00 83.88 353 THR A O 1
ATOM 2917 N N . PRO A 1 354 ? 8.977 12.307 12.415 1.00 82.31 354 PRO A N 1
ATOM 2918 C CA . PRO A 1 354 ? 9.150 11.607 13.693 1.00 82.31 354 PRO A CA 1
ATOM 2919 C C . PRO A 1 354 ? 7.829 11.280 14.409 1.00 82.31 354 PRO A C 1
ATOM 2921 O O . PRO A 1 354 ? 7.738 10.311 15.162 1.00 82.31 354 PRO A O 1
ATOM 2924 N N . LEU A 1 355 ? 6.790 12.081 14.155 1.00 85.62 355 LEU A N 1
ATOM 2925 C CA . LEU A 1 355 ? 5.477 11.950 14.769 1.00 85.62 355 LEU A CA 1
ATOM 2926 C C . LEU A 1 355 ? 4.417 11.329 13.851 1.00 85.62 355 LEU A C 1
ATOM 2928 O O . LEU A 1 355 ? 3.367 10.941 14.355 1.00 85.62 355 LEU A O 1
ATOM 2932 N N . ASN A 1 356 ? 4.624 11.234 12.544 1.00 85.94 356 ASN A N 1
ATOM 2933 C CA . ASN A 1 356 ? 3.619 10.715 11.618 1.00 85.94 356 ASN A CA 1
ATOM 2934 C C . ASN A 1 356 ? 4.284 9.852 10.553 1.00 85.94 356 ASN A C 1
ATOM 2936 O O . ASN A 1 356 ? 5.118 10.357 9.810 1.00 85.94 356 ASN A O 1
ATOM 2940 N N . ARG A 1 357 ? 3.894 8.581 10.500 1.00 88.44 357 ARG A N 1
ATOM 2941 C CA . ARG A 1 357 ? 4.456 7.552 9.633 1.00 88.44 357 ARG A CA 1
ATOM 2942 C C . ARG A 1 357 ? 3.338 6.841 8.884 1.00 88.44 357 ARG A C 1
ATOM 2944 O O . ARG A 1 357 ? 2.310 6.499 9.472 1.00 88.44 357 ARG A O 1
ATOM 2951 N N . GLU A 1 358 ? 3.543 6.576 7.604 1.00 89.12 358 GLU A N 1
ATOM 2952 C CA . GLU A 1 358 ? 2.635 5.747 6.807 1.00 89.12 358 GLU A CA 1
ATOM 2953 C C . GLU A 1 358 ? 3.350 4.460 6.392 1.00 89.12 358 GLU A C 1
ATOM 2955 O O . GLU A 1 358 ? 4.465 4.514 5.875 1.00 89.12 358 GLU A O 1
ATOM 2960 N N . VAL A 1 359 ? 2.726 3.299 6.621 1.00 90.56 359 VAL A N 1
ATOM 2961 C CA . VAL A 1 359 ? 3.231 1.983 6.199 1.00 90.56 359 VAL A CA 1
ATOM 2962 C C . VAL A 1 359 ? 3.014 1.828 4.694 1.00 90.56 359 VAL A C 1
ATOM 2964 O O . VAL A 1 359 ? 2.099 1.161 4.219 1.00 90.56 359 VAL A O 1
ATOM 2967 N N . ALA A 1 360 ? 3.848 2.542 3.951 1.00 87.06 360 ALA A N 1
ATOM 2968 C CA . ALA A 1 360 ? 3.834 2.708 2.508 1.00 87.06 360 ALA A CA 1
ATOM 2969 C C . ALA A 1 360 ? 5.257 3.056 2.045 1.00 87.06 360 ALA A C 1
ATOM 2971 O O . ALA A 1 360 ? 6.075 3.505 2.846 1.00 87.06 360 ALA A O 1
ATOM 2972 N N . VAL A 1 361 ? 5.561 2.876 0.763 1.00 84.88 361 VAL A N 1
ATOM 2973 C CA . VAL A 1 361 ? 6.838 3.310 0.179 1.00 84.88 361 VAL A CA 1
ATOM 2974 C C . VAL A 1 361 ? 6.780 4.814 -0.068 1.00 84.88 361 VAL A C 1
ATOM 2976 O O . VAL A 1 361 ? 5.912 5.280 -0.805 1.00 84.88 361 VAL A O 1
ATOM 2979 N N . ASP A 1 362 ? 7.690 5.566 0.544 1.00 81.94 362 ASP A N 1
ATOM 2980 C CA . ASP A 1 362 ? 7.772 7.028 0.443 1.00 81.94 362 ASP A CA 1
ATOM 2981 C C . ASP A 1 362 ? 9.025 7.487 -0.338 1.00 81.94 362 ASP A C 1
ATOM 2983 O O . ASP A 1 362 ? 9.883 6.662 -0.671 1.00 81.94 362 ASP A O 1
ATOM 2987 N N . PRO A 1 363 ? 9.158 8.790 -0.655 1.00 74.81 363 PRO A N 1
ATOM 2988 C CA . PRO A 1 363 ? 10.324 9.309 -1.369 1.00 74.81 363 PRO A CA 1
ATOM 2989 C C . PRO A 1 363 ? 11.655 9.188 -0.607 1.00 74.81 363 PRO A C 1
ATOM 2991 O O . PRO A 1 363 ? 12.692 9.031 -1.250 1.00 74.81 363 PRO A O 1
ATOM 2994 N N . GLU A 1 364 ? 11.656 9.230 0.731 1.00 77.69 364 GLU A N 1
ATOM 2995 C CA . GLU A 1 364 ? 12.877 9.091 1.545 1.00 77.69 364 GLU A CA 1
ATOM 2996 C C . GLU A 1 364 ? 13.472 7.686 1.394 1.00 77.69 364 GLU A C 1
ATOM 2998 O O . GLU A 1 364 ? 14.683 7.524 1.218 1.00 77.69 364 GLU A O 1
ATOM 3003 N N . MET A 1 365 ? 12.614 6.661 1.416 1.00 77.06 365 MET A N 1
ATOM 3004 C CA . MET A 1 365 ? 13.006 5.278 1.166 1.00 77.06 365 MET A CA 1
ATOM 3005 C C . MET A 1 365 ? 13.642 5.134 -0.208 1.00 77.06 365 MET A C 1
ATOM 3007 O O . MET A 1 365 ? 14.656 4.455 -0.329 1.00 77.06 365 MET A O 1
ATOM 3011 N N . LEU A 1 366 ? 13.093 5.805 -1.225 1.00 72.19 366 LEU A N 1
ATOM 3012 C CA . LEU A 1 366 ? 13.718 5.829 -2.544 1.00 72.19 366 LEU A CA 1
ATOM 3013 C C . LEU A 1 366 ? 15.104 6.468 -2.454 1.00 72.19 366 LEU A C 1
ATOM 3015 O O . LEU A 1 366 ? 16.059 5.827 -2.867 1.00 72.19 366 LEU A O 1
ATOM 3019 N N . GLY A 1 367 ? 15.226 7.643 -1.819 1.00 69.00 367 GLY A N 1
ATOM 3020 C CA . GLY A 1 367 ? 16.498 8.315 -1.503 1.00 69.00 367 GLY A CA 1
ATOM 3021 C C . GLY A 1 367 ? 17.595 7.352 -1.033 1.00 69.00 367 GLY A C 1
ATOM 3022 O O . GLY A 1 367 ? 18.662 7.263 -1.638 1.00 69.00 367 GLY A O 1
ATOM 3023 N N . LYS A 1 368 ? 17.284 6.555 -0.006 1.00 70.00 368 LYS A N 1
ATOM 3024 C CA . LYS A 1 368 ? 18.204 5.560 0.568 1.00 70.00 368 LYS A CA 1
ATOM 3025 C C . LYS A 1 368 ? 18.498 4.383 -0.359 1.00 70.00 368 LYS A C 1
ATOM 3027 O O . LYS A 1 368 ? 19.608 3.855 -0.305 1.00 70.00 368 LYS A O 1
ATOM 3032 N N . VAL A 1 369 ? 17.548 3.957 -1.197 1.00 67.56 369 VAL A N 1
ATOM 3033 C CA . VAL A 1 369 ? 17.814 2.949 -2.242 1.00 67.56 369 VAL A CA 1
ATOM 3034 C C . VAL A 1 369 ? 18.897 3.445 -3.182 1.00 67.56 369 VAL A C 1
ATOM 3036 O O . VAL A 1 369 ? 19.859 2.715 -3.410 1.00 67.56 369 VAL A O 1
ATOM 3039 N N . PHE A 1 370 ? 18.770 4.678 -3.683 1.00 63.25 370 PHE A N 1
ATOM 3040 C CA . PHE A 1 370 ? 19.769 5.253 -4.585 1.00 63.25 370 PHE A CA 1
ATOM 3041 C C . PHE A 1 370 ? 21.152 5.280 -3.927 1.00 63.25 370 PHE A C 1
ATOM 3043 O O . PHE A 1 370 ? 22.127 4.861 -4.540 1.00 63.25 370 PHE A O 1
ATOM 3050 N N . GLU A 1 371 ? 21.236 5.712 -2.665 1.00 66.69 371 GLU A N 1
ATOM 3051 C CA . GLU A 1 371 ? 22.502 5.757 -1.924 1.00 66.69 371 GLU A CA 1
ATOM 3052 C C . GLU A 1 371 ? 23.096 4.358 -1.694 1.00 66.69 371 GLU A C 1
ATOM 3054 O O . GLU A 1 371 ? 24.287 4.144 -1.911 1.00 66.69 371 GLU A O 1
ATOM 3059 N N . THR A 1 372 ? 22.275 3.388 -1.285 1.00 59.47 372 THR A N 1
ATOM 3060 C CA . THR A 1 372 ? 22.743 2.037 -0.932 1.00 59.47 372 THR A CA 1
ATOM 3061 C C . THR A 1 372 ? 23.214 1.265 -2.163 1.00 59.47 372 THR A C 1
ATOM 3063 O O . THR A 1 372 ? 24.255 0.617 -2.113 1.00 59.47 372 THR A O 1
ATOM 3066 N N . VAL A 1 373 ? 22.484 1.354 -3.279 1.00 58.78 373 VAL A N 1
ATOM 3067 C CA . VAL A 1 373 ? 22.862 0.686 -4.534 1.00 58.78 373 VAL A CA 1
ATOM 3068 C C . VAL A 1 373 ? 24.182 1.249 -5.067 1.00 58.78 373 VAL A C 1
ATOM 3070 O O . VAL A 1 373 ? 25.056 0.469 -5.438 1.00 58.78 373 VAL A O 1
ATOM 3073 N N . VAL A 1 374 ? 24.368 2.575 -5.021 1.00 55.62 374 VAL A N 1
ATOM 3074 C CA . VAL A 1 374 ? 25.617 3.239 -5.438 1.00 55.62 374 VAL A CA 1
ATOM 3075 C C . VAL A 1 374 ? 26.801 2.820 -4.556 1.00 55.62 374 VAL A C 1
ATOM 3077 O O . VAL A 1 374 ? 27.865 2.462 -5.064 1.00 55.62 374 VAL A O 1
ATOM 3080 N N . LEU A 1 375 ? 26.619 2.793 -3.232 1.00 56.75 375 LEU A N 1
ATOM 3081 C CA . LEU A 1 375 ? 27.677 2.396 -2.294 1.00 56.75 375 LEU A CA 1
ATOM 3082 C C . LEU A 1 375 ? 28.088 0.926 -2.457 1.00 56.75 375 LEU A C 1
ATOM 3084 O O . LEU A 1 375 ? 29.270 0.594 -2.348 1.00 56.75 375 LEU A O 1
ATOM 3088 N N . VAL A 1 376 ? 27.128 0.045 -2.738 1.00 54.56 376 VAL A N 1
ATOM 3089 C CA . VAL A 1 376 ? 27.375 -1.378 -2.994 1.00 54.56 376 VAL A CA 1
ATOM 3090 C C . VAL A 1 376 ? 28.100 -1.587 -4.329 1.00 54.56 376 VAL A C 1
ATOM 3092 O O . VAL A 1 376 ? 29.049 -2.373 -4.382 1.00 54.56 376 VAL A O 1
ATOM 3095 N N . SER A 1 377 ? 27.737 -0.848 -5.386 1.00 47.72 377 SER A N 1
ATOM 3096 C CA . SER A 1 377 ? 28.452 -0.912 -6.670 1.00 47.72 377 SER A CA 1
ATOM 3097 C C . SER A 1 377 ? 29.910 -0.445 -6.575 1.00 47.72 377 SER A C 1
ATOM 3099 O O . SER A 1 377 ? 30.763 -1.013 -7.255 1.00 47.72 377 SER A O 1
ATOM 3101 N N . ASP A 1 378 ? 30.216 0.507 -5.687 1.00 42.66 378 ASP A N 1
ATOM 3102 C CA . ASP A 1 378 ? 31.582 1.012 -5.476 1.00 42.66 378 ASP A CA 1
ATOM 3103 C C . ASP A 1 378 ? 32.445 0.102 -4.583 1.00 42.66 378 ASP A C 1
ATOM 3105 O O . ASP A 1 378 ? 33.674 0.125 -4.669 1.00 42.66 378 ASP A O 1
ATOM 3109 N N . THR A 1 379 ? 31.828 -0.709 -3.716 1.00 41.31 379 THR A N 1
ATOM 3110 C CA . THR A 1 379 ? 32.544 -1.532 -2.721 1.00 41.31 379 THR A CA 1
ATOM 3111 C C . THR A 1 379 ? 32.530 -3.034 -3.007 1.00 41.31 379 THR A C 1
ATOM 3113 O O . THR A 1 379 ? 33.280 -3.775 -2.370 1.00 41.31 379 THR A O 1
ATOM 3116 N N . GLY A 1 380 ? 31.731 -3.501 -3.974 1.00 37.47 380 GLY A N 1
ATOM 3117 C CA . GLY A 1 380 ? 31.644 -4.916 -4.351 1.00 37.47 380 GLY A CA 1
ATOM 3118 C C . GLY A 1 380 ? 31.101 -5.833 -3.245 1.00 37.47 380 GLY A C 1
ATOM 3119 O O . GLY A 1 380 ? 31.390 -7.029 -3.261 1.00 37.47 380 GLY A O 1
ATOM 3120 N N . GLY A 1 381 ? 30.375 -5.285 -2.264 1.00 38.09 381 GLY A N 1
ATOM 3121 C CA . GLY A 1 381 ? 29.845 -6.020 -1.111 1.00 38.09 381 GLY A CA 1
ATOM 3122 C C . GLY A 1 381 ? 28.366 -6.385 -1.249 1.00 38.09 381 GLY A C 1
ATOM 3123 O O . GLY A 1 381 ? 27.575 -5.585 -1.731 1.00 38.09 381 GLY A O 1
ATOM 3124 N N . ASP A 1 382 ? 27.976 -7.577 -0.795 1.00 37.75 382 ASP A N 1
ATOM 3125 C CA . ASP A 1 382 ? 26.572 -8.010 -0.778 1.00 37.75 382 ASP A CA 1
ATOM 3126 C C . ASP A 1 382 ? 25.699 -7.159 0.165 1.00 37.75 382 ASP A C 1
ATOM 3128 O O . ASP A 1 382 ? 26.141 -6.723 1.231 1.00 37.75 382 ASP A O 1
ATOM 3132 N N . PHE A 1 383 ? 24.427 -6.981 -0.210 1.00 39.38 383 PHE A N 1
ATOM 3133 C CA . PHE A 1 383 ? 23.388 -6.370 0.625 1.00 39.38 383 PHE A CA 1
ATOM 3134 C C . PHE A 1 383 ? 23.161 -7.220 1.892 1.00 39.38 383 PHE A C 1
ATOM 3136 O O . PHE A 1 383 ? 22.616 -8.322 1.794 1.00 39.38 383 PHE A O 1
ATOM 3143 N N . GLN A 1 384 ? 23.560 -6.726 3.071 1.00 36.34 384 GLN A N 1
ATOM 3144 C CA . GLN A 1 384 ? 23.214 -7.318 4.377 1.00 36.34 384 GLN A CA 1
ATOM 3145 C C . GLN A 1 384 ? 22.140 -6.523 5.111 1.00 36.34 384 GLN A C 1
ATOM 3147 O O . GLN A 1 384 ? 22.254 -5.277 5.163 1.00 36.34 384 GLN A O 1
#

Radius of gyration: 24.17 Å; chains: 1; bounding box: 59×40×73 Å